Protein AF-A0A926HU69-F1 (afdb_monomer)

Radius of gyration: 28.01 Å; Cα contacts (8 Å, |Δi|>4): 1207; chains: 1; bounding box: 65×79×78 Å

Solvent-accessible surface area (backbone atoms only — not comparable to full-atom values): 30087 Å² total; per-residue (Å²): 80,55,40,39,61,54,50,52,52,50,50,54,41,42,52,54,48,44,61,57,44,62,75,34,36,34,80,54,80,88,45,95,48,28,28,17,32,43,36,82,92,76,73,45,44,42,60,29,47,93,37,29,24,44,48,48,19,38,51,50,51,35,35,72,31,83,90,38,97,43,42,74,33,66,68,61,52,50,52,45,51,36,29,50,53,30,44,51,73,53,37,43,98,70,27,28,28,43,40,87,93,76,44,66,75,19,30,41,56,32,20,51,21,39,43,45,40,47,44,36,35,53,49,26,58,76,69,71,36,62,69,62,26,50,60,45,45,69,47,44,53,48,26,44,59,30,37,71,72,52,64,72,91,54,81,70,36,56,49,38,39,40,22,24,49,25,45,47,28,63,76,35,64,93,81,38,86,57,63,70,57,45,53,57,58,58,70,72,50,79,64,53,48,99,73,37,46,46,83,52,36,26,67,60,52,56,49,43,52,48,35,52,27,30,52,44,31,30,77,34,44,86,57,94,87,49,53,40,67,56,30,48,50,53,34,52,42,39,52,51,48,50,52,69,38,35,46,74,85,43,36,34,61,12,74,72,24,78,47,96,42,43,78,43,81,20,59,65,46,50,30,47,50,25,46,52,50,14,63,79,65,70,32,23,38,33,42,42,48,17,52,56,10,51,72,43,38,33,84,94,41,84,52,22,68,64,56,51,45,56,38,52,38,50,51,63,76,38,58,68,51,49,76,38,70,48,69,61,34,78,66,78,45,70,43,80,46,77,29,78,89,76,33,33,38,41,39,30,51,56,48,38,34,35,43,36,38,48,84,27,46,57,25,35,29,41,34,28,66,75,27,44,28,75,29,30,34,59,46,45,79,59,80,68,27,47,41,21,22,71,44,65,42,83,51,101,66,38,36,36,32,37,35,39,72,45,50,93,49,86,75,55,56,45,46,77,44,84,81,88,67,92,75,57,68,73,35,62,56,84,57,64,55,59,82,78,32,55,69,53,68,52,71,65,59,48,34,39,38,37,42,29,74,45,91,54,38,34,37,38,38,38,36,49,41,80,42,62,72,70,42,54,34,34,47,36,42,29,28,64,45,77,27,34,39,41,42,96,87,53,73,51,74,36,46,64,61,40,77,45,74,38,56,53,58,45,41,33,43,34,25,94,55,19,18,44,31,46,37,63,32,33,60,72,63,87,86,72,52,83,92,70,60,80,49,90,60,18,19,34,41,36,29,24,44,44,30,73,41,80,48,65,37,36,41,41,37,27,36,48,39,87,91,77,75,42,78,36,46,76,76,61,77,78,108

Foldseek 3Di:
DFVLVLVVLLLVLLLVVLVVQVVQAACDPVDLQHLAGHDPVVRGGFLFLVTLLLNLLSLLLLCCDPPHPNPVPPVSVVSNLRSLVSNVSQQDPQLAHDPPVDGHSDLLRLLSSLQLLLLSLVVCVVVVVPVSNVSSCSNLVSSLVSSLPDDDDDLLSLLSNLLSLLSVCQSCVPRGDSQVSNVVSCVVPQQQDPQLAHPQNALQPSLLVLLLSLCSCLVRPPHPNDHSVNSLVSNVSSLVVLLLQQALVQWGQRCLGPDPCHPPTAHSASLLSLLVCCQVVVAQLSVVSNSSNSVQQDPPHSCDVPCSSSNSSVCSVCVCSSVDDGHHDHRDQFDFDQDAVQQKTWTGHNQWIKIAHWPDQQRIWIGGHPWTFGGKGKDFCQQPWRWTFHHWDQDPFGIKTKIFTDHPDPLPPWDFDDPPDDDDVVCVVVVVCRVVTDTRYFKGKTWMWDWGDDQQWIKTWIFIDDGDWFTKMKIKTWIQFDWWKDDPPDIDGQFWLEEAQQDAAKIWTDDDFKIKIKGGAHDDDDDDDPSRSDNPRTRMYMHIDIPRDTDMIIIHIATADPVVRDGDHPVVVVD

Nearest PDB structures (foldseek):
  7xkx-assembly2_B  TM=5.085E-01  e=8.944E-02  Kitasatospora sp. CB02891
  7xte-assembly1_A  TM=5.463E-01  e=6.179E-01  Pandoraea apista
  7mnn-assembly2_B  TM=2.453E-01  e=3.194E+00  Homo sapiens
  7mnl-assembly2_B  TM=2.334E-01  e=5.435E+00  Homo sapiens

Secondary structure (DSSP, 8-state):
-BHHHHHHHHHHHHHHHHHHHHHHB---TTSTTTTSBEETTTTEE--STTTHHHHHHHHHHHHH-TTSTTTT-HHHHHHHHHHHHHHHHHS-TTS----TTS-SS-HHHHHHHHHHHHHHHHHHHHTT-HHHHHHHHHHHHHHHHHHHH---SSHHHHHHHHHHHHHHHHH-TTT---HHHHHHHHTT---B-TTS-BTT--TTTHHHHHHHHHHHHHHH---SS--HHHHHHHHHHHHHHHHHTB-TTSEE--TT-SSTTTT--EES--HHHHHHHHHHTT-HHHHHHHHHHHHH-STTSTTTTTTHHHHHHHHHH-GGGGG-B----PPP-EEEEEETTTTEEEEEETTEEEEEESS-SS-EEEEETTEEEEEEEEE--SSSPEEEEEEEEEETTEEEEEEEEE-SSTT-SEEEPP-SS---HHHHTTTGGGGGSPEEE-PPEEEEEEEEEETTEEEEEEEEEES-TT-EEEEEEEE-SSSEEE-SS-EEE--TT-EEE--SSEEEEEETTEEEEEE---BS-----GGG---TT-EEEEEEEESSPEEEEEEEEEEEETTTTEEE-TTGGG-

Organism: NCBI:txid2763657

Structure (mmCIF, N/CA/C/O backbone):
data_AF-A0A926HU69-F1
#
_entry.id   AF-A0A926HU69-F1
#
loop_
_atom_site.group_PDB
_atom_site.id
_atom_site.type_symbol
_atom_site.label_atom_id
_atom_site.label_alt_id
_atom_site.label_comp_id
_atom_site.label_asym_id
_atom_site.label_entity_id
_atom_site.label_seq_id
_atom_site.pdbx_PDB_ins_code
_atom_site.Cartn_x
_atom_site.Cartn_y
_atom_site.Cartn_z
_atom_site.occupancy
_atom_site.B_iso_or_equiv
_atom_site.auth_seq_id
_atom_site.auth_comp_id
_atom_site.auth_asym_id
_atom_site.auth_atom_id
_atom_site.pdbx_PDB_model_num
ATOM 1 N N . MET A 1 1 ? 5.322 25.396 -7.621 1.00 91.19 1 MET A N 1
ATOM 2 C CA . MET A 1 1 ? 6.233 24.232 -7.717 1.00 91.19 1 MET A CA 1
ATOM 3 C C . MET A 1 1 ? 6.760 24.150 -9.137 1.00 91.19 1 MET A C 1
ATOM 5 O O . MET A 1 1 ? 5.956 24.202 -10.060 1.00 91.19 1 MET A O 1
ATOM 9 N N . LYS A 1 2 ? 8.082 24.047 -9.316 1.00 94.88 2 LYS A N 1
ATOM 10 C CA . LYS A 1 2 ? 8.701 23.830 -10.630 1.00 94.88 2 LYS A CA 1
ATOM 11 C C . LYS A 1 2 ? 9.024 22.351 -10.790 1.00 94.88 2 LYS A C 1
ATOM 13 O O . LYS A 1 2 ? 9.758 21.795 -9.973 1.00 94.88 2 LYS A O 1
ATOM 18 N N . PHE A 1 3 ? 8.519 21.711 -11.838 1.00 96.81 3 PHE A N 1
ATOM 19 C CA . PHE A 1 3 ? 8.761 20.280 -12.045 1.00 96.81 3 PHE A CA 1
ATOM 20 C C . PHE A 1 3 ? 10.217 19.972 -12.414 1.00 96.81 3 PHE A C 1
ATOM 22 O O . PHE A 1 3 ? 10.687 18.870 -12.140 1.00 96.81 3 PHE A O 1
ATOM 29 N N . ASN A 1 4 ? 10.972 20.955 -12.919 1.00 96.31 4 ASN A N 1
ATOM 30 C CA . ASN A 1 4 ? 12.420 20.819 -13.086 1.00 96.31 4 ASN A CA 1
ATOM 31 C C . ASN A 1 4 ? 13.150 20.538 -11.762 1.00 96.31 4 ASN A C 1
ATOM 33 O O . ASN A 1 4 ? 14.101 19.762 -11.737 1.00 96.31 4 ASN A O 1
ATOM 37 N N . ASP A 1 5 ? 12.714 21.141 -10.652 1.00 95.62 5 ASP A N 1
ATOM 38 C CA . ASP A 1 5 ? 13.348 20.924 -9.346 1.00 95.62 5 ASP A CA 1
ATOM 39 C C . ASP A 1 5 ? 13.107 19.488 -8.868 1.00 95.62 5 ASP A C 1
ATOM 41 O O . ASP A 1 5 ? 14.018 18.822 -8.373 1.00 95.62 5 ASP A O 1
ATOM 45 N N . LEU A 1 6 ? 11.893 18.982 -9.097 1.00 95.38 6 LEU A N 1
ATOM 46 C CA . LEU A 1 6 ? 11.526 17.599 -8.816 1.00 95.38 6 LEU A CA 1
ATOM 47 C C . LEU A 1 6 ? 12.319 16.616 -9.688 1.00 95.38 6 LEU A C 1
ATOM 49 O O . LEU A 1 6 ? 12.857 15.631 -9.183 1.00 95.38 6 LEU A O 1
ATOM 53 N N . TYR A 1 7 ? 12.456 16.919 -10.980 1.00 96.75 7 TYR A N 1
ATOM 54 C CA . TYR A 1 7 ? 13.276 16.147 -11.909 1.00 96.75 7 TYR A CA 1
ATOM 55 C C . TYR A 1 7 ? 14.743 16.091 -11.465 1.00 96.75 7 TYR A C 1
ATOM 57 O O . TYR A 1 7 ? 15.331 15.012 -11.408 1.00 96.75 7 TYR A O 1
ATOM 65 N N . ASN A 1 8 ? 15.317 17.220 -11.041 1.00 95.81 8 ASN A N 1
ATOM 66 C CA . ASN A 1 8 ? 16.682 17.270 -10.516 1.00 95.81 8 ASN A CA 1
ATOM 67 C C . ASN A 1 8 ? 16.850 16.405 -9.255 1.00 95.81 8 ASN A C 1
ATOM 69 O O . ASN A 1 8 ? 17.859 15.707 -9.125 1.00 95.81 8 ASN A O 1
ATOM 73 N N . LYS A 1 9 ? 15.863 16.389 -8.343 1.00 95.06 9 LYS A N 1
ATOM 74 C CA . LYS A 1 9 ? 15.865 15.477 -7.180 1.00 95.06 9 LYS A CA 1
ATOM 75 C C . LYS A 1 9 ? 15.878 14.007 -7.620 1.00 95.06 9 LYS A C 1
ATOM 77 O O . LYS A 1 9 ? 16.634 13.215 -7.051 1.00 95.06 9 LYS A O 1
ATOM 82 N N . ILE A 1 10 ? 15.090 13.651 -8.638 1.00 96.00 10 ILE A N 1
ATOM 83 C CA . ILE A 1 10 ? 15.029 12.293 -9.205 1.00 96.00 10 ILE A CA 1
ATOM 84 C C . ILE A 1 10 ? 16.375 11.901 -9.829 1.00 96.00 10 ILE A C 1
ATOM 86 O O . ILE A 1 10 ? 16.876 10.817 -9.534 1.00 96.00 10 ILE A O 1
ATOM 90 N N . ILE A 1 11 ? 17.005 12.787 -10.609 1.00 96.31 11 ILE A N 1
ATOM 91 C CA . ILE A 1 11 ? 18.337 12.546 -11.190 1.00 96.31 11 ILE A CA 1
ATOM 92 C C . ILE A 1 11 ? 19.382 12.322 -10.102 1.00 96.31 11 ILE A C 1
ATOM 94 O O . ILE A 1 11 ? 20.090 11.320 -10.134 1.00 96.31 11 ILE A O 1
ATOM 98 N N . GLN A 1 12 ? 19.430 13.174 -9.080 1.00 94.56 12 GLN A N 1
ATOM 99 C CA . GLN A 1 12 ? 20.351 12.976 -7.958 1.00 94.56 12 GLN A CA 1
ATOM 100 C C . GLN A 1 12 ? 20.070 11.667 -7.200 1.00 94.56 12 GLN A C 1
ATOM 102 O O . GLN A 1 12 ? 20.994 11.013 -6.716 1.00 94.56 12 GLN A O 1
ATOM 107 N N . GLY A 1 13 ? 18.797 11.276 -7.074 1.00 94.31 13 GLY A N 1
ATOM 108 C CA . GLY A 1 13 ? 18.393 9.982 -6.524 1.00 94.31 13 GLY A CA 1
ATOM 109 C C . GLY A 1 13 ? 18.932 8.811 -7.343 1.00 94.31 13 GLY A C 1
ATOM 110 O O . GLY A 1 13 ? 19.524 7.894 -6.773 1.00 94.31 13 GLY A O 1
ATOM 111 N N . ALA A 1 14 ? 18.797 8.886 -8.666 1.00 95.31 14 ALA A N 1
ATOM 112 C CA . ALA A 1 14 ? 19.315 7.904 -9.609 1.00 95.31 14 ALA A CA 1
ATOM 113 C C . ALA A 1 14 ? 20.846 7.832 -9.605 1.00 95.31 14 ALA A C 1
ATOM 115 O O . ALA A 1 14 ? 21.393 6.733 -9.589 1.00 95.31 14 ALA A O 1
ATOM 116 N N . GLU A 1 15 ? 21.556 8.958 -9.523 1.00 95.69 15 GLU A N 1
ATOM 117 C CA . GLU A 1 15 ? 23.018 8.960 -9.400 1.00 95.69 15 GLU A CA 1
ATOM 118 C C . GLU A 1 15 ? 23.489 8.286 -8.109 1.00 95.69 15 GLU A C 1
ATOM 120 O O . GLU A 1 15 ? 24.408 7.467 -8.145 1.00 95.69 15 GLU A O 1
ATOM 125 N N . ARG A 1 16 ? 22.826 8.568 -6.977 1.00 93.69 16 ARG A N 1
ATOM 126 C CA . ARG A 1 16 ? 23.110 7.886 -5.702 1.00 93.69 16 ARG A CA 1
ATOM 127 C C . ARG A 1 16 ? 22.817 6.390 -5.781 1.00 93.69 16 ARG A C 1
ATOM 129 O O . ARG A 1 16 ? 23.556 5.597 -5.202 1.00 93.69 16 ARG A O 1
ATOM 136 N N . TYR A 1 17 ? 21.733 6.004 -6.452 1.00 93.12 17 TYR A N 1
ATOM 137 C CA . TYR A 1 17 ? 21.427 4.597 -6.696 1.00 93.12 17 TYR A CA 1
ATOM 138 C C . TYR A 1 17 ? 22.531 3.937 -7.529 1.00 93.12 17 TYR A C 1
ATOM 140 O O . TYR A 1 17 ? 23.040 2.896 -7.127 1.00 93.12 17 TYR A O 1
ATOM 148 N N . ALA A 1 18 ? 22.946 4.563 -8.635 1.00 94.06 18 ALA A N 1
ATOM 149 C CA . ALA A 1 18 ? 23.984 4.048 -9.522 1.00 94.06 18 ALA A CA 1
ATOM 150 C C . ALA A 1 18 ? 25.326 3.869 -8.798 1.00 94.06 18 ALA A C 1
ATOM 152 O O . ALA A 1 18 ? 25.921 2.799 -8.895 1.00 94.06 18 ALA A O 1
ATOM 153 N N . ASP A 1 19 ? 25.762 4.854 -8.004 1.00 93.06 19 ASP A N 1
ATOM 154 C CA . ASP A 1 19 ? 26.994 4.758 -7.206 1.00 93.06 19 ASP A CA 1
ATOM 155 C C . ASP A 1 19 ? 26.983 3.534 -6.272 1.00 93.06 19 ASP A C 1
ATOM 157 O O . ASP A 1 19 ? 27.964 2.792 -6.197 1.00 93.06 19 ASP A O 1
ATOM 161 N N . ASN A 1 20 ? 25.859 3.295 -5.587 1.00 90.19 20 ASN A N 1
ATOM 162 C CA . ASN A 1 20 ? 25.690 2.140 -4.704 1.00 90.19 20 ASN A CA 1
ATOM 163 C C . ASN A 1 20 ? 25.582 0.825 -5.492 1.00 90.19 20 ASN A C 1
ATOM 165 O O . ASN A 1 20 ? 26.147 -0.195 -5.097 1.00 90.19 20 ASN A O 1
ATOM 169 N N . ALA A 1 21 ? 24.863 0.829 -6.613 1.00 91.44 21 ALA A N 1
ATOM 170 C CA . ALA A 1 21 ? 24.662 -0.351 -7.442 1.00 91.44 21 ALA A CA 1
ATOM 171 C C . ALA A 1 21 ? 25.965 -0.800 -8.118 1.00 91.44 21 ALA A C 1
ATOM 173 O O . ALA A 1 21 ? 26.242 -1.994 -8.175 1.00 91.44 21 ALA A O 1
ATOM 174 N N . PHE A 1 22 ? 26.828 0.127 -8.541 1.00 94.44 22 PHE A N 1
ATOM 175 C CA . PHE A 1 22 ? 28.123 -0.195 -9.148 1.00 94.44 22 PHE A CA 1
ATOM 176 C C . PHE A 1 22 ? 29.078 -0.926 -8.208 1.00 94.44 22 PHE A C 1
ATOM 178 O O . PHE A 1 22 ? 29.877 -1.735 -8.681 1.00 94.44 22 PHE A O 1
ATOM 185 N N . GLN A 1 23 ? 28.981 -0.682 -6.898 1.00 92.38 23 GLN A N 1
ATOM 186 C CA . GLN A 1 23 ? 29.729 -1.441 -5.890 1.00 92.38 23 GLN A CA 1
ATOM 187 C C . GLN A 1 23 ? 29.227 -2.882 -5.749 1.00 92.38 23 GLN A C 1
ATOM 189 O O . GLN A 1 23 ? 29.989 -3.758 -5.352 1.00 92.38 23 GLN A O 1
ATOM 194 N N . ASN A 1 24 ? 27.957 -3.121 -6.082 1.00 93.81 24 ASN A N 1
ATOM 195 C CA . ASN A 1 24 ? 27.303 -4.421 -5.970 1.00 93.81 24 ASN A CA 1
ATOM 196 C C . ASN A 1 24 ? 27.187 -5.150 -7.315 1.00 93.81 24 ASN A C 1
ATOM 198 O O . ASN A 1 24 ? 26.761 -6.297 -7.353 1.00 93.81 24 ASN A O 1
ATOM 202 N N . GLN A 1 25 ? 27.557 -4.535 -8.437 1.00 97.19 25 GLN A N 1
ATOM 203 C CA . GLN A 1 25 ? 27.577 -5.232 -9.717 1.00 97.19 25 GLN A CA 1
ATOM 204 C C . GLN A 1 25 ? 28.754 -6.212 -9.765 1.00 97.19 25 GLN A C 1
ATOM 206 O O . GLN A 1 25 ? 29.898 -5.845 -9.490 1.00 97.19 25 GLN A O 1
ATOM 211 N N . VAL A 1 26 ? 28.490 -7.460 -10.148 1.00 97.88 26 VAL A N 1
ATOM 212 C CA . VAL A 1 26 ? 29.528 -8.491 -10.249 1.00 97.88 26 VAL A CA 1
ATOM 213 C C . VAL A 1 26 ? 30.430 -8.206 -11.452 1.00 97.88 26 VAL A C 1
ATOM 215 O O . VAL A 1 26 ? 30.016 -8.370 -12.594 1.00 97.88 26 VAL A O 1
ATOM 218 N N . THR A 1 27 ? 31.683 -7.821 -11.213 1.00 96.69 27 THR A N 1
ATOM 219 C CA . THR A 1 27 ? 32.660 -7.504 -12.278 1.00 96.69 27 THR A CA 1
ATOM 220 C C . THR A 1 27 ? 33.640 -8.641 -12.588 1.00 96.69 27 THR A C 1
ATOM 222 O O . THR A 1 27 ? 34.370 -8.583 -13.578 1.00 96.69 27 THR A O 1
ATOM 225 N N . ASP A 1 28 ? 33.654 -9.701 -11.776 1.00 96.69 28 ASP A N 1
ATOM 226 C CA . ASP A 1 28 ? 34.481 -10.887 -12.007 1.00 96.69 28 ASP A CA 1
ATOM 227 C C . ASP A 1 28 ? 33.866 -11.780 -13.096 1.00 96.69 28 ASP A C 1
ATOM 229 O O . ASP A 1 28 ? 32.871 -12.468 -12.870 1.00 96.69 28 ASP A O 1
ATOM 233 N N . LYS A 1 29 ? 34.499 -11.791 -14.275 1.00 96.62 29 LYS A N 1
ATOM 234 C CA . LYS A 1 29 ? 34.074 -12.557 -15.460 1.00 96.62 29 LYS A CA 1
ATOM 235 C C . LYS A 1 29 ? 34.084 -14.075 -15.268 1.00 96.62 29 LYS A C 1
ATOM 237 O O . LYS A 1 29 ? 33.501 -14.781 -16.085 1.00 96.62 29 LYS A O 1
ATOM 242 N N . SER A 1 30 ? 34.766 -14.589 -14.243 1.00 96.75 30 SER A N 1
ATOM 243 C CA . SER A 1 30 ? 34.794 -16.028 -13.955 1.00 96.75 30 SER A CA 1
ATOM 244 C C . SER A 1 30 ? 33.527 -16.516 -13.251 1.00 96.75 30 SER A C 1
ATOM 246 O O . SER A 1 30 ? 33.243 -17.716 -13.244 1.00 96.75 30 SER A O 1
ATOM 248 N N . ARG A 1 31 ? 32.749 -15.597 -12.667 1.00 96.75 31 ARG A N 1
ATOM 249 C CA . ARG A 1 31 ? 31.531 -15.941 -11.946 1.00 96.75 31 ARG A CA 1
ATOM 250 C C . ARG A 1 31 ? 30.359 -16.182 -12.901 1.00 96.75 31 ARG A C 1
ATOM 252 O O . ARG A 1 31 ? 30.196 -15.442 -13.872 1.00 96.75 31 ARG A O 1
ATOM 259 N N . PRO A 1 32 ? 29.473 -17.148 -12.592 1.00 94.50 32 PRO A N 1
ATOM 260 C CA . PRO A 1 32 ? 28.282 -17.402 -13.407 1.00 94.50 32 PRO A CA 1
ATOM 261 C C . PRO A 1 32 ? 27.316 -16.208 -13.435 1.00 94.50 32 PRO A C 1
ATOM 263 O O . PRO A 1 32 ? 26.550 -16.046 -14.384 1.00 94.50 32 PRO A O 1
ATOM 266 N N . ASP A 1 33 ? 27.370 -15.356 -12.410 1.00 96.69 33 ASP A N 1
ATOM 267 C CA . ASP A 1 33 ? 26.522 -14.184 -12.236 1.00 96.69 33 ASP A CA 1
ATOM 268 C C . ASP A 1 33 ? 27.202 -12.851 -12.610 1.00 96.69 33 ASP A C 1
ATOM 270 O O . ASP A 1 33 ? 26.711 -11.789 -12.234 1.00 96.69 33 ASP A O 1
ATOM 274 N N . PHE A 1 34 ? 28.298 -12.895 -13.384 1.00 98.06 34 PHE A N 1
ATOM 275 C CA . PHE A 1 34 ? 28.962 -11.711 -13.953 1.00 98.06 34 PHE A CA 1
ATOM 276 C C . PHE A 1 34 ? 27.966 -10.730 -14.595 1.00 98.06 34 PHE A C 1
ATOM 278 O O . PHE A 1 34 ? 27.060 -11.144 -15.311 1.00 98.06 34 PHE A O 1
ATOM 285 N N . GLY A 1 35 ? 28.136 -9.430 -14.370 1.00 97.62 35 GLY A N 1
ATOM 286 C CA . GLY A 1 35 ? 27.288 -8.365 -14.909 1.00 97.62 35 GLY A CA 1
ATOM 287 C C . GLY A 1 35 ? 25.989 -8.121 -14.135 1.00 97.62 35 GLY A C 1
ATOM 288 O O . GLY A 1 35 ? 25.458 -7.012 -14.197 1.00 97.62 35 GLY A O 1
ATOM 289 N N . GLY A 1 36 ? 25.508 -9.100 -13.362 1.00 97.06 36 GLY A N 1
ATOM 290 C CA . GLY A 1 36 ? 24.317 -8.962 -12.527 1.00 97.06 36 GLY A CA 1
ATOM 291 C C . GLY A 1 36 ? 24.552 -8.133 -11.261 1.00 97.06 36 GLY A C 1
ATOM 292 O O . GLY A 1 36 ? 25.684 -7.981 -10.792 1.00 97.06 36 GLY A O 1
ATOM 293 N N . LEU A 1 37 ? 23.467 -7.612 -10.685 1.00 95.12 37 LEU A N 1
ATOM 294 C CA . LEU A 1 37 ? 23.487 -6.894 -9.411 1.00 95.12 37 LEU A CA 1
ATOM 295 C C . LEU A 1 37 ? 23.439 -7.881 -8.235 1.00 95.12 37 LEU A C 1
ATOM 297 O O . LEU A 1 37 ? 22.428 -8.552 -8.017 1.00 95.12 37 LEU A O 1
ATOM 301 N N . PHE A 1 38 ? 24.536 -7.972 -7.485 1.00 94.31 38 PHE A N 1
ATOM 302 C CA . PHE A 1 38 ? 24.711 -8.875 -6.351 1.00 94.31 38 PHE A CA 1
ATOM 303 C C . PHE A 1 38 ? 23.886 -8.436 -5.141 1.00 94.31 38 PHE A C 1
ATOM 305 O O . PHE A 1 38 ? 23.933 -7.275 -4.731 1.00 94.31 38 PHE A O 1
ATOM 312 N N . TYR A 1 39 ? 23.183 -9.384 -4.522 1.00 88.44 39 TYR A N 1
ATOM 313 C CA . TYR A 1 39 ? 22.457 -9.155 -3.277 1.00 88.44 39 TYR A CA 1
ATOM 314 C C . TYR A 1 39 ? 23.159 -9.864 -2.122 1.00 88.44 39 TYR A C 1
ATOM 316 O O . TYR A 1 39 ? 23.163 -11.093 -2.048 1.00 88.44 39 TYR A O 1
ATOM 324 N N . SER A 1 40 ? 23.733 -9.096 -1.194 1.00 87.50 40 SER A N 1
ATOM 325 C CA . SER A 1 40 ? 24.512 -9.640 -0.073 1.00 87.50 40 SER A CA 1
ATOM 326 C C . SER A 1 40 ? 23.721 -10.597 0.819 1.00 87.50 40 SER A C 1
ATOM 328 O O . SER A 1 40 ? 24.296 -11.555 1.325 1.00 87.50 40 SER A O 1
ATOM 330 N N . GLU A 1 41 ? 22.414 -10.375 0.983 1.00 87.12 41 GLU A N 1
ATOM 331 C CA . GLU A 1 41 ? 21.532 -11.264 1.754 1.00 87.12 41 GLU A CA 1
ATOM 332 C C . GLU A 1 41 ? 21.417 -12.662 1.127 1.00 87.12 41 GLU A C 1
ATOM 334 O O . GLU A 1 41 ? 21.376 -13.661 1.841 1.00 87.12 41 GLU A O 1
ATOM 339 N N . TYR A 1 42 ? 21.415 -12.740 -0.206 1.00 88.31 42 TYR A N 1
ATOM 340 C CA . TYR A 1 42 ? 21.254 -13.994 -0.947 1.00 88.31 42 TYR A CA 1
ATOM 341 C C . TYR A 1 42 ? 22.577 -14.583 -1.446 1.00 88.31 42 TYR A C 1
ATOM 343 O O . TYR A 1 42 ? 22.621 -15.740 -1.858 1.00 88.31 42 TYR A O 1
ATOM 351 N N . GLY A 1 43 ? 23.662 -13.806 -1.425 1.00 93.00 43 GLY A N 1
ATOM 352 C CA . GLY A 1 43 ? 24.985 -14.249 -1.860 1.00 93.00 43 GLY A CA 1
ATOM 353 C C . GLY A 1 43 ? 25.115 -14.479 -3.371 1.00 93.00 43 GLY A C 1
ATOM 354 O O . GLY A 1 43 ? 26.044 -15.166 -3.801 1.00 93.00 43 GLY A O 1
ATOM 355 N N . VAL A 1 44 ? 24.204 -13.931 -4.181 1.00 94.56 44 VAL A N 1
ATOM 356 C CA . VAL A 1 44 ? 24.164 -14.107 -5.642 1.00 94.56 44 VAL A CA 1
ATOM 357 C C . VAL A 1 44 ? 23.507 -12.900 -6.314 1.00 94.56 44 VAL A C 1
ATOM 359 O O . VAL A 1 44 ? 22.703 -12.205 -5.686 1.00 94.56 44 VAL A O 1
ATOM 362 N N . ALA A 1 45 ? 23.829 -12.638 -7.584 1.00 95.62 45 ALA A N 1
ATOM 363 C CA . ALA A 1 45 ? 23.022 -11.719 -8.385 1.00 95.62 45 ALA A CA 1
ATOM 364 C C . ALA A 1 45 ? 21.680 -12.342 -8.801 1.00 95.62 45 ALA A C 1
ATOM 366 O O . ALA A 1 45 ? 21.559 -13.561 -8.964 1.00 95.62 45 ALA A O 1
ATOM 367 N N . LEU A 1 46 ? 20.670 -11.496 -9.005 1.00 94.75 46 LEU A N 1
ATOM 368 C CA . LEU A 1 46 ? 19.319 -11.911 -9.388 1.00 94.75 46 LEU A CA 1
ATOM 369 C C . LEU A 1 46 ? 18.845 -11.154 -10.645 1.00 94.75 46 LEU A C 1
ATOM 371 O O . LEU A 1 46 ? 19.264 -10.014 -10.853 1.00 94.75 46 LEU A O 1
ATOM 375 N N . PRO A 1 47 ? 18.056 -11.789 -11.535 1.00 94.50 47 PRO A N 1
ATOM 376 C CA . PRO A 1 47 ? 17.542 -11.146 -12.748 1.00 94.50 47 PRO A CA 1
ATOM 377 C C . PRO A 1 47 ? 16.206 -10.411 -12.535 1.00 94.50 47 PRO A C 1
ATOM 379 O O . PRO A 1 47 ? 15.672 -9.831 -13.472 1.00 94.50 47 PRO A O 1
ATOM 382 N N . ASP A 1 48 ? 15.622 -10.465 -11.340 1.00 90.50 48 ASP A N 1
ATOM 383 C CA . ASP A 1 48 ? 14.262 -9.995 -11.095 1.00 90.50 48 ASP A CA 1
ATOM 384 C C . ASP A 1 48 ? 14.126 -8.459 -11.040 1.00 90.50 48 ASP A C 1
ATOM 386 O O . ASP A 1 48 ? 15.091 -7.690 -11.062 1.00 90.50 48 ASP A O 1
ATOM 390 N N . HIS A 1 49 ? 12.875 -8.009 -10.958 1.00 83.81 49 HIS A N 1
ATOM 391 C CA . HIS A 1 49 ? 12.474 -6.604 -10.978 1.00 83.81 49 HIS A CA 1
ATOM 392 C C . HIS A 1 49 ? 12.865 -5.795 -9.734 1.00 83.81 49 HIS A C 1
ATOM 394 O O . HIS A 1 49 ? 12.757 -4.574 -9.765 1.00 83.81 49 HIS A O 1
ATOM 400 N N . CYS A 1 50 ? 13.322 -6.432 -8.656 1.00 83.25 50 CYS A N 1
ATOM 401 C CA . CYS A 1 50 ? 13.886 -5.749 -7.491 1.00 83.25 50 CYS A CA 1
ATOM 402 C C . CYS A 1 50 ? 15.425 -5.693 -7.528 1.00 83.25 50 CYS A C 1
ATOM 404 O O . CYS A 1 50 ? 16.043 -5.186 -6.588 1.00 83.25 50 CYS A O 1
ATOM 406 N N . SER A 1 51 ? 16.055 -6.217 -8.586 1.00 89.88 51 SER A N 1
ATOM 407 C CA . SER A 1 51 ? 17.507 -6.360 -8.699 1.00 89.88 51 SER A CA 1
ATOM 408 C C . SER A 1 51 ? 18.025 -5.871 -10.061 1.00 89.88 51 SER A C 1
ATOM 410 O O . SER A 1 51 ? 17.968 -4.672 -10.346 1.00 89.88 51 SER A O 1
ATOM 412 N N . THR A 1 52 ? 18.564 -6.754 -10.909 1.00 95.00 52 THR A N 1
ATOM 413 C CA . THR A 1 52 ? 19.253 -6.348 -12.147 1.00 95.00 52 THR A CA 1
ATOM 414 C C . THR A 1 52 ? 18.307 -5.697 -13.158 1.00 95.00 52 THR A C 1
ATOM 416 O O . THR A 1 52 ? 18.714 -4.770 -13.860 1.00 95.00 52 THR A O 1
ATOM 419 N N . ALA A 1 53 ? 17.039 -6.116 -13.215 1.00 94.44 53 ALA A N 1
ATOM 420 C CA . ALA A 1 53 ? 16.092 -5.544 -14.171 1.00 94.44 53 ALA A CA 1
ATOM 421 C C . ALA A 1 53 ? 15.708 -4.085 -13.856 1.00 94.44 53 ALA A C 1
ATOM 423 O O . ALA A 1 53 ? 15.449 -3.326 -14.786 1.00 94.44 53 ALA A O 1
ATOM 424 N N . GLU A 1 54 ? 15.723 -3.664 -12.584 1.00 91.19 54 GLU A N 1
ATOM 425 C CA . GLU A 1 54 ? 15.544 -2.248 -12.208 1.00 91.19 54 GLU A CA 1
ATOM 426 C C . GLU A 1 54 ? 16.843 -1.447 -12.376 1.00 91.19 54 GLU A C 1
ATOM 428 O O . GLU A 1 54 ? 16.810 -0.271 -12.740 1.00 91.19 54 GLU A O 1
ATOM 433 N N . PHE A 1 55 ? 17.999 -2.087 -12.176 1.00 95.00 55 PHE A N 1
ATOM 434 C CA . PHE A 1 55 ? 19.306 -1.451 -12.349 1.00 95.00 55 PHE A CA 1
ATOM 435 C C . PHE A 1 55 ? 19.517 -0.904 -13.766 1.00 95.00 55 PHE A C 1
ATOM 437 O O . PHE A 1 55 ? 19.919 0.251 -13.925 1.00 95.00 55 PHE A O 1
ATOM 444 N N . ILE A 1 56 ? 19.202 -1.714 -14.781 1.00 97.38 56 ILE A N 1
ATOM 445 C CA . ILE A 1 56 ? 19.389 -1.417 -16.211 1.00 97.38 56 ILE A CA 1
ATOM 446 C C . ILE A 1 56 ? 18.804 -0.051 -16.625 1.00 97.38 56 ILE A C 1
ATOM 448 O O . ILE A 1 56 ? 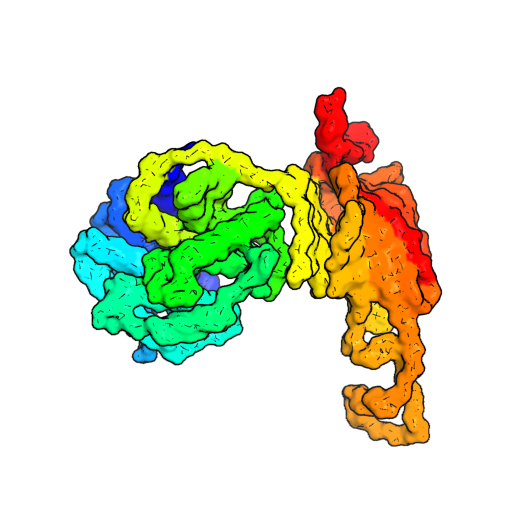19.565 0.796 -17.103 1.00 97.38 56 ILE A O 1
ATOM 452 N N . PRO A 1 57 ? 17.496 0.224 -16.455 1.00 96.50 57 PRO A N 1
ATOM 453 C CA . PRO A 1 57 ? 16.918 1.487 -16.899 1.00 96.50 57 PRO A CA 1
ATOM 454 C C . PRO A 1 57 ? 17.396 2.683 -16.091 1.00 96.50 57 PRO A C 1
ATOM 456 O O . PRO A 1 57 ? 17.605 3.740 -16.681 1.00 96.50 57 PRO A O 1
ATOM 459 N N . VAL A 1 58 ? 17.615 2.544 -14.778 1.00 95.69 58 VAL A N 1
ATOM 460 C CA . VAL A 1 58 ? 18.068 3.675 -13.954 1.00 95.69 58 VAL A CA 1
ATOM 461 C C . VAL A 1 58 ? 19.418 4.192 -14.449 1.00 95.69 58 VAL A C 1
ATOM 463 O O . VAL A 1 58 ? 19.552 5.391 -14.693 1.00 95.69 58 VAL A O 1
ATOM 466 N N . ILE A 1 59 ? 20.399 3.311 -14.676 1.00 96.38 59 ILE A N 1
ATOM 467 C CA . ILE A 1 59 ? 21.698 3.748 -15.208 1.00 96.38 59 ILE A CA 1
ATOM 468 C C . ILE A 1 59 ? 21.597 4.174 -16.676 1.00 96.38 59 ILE A C 1
ATOM 470 O O . ILE A 1 59 ? 22.229 5.150 -17.073 1.00 96.38 59 ILE A O 1
ATOM 474 N N . GLY A 1 60 ? 20.762 3.505 -17.476 1.00 97.62 60 GLY A N 1
ATOM 475 C CA . GLY A 1 60 ? 20.580 3.835 -18.887 1.00 97.62 60 GLY A CA 1
ATOM 476 C C . GLY A 1 60 ? 20.007 5.237 -19.106 1.00 97.62 60 GLY A C 1
ATOM 477 O O . GLY A 1 60 ? 20.464 5.953 -19.991 1.00 97.62 60 GLY A O 1
ATOM 478 N N . PHE A 1 61 ? 19.075 5.693 -18.267 1.00 98.12 61 PHE A N 1
ATOM 479 C CA . PHE A 1 61 ? 18.589 7.076 -18.334 1.00 98.12 61 PHE A CA 1
ATOM 480 C C . PHE A 1 61 ? 19.662 8.098 -17.933 1.00 98.12 61 PHE A C 1
ATOM 482 O O . PHE A 1 61 ? 19.745 9.157 -18.553 1.00 98.12 61 PHE A O 1
ATOM 489 N N . LEU A 1 62 ? 20.525 7.784 -16.958 1.00 98.06 62 LEU A N 1
ATOM 490 C CA . LEU A 1 62 ? 21.653 8.654 -16.592 1.00 98.06 62 LEU A CA 1
ATOM 491 C C . LEU A 1 62 ? 22.678 8.792 -17.726 1.00 98.06 62 LEU A C 1
ATOM 493 O O . LEU A 1 62 ? 23.270 9.857 -17.880 1.00 98.06 62 LEU A O 1
ATOM 497 N N . TYR A 1 63 ? 22.857 7.751 -18.548 1.00 98.31 63 TYR A N 1
ATOM 498 C CA . TYR A 1 63 ? 23.714 7.812 -19.738 1.00 98.31 63 TYR A CA 1
ATOM 499 C C . TYR A 1 63 ? 23.258 8.896 -20.727 1.00 98.31 63 TYR A C 1
ATOM 501 O O . TYR A 1 63 ? 24.100 9.580 -21.314 1.00 98.31 63 TYR A O 1
ATOM 509 N N . TYR A 1 64 ? 21.942 9.087 -20.873 1.00 97.69 64 TYR A N 1
ATOM 510 C CA . TYR A 1 64 ? 21.349 10.074 -21.780 1.00 97.69 64 TYR A CA 1
ATOM 511 C C . TYR A 1 64 ? 21.115 11.458 -21.152 1.00 97.69 64 TYR A C 1
ATOM 513 O O . TYR A 1 64 ? 20.889 12.426 -21.882 1.00 97.69 64 TYR A O 1
ATOM 521 N N . GLU A 1 65 ? 21.166 11.599 -19.825 1.00 96.81 65 GLU A N 1
ATOM 522 C CA . GLU A 1 65 ? 20.857 12.868 -19.160 1.00 96.81 65 GLU A CA 1
ATOM 523 C C . GLU A 1 65 ? 22.075 13.797 -19.082 1.00 96.81 65 GLU A C 1
ATOM 525 O O . GLU A 1 65 ? 23.025 13.545 -18.346 1.00 96.81 65 GLU A O 1
ATOM 530 N N . LYS A 1 66 ? 22.010 14.930 -19.793 1.00 95.75 66 LYS A N 1
ATOM 531 C CA . LYS A 1 66 ? 23.095 15.927 -19.901 1.00 95.75 66 LYS A CA 1
ATOM 532 C C . LYS A 1 66 ? 23.534 16.522 -18.571 1.00 95.75 66 LYS A C 1
ATOM 534 O O . LYS A 1 66 ? 24.682 16.938 -18.442 1.00 95.75 66 LYS A O 1
ATOM 539 N N . THR A 1 67 ? 22.616 16.628 -17.618 1.00 94.69 67 THR A N 1
ATOM 540 C CA . THR A 1 67 ? 22.914 17.161 -16.285 1.00 94.69 67 THR A CA 1
ATOM 541 C C . THR A 1 67 ? 23.540 16.122 -15.356 1.00 94.69 67 THR A C 1
ATOM 543 O O . THR A 1 67 ? 24.064 16.499 -14.308 1.00 94.69 67 THR A O 1
ATOM 546 N N . SER A 1 68 ? 23.535 14.838 -15.733 1.00 97.25 68 SER A N 1
ATOM 547 C CA . SER A 1 68 ? 24.145 13.785 -14.931 1.00 97.25 68 SER A CA 1
ATOM 548 C C . SER A 1 68 ? 25.662 13.734 -15.104 1.00 97.25 68 SER A C 1
ATOM 550 O O . SER A 1 68 ? 26.197 13.870 -16.206 1.00 97.25 68 SER A O 1
ATOM 552 N N . LYS A 1 69 ? 26.371 13.402 -14.021 1.00 95.88 69 LYS A N 1
ATOM 553 C CA . LYS A 1 69 ? 27.810 13.087 -14.048 1.00 95.88 69 LYS A CA 1
ATOM 554 C C . LYS A 1 69 ? 28.156 11.857 -14.899 1.00 95.88 69 LYS A C 1
ATOM 556 O O . LYS A 1 69 ? 29.329 11.636 -15.191 1.00 95.88 69 LYS A O 1
ATOM 561 N N . PHE A 1 70 ? 27.162 11.047 -15.266 1.00 97.44 70 PHE A N 1
ATOM 562 C CA . PHE A 1 70 ? 27.340 9.852 -16.087 1.00 97.44 70 PHE A CA 1
ATOM 563 C C . PHE A 1 70 ? 26.969 10.038 -17.562 1.00 97.44 70 PHE A C 1
ATOM 565 O O . PHE A 1 70 ? 27.007 9.062 -18.317 1.00 97.44 70 PHE A O 1
ATOM 572 N N . TYR A 1 71 ? 26.655 11.267 -17.983 1.00 97.94 71 TYR A N 1
ATOM 573 C CA . TYR A 1 71 ? 26.318 11.576 -19.367 1.00 97.94 71 TYR A CA 1
ATOM 574 C C . TYR A 1 71 ? 27.381 11.041 -20.337 1.00 97.94 71 TYR A C 1
ATOM 576 O O . TYR A 1 71 ? 28.552 11.422 -20.267 1.00 97.94 71 TYR A O 1
ATOM 584 N N . HIS A 1 72 ? 26.977 10.136 -21.232 1.00 96.75 72 HIS A N 1
ATOM 585 C CA . HIS A 1 72 ? 27.847 9.470 -22.210 1.00 96.75 72 HIS A CA 1
ATOM 586 C C . HIS A 1 72 ? 29.086 8.760 -21.615 1.00 96.75 72 HIS A C 1
ATOM 588 O O . HIS A 1 72 ? 30.082 8.542 -22.310 1.00 96.75 72 HIS A O 1
ATOM 594 N N . SER A 1 73 ? 29.037 8.353 -20.341 1.00 98.19 73 SER A N 1
ATOM 595 C CA . SER A 1 73 ? 30.129 7.622 -19.686 1.00 98.19 73 SER A CA 1
ATOM 596 C C . SER A 1 73 ? 30.347 6.245 -20.321 1.00 98.19 73 SER A C 1
ATOM 598 O O . SER A 1 73 ? 29.432 5.421 -20.383 1.00 98.19 73 SER A O 1
ATOM 600 N N . SER A 1 74 ? 31.579 5.969 -20.757 1.00 97.06 74 SER A N 1
ATOM 601 C CA . SER A 1 74 ? 31.957 4.668 -21.320 1.00 97.06 74 SER A CA 1
ATOM 602 C C . SER A 1 74 ? 31.922 3.541 -20.284 1.00 97.06 74 SER A C 1
ATOM 604 O O . SER A 1 74 ? 31.519 2.432 -20.625 1.00 97.06 74 SER A O 1
ATOM 606 N N . ASP A 1 75 ? 32.282 3.822 -19.025 1.00 96.19 75 ASP A N 1
ATOM 607 C CA . ASP A 1 75 ? 32.202 2.849 -17.925 1.00 96.19 75 ASP A CA 1
ATOM 608 C C . ASP A 1 75 ? 30.748 2.451 -17.654 1.00 96.19 75 ASP A C 1
ATOM 610 O O . ASP A 1 75 ? 30.428 1.265 -17.617 1.00 96.19 75 ASP A O 1
ATOM 614 N N . LEU A 1 76 ? 29.842 3.435 -17.563 1.00 97.50 76 LEU A N 1
ATOM 615 C CA . LEU A 1 76 ? 28.417 3.154 -17.383 1.00 97.50 76 LEU A CA 1
ATOM 616 C C . LEU A 1 76 ? 27.878 2.342 -18.563 1.00 97.50 76 LEU A C 1
ATOM 618 O O . LEU A 1 76 ? 27.188 1.347 -18.345 1.00 97.50 76 LEU A O 1
ATOM 622 N N . ARG A 1 77 ? 28.228 2.718 -19.802 1.00 98.06 77 ARG A N 1
ATOM 623 C CA . ARG A 1 77 ? 27.793 1.983 -20.996 1.00 98.06 77 ARG A CA 1
ATOM 624 C C . ARG A 1 77 ? 28.243 0.523 -20.943 1.00 98.06 77 ARG A C 1
ATOM 626 O O . ARG A 1 77 ? 27.421 -0.358 -21.164 1.00 98.06 77 ARG A O 1
ATOM 633 N N . GLN A 1 78 ? 29.498 0.250 -20.581 1.00 97.88 78 GLN A N 1
ATOM 634 C CA . GLN A 1 78 ? 29.982 -1.127 -20.436 1.00 97.88 78 GLN A CA 1
ATOM 635 C C . GLN A 1 78 ? 29.198 -1.896 -19.365 1.00 97.88 78 GLN A C 1
ATOM 637 O O . GLN A 1 78 ? 28.734 -3.004 -19.622 1.00 97.88 78 GLN A O 1
ATOM 642 N N . ARG A 1 79 ? 28.984 -1.291 -18.192 1.00 97.75 79 ARG A N 1
ATOM 643 C CA . ARG A 1 79 ? 28.208 -1.894 -17.095 1.00 97.75 79 ARG A CA 1
ATOM 644 C C . ARG A 1 79 ? 26.772 -2.217 -17.490 1.00 97.75 79 ARG A C 1
ATOM 646 O O . ARG A 1 79 ? 26.238 -3.234 -17.054 1.00 97.75 79 ARG A O 1
ATOM 653 N N . LEU A 1 80 ? 26.157 -1.360 -18.300 1.00 98.12 80 LEU A N 1
ATOM 654 C CA . LEU A 1 80 ? 24.823 -1.570 -18.850 1.00 98.12 80 LEU A CA 1
ATOM 655 C C . LEU A 1 80 ? 24.786 -2.799 -19.768 1.00 98.12 80 LEU A C 1
ATOM 657 O O . LEU A 1 80 ? 23.924 -3.656 -19.589 1.00 98.12 80 LEU A O 1
ATOM 661 N N . PHE A 1 81 ? 25.737 -2.927 -20.697 1.00 98.56 81 PHE A N 1
ATOM 662 C CA . PHE A 1 81 ? 25.827 -4.108 -21.564 1.00 98.56 81 PHE A CA 1
ATOM 663 C C . PHE A 1 81 ? 26.132 -5.390 -20.778 1.00 98.56 81 PHE A C 1
ATOM 665 O O . PHE A 1 81 ? 25.485 -6.407 -21.020 1.00 98.56 81 PHE A O 1
ATOM 672 N N . ASP A 1 82 ? 27.016 -5.337 -19.778 1.00 98.50 82 ASP A N 1
ATOM 673 C CA . ASP A 1 82 ? 27.306 -6.490 -18.916 1.00 98.50 82 ASP A CA 1
ATOM 674 C C . ASP A 1 82 ? 26.039 -6.977 -18.178 1.00 98.50 82 ASP A C 1
ATOM 676 O O . ASP A 1 82 ? 25.796 -8.184 -18.071 1.00 98.50 82 ASP A O 1
ATOM 680 N N . ALA A 1 83 ? 25.196 -6.049 -17.707 1.00 98.31 83 ALA A N 1
ATOM 681 C CA . ALA A 1 83 ? 23.917 -6.366 -17.071 1.00 98.31 83 ALA A CA 1
ATOM 682 C C . ALA A 1 83 ? 22.885 -6.939 -18.056 1.00 98.31 83 ALA A C 1
ATOM 684 O O . ALA A 1 83 ? 22.170 -7.883 -17.715 1.00 98.31 83 ALA A O 1
ATOM 685 N N . LEU A 1 84 ? 22.821 -6.426 -19.287 1.00 98.31 84 LEU A N 1
ATOM 686 C CA . LEU A 1 84 ? 21.955 -6.978 -20.336 1.00 98.31 84 LEU A CA 1
ATOM 687 C C . LEU A 1 84 ? 22.378 -8.394 -20.737 1.00 98.31 84 LEU A C 1
ATOM 689 O O . LEU A 1 84 ? 21.535 -9.282 -20.873 1.00 98.31 84 LEU A O 1
ATOM 693 N N . ASP A 1 85 ? 23.680 -8.642 -20.857 1.00 98.19 85 ASP A N 1
ATOM 694 C CA . ASP A 1 85 ? 24.202 -9.980 -21.120 1.00 98.19 85 ASP A CA 1
ATOM 695 C C . ASP A 1 85 ? 23.904 -10.943 -19.965 1.00 98.19 85 ASP A C 1
ATOM 697 O O . ASP A 1 85 ? 23.604 -12.116 -20.202 1.00 98.19 85 ASP A O 1
ATOM 701 N N . TYR A 1 86 ? 23.941 -10.467 -18.718 1.00 98.12 86 TYR A N 1
ATOM 702 C CA . TYR A 1 86 ? 23.493 -11.244 -17.562 1.00 98.12 86 TYR A CA 1
ATOM 703 C C . TYR A 1 86 ? 22.004 -11.607 -17.644 1.00 98.12 86 TYR A C 1
ATOM 705 O O . TYR A 1 86 ? 21.656 -12.775 -17.445 1.00 98.12 86 TYR A O 1
ATOM 713 N N . MET A 1 87 ? 21.134 -10.648 -17.982 1.00 97.69 87 MET A N 1
ATOM 714 C CA . MET A 1 87 ? 19.698 -10.896 -18.163 1.00 97.69 87 MET A CA 1
ATOM 715 C C . MET A 1 87 ? 19.445 -11.960 -19.233 1.00 97.69 87 MET A C 1
ATOM 717 O O . MET A 1 87 ? 18.713 -12.919 -18.981 1.00 97.69 87 MET A O 1
ATOM 721 N N . LYS A 1 88 ? 20.126 -11.865 -20.383 1.00 96.44 88 LYS A N 1
ATOM 722 C CA . LYS A 1 88 ? 20.045 -12.872 -21.454 1.00 96.44 88 LYS A CA 1
ATOM 723 C C . LYS A 1 88 ? 20.463 -14.263 -20.972 1.00 96.44 88 LYS A C 1
ATOM 725 O O . LYS A 1 88 ? 19.766 -15.230 -21.249 1.00 96.44 88 LYS A O 1
ATOM 730 N N . ARG A 1 89 ? 21.546 -14.381 -20.192 1.00 96.19 89 ARG A N 1
ATOM 731 C CA . ARG A 1 89 ? 21.979 -15.677 -19.624 1.00 96.19 89 ARG A CA 1
ATOM 732 C C . ARG A 1 89 ? 21.026 -16.245 -18.572 1.00 96.19 89 ARG A C 1
ATOM 734 O O . ARG A 1 89 ? 21.026 -17.452 -18.358 1.00 96.19 89 ARG A O 1
ATOM 741 N N . CYS A 1 90 ? 20.258 -15.395 -17.894 1.00 95.75 90 CYS A N 1
ATOM 742 C CA . CYS A 1 90 ? 19.251 -15.825 -16.922 1.00 95.75 90 CYS A CA 1
ATOM 743 C C . CYS A 1 90 ? 17.891 -16.140 -17.548 1.00 95.75 90 CYS A C 1
ATOM 745 O O . CYS A 1 90 ? 17.020 -16.655 -16.850 1.00 95.75 90 CYS A O 1
ATOM 747 N N . THR A 1 91 ? 17.707 -15.811 -18.825 1.00 95.56 91 THR A N 1
ATOM 748 C CA . THR A 1 91 ? 16.486 -16.118 -19.566 1.00 95.56 91 THR A CA 1
ATOM 749 C C . THR A 1 91 ? 16.506 -17.596 -19.955 1.00 95.56 91 THR A C 1
ATOM 751 O O . THR A 1 91 ? 17.503 -18.095 -20.481 1.00 95.56 91 THR A O 1
ATOM 754 N N . ARG A 1 92 ? 15.424 -18.311 -19.654 1.00 95.56 92 ARG A N 1
ATOM 755 C CA . ARG A 1 92 ? 15.222 -19.722 -19.994 1.00 95.56 92 ARG A CA 1
ATOM 756 C C . ARG A 1 92 ? 14.965 -19.894 -21.490 1.00 95.56 92 ARG A C 1
ATOM 758 O O . ARG A 1 92 ? 14.752 -18.926 -22.215 1.00 95.56 92 ARG A O 1
ATOM 765 N N . GLU A 1 93 ? 14.984 -21.145 -21.955 1.00 94.62 93 GLU A N 1
ATOM 766 C CA . GLU A 1 93 ? 14.760 -21.479 -23.372 1.00 94.62 93 GLU A CA 1
ATOM 767 C C . GLU A 1 93 ? 13.418 -20.963 -23.907 1.00 94.62 93 GLU A C 1
ATOM 769 O O . GLU A 1 93 ? 13.300 -20.653 -25.091 1.00 94.62 93 GLU A O 1
ATOM 774 N N . ASP A 1 94 ? 12.412 -20.867 -23.043 1.00 92.38 94 ASP A N 1
ATOM 775 C CA . ASP A 1 94 ? 11.079 -20.393 -23.387 1.00 92.38 94 ASP A CA 1
ATOM 776 C C . ASP A 1 94 ? 10.951 -18.860 -23.390 1.00 92.38 94 ASP A C 1
ATOM 778 O O . ASP A 1 94 ? 9.985 -18.351 -23.957 1.00 92.38 94 ASP A O 1
ATOM 782 N N . GLY A 1 95 ? 11.928 -18.135 -22.832 1.00 95.62 95 GLY A N 1
ATOM 783 C CA . GLY A 1 95 ? 11.953 -16.677 -22.722 1.00 95.62 95 GLY A CA 1
ATOM 784 C C . GLY A 1 95 ? 11.659 -16.124 -21.323 1.00 95.62 95 GLY A C 1
ATOM 785 O O . GLY A 1 95 ? 11.638 -14.906 -21.165 1.00 95.62 95 GLY A O 1
ATOM 786 N N . LEU A 1 96 ? 11.433 -16.960 -20.305 1.00 97.69 96 LEU A N 1
ATOM 787 C CA . LEU A 1 96 ? 11.119 -16.499 -18.946 1.00 97.69 96 LEU A CA 1
ATOM 788 C C . LEU A 1 96 ? 12.355 -16.393 -18.047 1.00 97.69 96 LEU A C 1
ATOM 790 O O . LEU A 1 96 ? 13.375 -17.043 -18.268 1.00 97.69 96 LEU A O 1
ATOM 794 N N . ILE A 1 97 ? 12.264 -15.576 -16.998 1.00 96.88 97 ILE A N 1
ATOM 795 C CA . ILE A 1 97 ? 13.267 -15.503 -15.925 1.00 96.88 97 ILE A CA 1
ATOM 796 C C . ILE A 1 97 ? 12.754 -16.151 -14.633 1.00 96.88 97 ILE A C 1
ATOM 798 O O . ILE A 1 97 ? 11.551 -16.291 -14.404 1.00 96.88 97 ILE A O 1
ATOM 802 N N . ASP A 1 98 ? 13.694 -16.497 -13.753 1.00 95.12 98 ASP A N 1
ATOM 803 C CA . ASP A 1 98 ? 13.400 -16.984 -12.405 1.00 95.12 98 ASP A CA 1
ATOM 804 C C . ASP A 1 98 ? 13.433 -15.862 -11.366 1.00 95.12 98 ASP A C 1
ATOM 806 O O . ASP A 1 98 ? 14.430 -15.145 -11.228 1.00 95.12 98 ASP A O 1
ATOM 810 N N . LEU A 1 99 ? 12.418 -15.828 -10.509 1.00 93.06 99 LEU A N 1
ATOM 811 C CA . LEU A 1 99 ? 12.501 -15.262 -9.170 1.00 93.06 99 LEU A CA 1
ATOM 812 C C . LEU A 1 99 ? 13.076 -16.329 -8.227 1.00 93.06 99 LEU A C 1
ATOM 814 O O . LEU A 1 99 ? 12.342 -17.080 -7.588 1.00 93.06 99 LEU A O 1
ATOM 818 N N . ARG A 1 100 ? 14.408 -16.421 -8.143 1.00 89.88 100 ARG A N 1
ATOM 819 C CA . ARG A 1 100 ? 15.119 -17.580 -7.551 1.00 89.88 100 ARG A CA 1
ATOM 820 C C . ARG A 1 100 ? 14.763 -17.924 -6.099 1.00 89.88 100 ARG A C 1
ATOM 822 O O . ARG A 1 100 ? 15.002 -19.051 -5.670 1.00 89.88 100 ARG A O 1
ATOM 829 N N . PHE A 1 101 ? 14.209 -16.982 -5.344 1.00 86.44 101 PHE A N 1
ATOM 830 C CA . PHE A 1 101 ? 13.765 -17.209 -3.969 1.00 86.44 101 PHE A CA 1
ATOM 831 C C . PHE A 1 101 ? 12.298 -17.660 -3.856 1.00 86.44 101 PHE A C 1
ATOM 833 O O . PHE A 1 101 ? 11.839 -17.908 -2.743 1.00 86.44 101 PHE A O 1
ATOM 840 N N . ASN A 1 102 ? 11.552 -17.748 -4.966 1.00 88.56 102 ASN A N 1
ATOM 841 C CA . ASN A 1 102 ? 10.136 -18.115 -4.950 1.00 88.56 102 ASN A CA 1
ATOM 842 C C . ASN A 1 102 ? 9.642 -18.749 -6.271 1.00 88.56 102 ASN A C 1
ATOM 844 O O . ASN A 1 102 ? 9.418 -19.957 -6.318 1.00 88.56 102 ASN A O 1
ATOM 848 N N . ASN A 1 103 ? 9.490 -17.962 -7.344 1.00 92.94 103 ASN A N 1
ATOM 849 C CA . ASN A 1 103 ? 8.833 -18.388 -8.587 1.00 92.94 103 ASN A CA 1
ATOM 850 C C . ASN A 1 103 ? 9.852 -18.678 -9.696 1.00 92.94 103 ASN A C 1
ATOM 852 O O . ASN A 1 103 ? 10.502 -17.767 -10.202 1.00 92.94 103 ASN A O 1
ATOM 856 N N . TYR A 1 104 ? 9.955 -19.932 -10.116 1.00 94.44 104 TYR A N 1
ATOM 857 C CA . TYR A 1 104 ? 10.770 -20.323 -11.266 1.00 94.44 104 TYR A CA 1
ATOM 858 C C . TYR A 1 104 ? 9.928 -20.299 -12.532 1.00 94.44 104 TYR A C 1
ATOM 860 O O . TYR A 1 104 ? 8.728 -20.561 -12.455 1.00 94.44 104 TYR A O 1
ATOM 868 N N . ASP A 1 105 ? 10.568 -20.021 -13.666 1.00 94.69 105 ASP A N 1
ATOM 869 C CA . ASP A 1 105 ? 9.922 -20.049 -14.978 1.00 94.69 105 ASP A CA 1
ATOM 870 C C . ASP A 1 105 ? 8.657 -19.176 -14.994 1.00 94.69 105 ASP A C 1
ATOM 872 O O . ASP A 1 105 ? 7.545 -19.644 -15.230 1.00 94.69 105 ASP A O 1
ATOM 876 N N . SER A 1 106 ? 8.815 -17.912 -14.572 1.00 96.25 106 SER A N 1
ATOM 877 C CA . SER A 1 106 ? 7.705 -17.096 -14.073 1.00 96.25 106 SER A CA 1
ATOM 878 C C . SER A 1 106 ? 7.268 -16.018 -15.072 1.00 96.25 106 SER A C 1
ATOM 880 O O . SER A 1 106 ? 7.951 -14.993 -15.212 1.00 96.25 106 SER A O 1
ATOM 882 N N . PRO A 1 107 ? 6.091 -16.159 -15.720 1.00 96.81 107 PRO A N 1
ATOM 883 C CA . PRO A 1 107 ? 5.518 -15.107 -16.555 1.00 96.81 107 PRO A CA 1
ATOM 884 C C . PRO A 1 107 ? 5.326 -13.763 -15.833 1.00 96.81 107 PRO A C 1
ATOM 886 O O . PRO A 1 107 ? 5.755 -12.743 -16.375 1.00 96.81 107 PRO A O 1
ATOM 889 N N . PRO A 1 108 ? 4.734 -13.689 -14.621 1.00 95.75 108 PRO A N 1
ATOM 890 C CA . PRO A 1 108 ? 4.503 -12.395 -13.988 1.00 95.75 108 PRO A CA 1
ATOM 891 C C . PRO A 1 108 ? 5.806 -11.698 -13.581 1.00 95.75 108 PRO A C 1
ATOM 893 O O . PRO A 1 108 ? 5.935 -10.496 -13.803 1.00 95.75 108 PRO A O 1
ATOM 896 N N . ASP A 1 109 ? 6.794 -12.428 -13.054 1.00 95.38 109 ASP A N 1
ATOM 897 C CA . ASP A 1 109 ? 8.084 -11.840 -12.663 1.00 95.38 109 ASP A CA 1
ATOM 898 C C . ASP A 1 109 ? 8.891 -11.377 -13.884 1.00 95.38 109 ASP A C 1
ATOM 900 O O . ASP A 1 109 ? 9.531 -10.323 -13.847 1.00 95.38 109 ASP A O 1
ATOM 904 N N . THR A 1 110 ? 8.771 -12.097 -15.002 1.00 97.81 110 THR A N 1
ATOM 905 C CA . THR A 1 110 ? 9.308 -11.660 -16.296 1.00 97.81 110 THR A CA 1
ATOM 906 C C . THR A 1 110 ? 8.607 -10.388 -16.782 1.00 97.81 110 THR A C 1
ATOM 908 O O . THR A 1 110 ? 9.272 -9.432 -17.176 1.00 97.81 110 THR A O 1
ATOM 911 N N . ALA A 1 111 ? 7.277 -10.298 -16.682 1.00 97.56 111 ALA A N 1
ATOM 912 C CA . ALA A 1 111 ? 6.526 -9.090 -17.041 1.00 97.56 111 ALA A CA 1
ATOM 913 C C . ALA A 1 111 ? 6.905 -7.869 -16.179 1.00 97.56 111 ALA A C 1
ATOM 915 O O . ALA A 1 111 ? 6.995 -6.740 -16.685 1.00 97.56 111 ALA A O 1
ATOM 916 N N . PHE A 1 112 ? 7.184 -8.088 -14.890 1.00 95.62 112 PHE A N 1
ATOM 917 C CA . PHE A 1 112 ? 7.718 -7.054 -14.008 1.00 95.62 112 PHE A CA 1
ATOM 918 C C . PHE A 1 112 ? 9.081 -6.529 -14.475 1.00 95.62 112 PHE A C 1
ATOM 920 O O . PHE A 1 112 ? 9.302 -5.327 -14.350 1.00 95.62 112 PHE A O 1
ATOM 927 N N . ALA A 1 113 ? 9.949 -7.377 -15.039 1.00 96.12 113 ALA A N 1
ATOM 928 C CA . ALA A 1 113 ? 11.243 -6.982 -15.605 1.00 96.12 113 ALA A CA 1
ATOM 929 C C . ALA A 1 113 ? 11.123 -6.319 -16.992 1.00 96.12 113 ALA A C 1
ATOM 931 O O . ALA A 1 113 ? 11.844 -5.363 -17.283 1.00 96.12 113 ALA A O 1
ATOM 932 N N . ILE A 1 114 ? 10.181 -6.770 -17.834 1.00 97.69 114 ILE A N 1
ATOM 933 C CA . ILE A 1 114 ? 9.951 -6.217 -19.182 1.00 97.69 114 ILE A CA 1
ATOM 934 C C . ILE A 1 114 ? 9.632 -4.725 -19.125 1.00 97.69 114 ILE A C 1
ATOM 936 O O . ILE A 1 114 ? 10.181 -3.954 -19.904 1.00 97.69 114 ILE A O 1
ATOM 940 N N . THR A 1 115 ? 8.736 -4.306 -18.226 1.00 94.69 115 THR A N 1
ATOM 941 C CA . THR A 1 115 ? 8.266 -2.911 -18.206 1.00 94.69 115 THR A CA 1
ATOM 942 C C . THR A 1 115 ? 9.409 -1.894 -17.997 1.00 94.69 115 THR A C 1
ATOM 944 O O . THR A 1 115 ? 9.580 -1.030 -18.857 1.00 94.69 115 THR A O 1
ATOM 947 N N . PRO A 1 116 ? 10.211 -1.968 -16.911 1.00 93.31 116 PRO A N 1
ATOM 948 C CA . PRO A 1 116 ? 11.275 -1.002 -16.657 1.00 93.31 116 PRO A CA 1
ATOM 949 C C . PRO A 1 116 ? 12.383 -1.067 -17.727 1.00 93.31 116 PRO A C 1
ATOM 951 O O . PRO A 1 116 ? 12.829 -0.020 -18.189 1.00 93.31 116 PRO A O 1
ATOM 954 N N . ILE A 1 117 ? 12.765 -2.248 -18.230 1.00 97.56 117 ILE A N 1
ATOM 955 C CA . ILE A 1 117 ? 13.742 -2.370 -19.334 1.00 97.56 117 ILE A CA 1
ATOM 956 C C . ILE A 1 117 ? 13.176 -1.787 -20.647 1.00 97.56 117 ILE A C 1
ATOM 958 O O . ILE A 1 117 ? 13.884 -1.109 -21.395 1.00 97.56 117 ILE A O 1
ATOM 962 N N . GLY A 1 118 ? 11.881 -1.977 -20.908 1.00 97.94 118 GLY A N 1
ATOM 963 C CA . GLY A 1 118 ? 11.176 -1.407 -22.057 1.00 97.94 118 GLY A CA 1
ATOM 964 C C . GLY A 1 118 ? 11.144 0.124 -22.056 1.00 97.94 118 GLY A C 1
ATOM 965 O O . GLY A 1 118 ? 11.190 0.738 -23.123 1.00 97.94 118 GLY A O 1
ATOM 966 N N . TYR A 1 119 ? 11.147 0.766 -20.884 1.00 97.69 119 TYR A N 1
ATOM 967 C CA . TYR A 1 119 ? 11.292 2.223 -20.784 1.00 97.69 119 TYR A CA 1
ATOM 968 C C . TYR A 1 119 ? 12.616 2.711 -21.369 1.00 97.69 119 TYR A C 1
ATOM 970 O O . TYR A 1 119 ? 12.643 3.699 -22.105 1.00 97.69 119 TYR A O 1
ATOM 978 N N . LEU A 1 120 ? 13.709 2.002 -21.078 1.00 98.44 120 LEU A N 1
ATOM 979 C CA . LEU A 1 120 ? 15.011 2.323 -21.650 1.00 98.44 120 LEU A CA 1
ATOM 980 C C . LEU A 1 120 ? 15.047 2.020 -23.151 1.00 98.44 120 LEU A C 1
ATOM 982 O O . LEU A 1 120 ? 15.638 2.789 -23.902 1.00 98.44 120 LEU A O 1
ATOM 986 N N . ALA A 1 121 ? 14.372 0.961 -23.611 1.00 98.62 121 ALA A N 1
ATOM 987 C CA . ALA A 1 121 ? 14.268 0.660 -25.041 1.00 98.62 121 ALA A CA 1
ATOM 988 C C . ALA A 1 121 ? 13.544 1.776 -25.809 1.00 98.62 121 ALA A C 1
ATOM 990 O O . ALA A 1 121 ? 13.978 2.153 -26.897 1.00 98.62 121 ALA A O 1
ATOM 991 N N . TYR A 1 122 ? 12.494 2.366 -25.227 1.00 98.50 122 TYR A N 1
ATOM 992 C CA . TYR A 1 122 ? 11.881 3.576 -25.777 1.00 98.50 122 TYR A CA 1
ATOM 993 C C . TYR A 1 122 ? 12.908 4.706 -25.908 1.00 98.50 122 TYR A C 1
ATOM 995 O O . TYR A 1 122 ? 13.028 5.292 -26.982 1.00 98.50 122 TYR A O 1
ATOM 1003 N N . ALA A 1 123 ? 13.671 4.987 -24.847 1.00 98.38 123 ALA A N 1
ATOM 1004 C CA . ALA A 1 123 ? 14.667 6.055 -24.856 1.00 98.38 123 ALA A CA 1
ATOM 1005 C C . ALA A 1 123 ? 15.782 5.814 -25.885 1.00 98.38 123 ALA A C 1
ATOM 1007 O O . ALA A 1 123 ? 16.053 6.695 -26.696 1.00 98.38 123 ALA A O 1
ATOM 1008 N N . ALA A 1 124 ? 16.358 4.610 -25.926 1.00 98.62 124 ALA A N 1
ATOM 1009 C CA . ALA A 1 124 ? 17.383 4.230 -26.898 1.00 98.62 124 ALA A CA 1
ATOM 1010 C C . ALA A 1 124 ? 16.893 4.395 -28.344 1.00 98.62 124 ALA A C 1
ATOM 1012 O O . ALA A 1 124 ? 17.625 4.910 -29.188 1.00 98.62 124 ALA A O 1
ATOM 1013 N N . LYS A 1 125 ? 15.626 4.045 -28.616 1.00 98.06 125 LYS A N 1
ATOM 1014 C CA . LYS A 1 125 ? 14.992 4.264 -29.922 1.00 98.06 125 LYS A CA 1
ATOM 1015 C C . LYS A 1 125 ? 14.868 5.750 -30.270 1.00 98.06 125 LYS A C 1
ATOM 1017 O O . LYS A 1 125 ? 15.142 6.112 -31.404 1.00 98.06 125 LYS A O 1
ATOM 1022 N N . GLN A 1 126 ? 14.466 6.603 -29.323 1.00 98.00 126 GLN A N 1
ATOM 1023 C CA . GLN A 1 126 ? 14.361 8.055 -29.554 1.00 98.00 126 GLN A CA 1
ATOM 1024 C C . GLN A 1 126 ? 15.726 8.739 -29.722 1.00 98.00 126 GLN A C 1
ATOM 1026 O O . GLN A 1 126 ? 15.809 9.783 -30.359 1.00 98.00 126 GLN A O 1
ATOM 1031 N N . MET A 1 127 ? 16.780 8.167 -29.138 1.00 97.69 127 MET A N 1
ATOM 1032 C CA . MET A 1 127 ? 18.152 8.679 -29.221 1.00 97.69 127 MET A CA 1
ATOM 1033 C C . MET A 1 127 ? 18.944 8.113 -30.410 1.00 97.69 127 MET A C 1
ATOM 1035 O O . MET A 1 127 ? 20.139 8.388 -30.512 1.00 97.69 127 MET A O 1
ATOM 1039 N N . ASP A 1 128 ? 18.316 7.307 -31.275 1.00 97.81 128 ASP A N 1
ATOM 1040 C CA . ASP A 1 128 ? 18.961 6.586 -32.383 1.00 97.81 128 ASP A CA 1
ATOM 1041 C C . ASP A 1 128 ? 20.150 5.688 -31.949 1.00 97.81 128 ASP A C 1
ATOM 1043 O O . ASP A 1 128 ? 21.049 5.378 -32.738 1.00 97.81 128 ASP A O 1
ATOM 1047 N N . ASP A 1 129 ? 20.159 5.209 -30.698 1.00 98.25 129 ASP A N 1
ATOM 1048 C CA . ASP A 1 129 ? 21.170 4.281 -30.170 1.00 98.25 129 ASP A CA 1
ATOM 1049 C C . ASP A 1 129 ? 20.825 2.841 -30.571 1.00 98.25 129 ASP A C 1
ATOM 1051 O O . ASP A 1 129 ? 20.305 2.033 -29.797 1.00 98.25 129 ASP A O 1
ATOM 1055 N N . THR A 1 130 ? 21.074 2.539 -31.845 1.00 98.31 130 THR A N 1
ATOM 1056 C CA . THR A 1 130 ? 20.725 1.253 -32.471 1.00 98.31 130 THR A CA 1
ATOM 1057 C C . THR A 1 130 ? 21.376 0.044 -31.796 1.00 98.31 130 THR A C 1
ATOM 1059 O O . THR A 1 130 ? 20.760 -1.021 -31.729 1.00 98.31 130 THR A O 1
ATOM 1062 N N . GLU A 1 131 ? 22.591 0.203 -31.268 1.00 98.44 131 GLU A N 1
ATOM 1063 C CA . GLU A 1 131 ? 23.337 -0.851 -30.577 1.00 98.44 131 GLU A CA 1
ATOM 1064 C C . GLU A 1 131 ? 22.642 -1.237 -29.267 1.00 98.44 131 GLU A C 1
ATOM 1066 O O . GLU A 1 131 ? 22.310 -2.408 -29.058 1.00 98.44 131 GLU A O 1
ATOM 1071 N N . LEU A 1 132 ? 22.349 -0.249 -28.414 1.00 98.50 132 LEU A N 1
ATOM 1072 C CA . LEU A 1 132 ? 21.659 -0.496 -27.151 1.00 98.50 132 LEU A CA 1
ATOM 1073 C C . LEU A 1 132 ? 20.213 -0.951 -27.379 1.00 98.50 132 LEU A C 1
ATOM 1075 O O . LEU A 1 132 ? 19.761 -1.890 -26.724 1.00 98.50 132 LEU A O 1
ATOM 1079 N N . TYR A 1 133 ? 19.497 -0.335 -28.325 1.00 98.69 133 TYR A N 1
ATOM 1080 C CA . TYR A 1 133 ? 18.133 -0.744 -28.660 1.00 98.69 133 TYR A CA 1
ATOM 1081 C C . TYR A 1 133 ? 18.079 -2.218 -29.073 1.00 98.69 133 TYR A C 1
ATOM 1083 O O . TYR A 1 133 ? 17.261 -2.971 -28.550 1.00 98.69 133 TYR A O 1
ATOM 1091 N N . THR A 1 134 ? 18.994 -2.658 -29.943 1.00 98.38 134 THR A N 1
ATOM 1092 C CA . THR A 1 134 ? 19.066 -4.063 -30.374 1.00 98.38 134 THR A CA 1
ATOM 1093 C C . THR A 1 134 ? 19.303 -4.996 -29.186 1.00 98.38 134 THR A C 1
ATOM 1095 O O . THR A 1 134 ? 18.542 -5.946 -29.006 1.00 98.38 134 THR A O 1
ATOM 1098 N N . ALA A 1 135 ? 20.280 -4.693 -28.326 1.00 98.44 135 ALA A N 1
ATOM 1099 C CA . ALA A 1 135 ? 20.584 -5.513 -27.151 1.00 98.44 135 ALA A CA 1
ATOM 1100 C C . ALA A 1 135 ? 19.414 -5.602 -26.151 1.00 98.44 135 ALA A C 1
ATOM 1102 O O . ALA A 1 135 ? 19.192 -6.651 -25.547 1.00 98.44 135 ALA A O 1
ATOM 1103 N N . LEU A 1 136 ? 18.639 -4.524 -25.992 1.00 98.62 136 LEU A N 1
ATOM 1104 C CA . LEU A 1 136 ? 17.424 -4.526 -25.173 1.00 98.62 136 LEU A CA 1
ATOM 1105 C C . LEU A 1 136 ? 16.333 -5.408 -25.797 1.00 98.62 136 LEU A C 1
ATOM 1107 O O . LEU A 1 136 ? 15.722 -6.222 -25.102 1.00 98.62 136 LEU A O 1
ATOM 1111 N N . MET A 1 137 ? 16.098 -5.281 -27.106 1.00 98.00 137 MET A N 1
ATOM 1112 C CA . MET A 1 137 ? 15.048 -6.038 -27.795 1.00 98.00 137 MET A CA 1
ATOM 1113 C C . MET A 1 137 ? 15.333 -7.547 -27.861 1.00 98.00 137 MET A C 1
ATOM 1115 O O . MET A 1 137 ? 14.380 -8.328 -27.848 1.00 98.00 137 MET A O 1
ATOM 1119 N N . GLU A 1 138 ? 16.605 -7.964 -27.858 1.00 96.62 138 GLU A N 1
ATOM 1120 C CA . GLU A 1 138 ? 17.012 -9.378 -27.750 1.00 96.62 138 GLU A CA 1
ATOM 1121 C C . GLU A 1 138 ? 16.481 -10.058 -26.480 1.00 96.62 138 GLU A C 1
ATOM 1123 O O . GLU A 1 138 ? 16.174 -11.247 -26.508 1.00 96.62 138 GLU A O 1
ATOM 1128 N N . PHE A 1 139 ? 16.342 -9.315 -25.379 1.00 97.56 139 PHE A N 1
ATOM 1129 C CA . PHE A 1 139 ? 15.694 -9.804 -24.161 1.00 97.56 139 PHE A CA 1
ATOM 1130 C C . PHE A 1 139 ? 14.174 -9.595 -24.210 1.00 97.56 139 PHE A C 1
ATOM 1132 O O . PHE A 1 139 ? 13.403 -10.512 -23.920 1.00 97.56 139 PHE A O 1
ATOM 1139 N N . LEU A 1 140 ? 13.725 -8.393 -24.587 1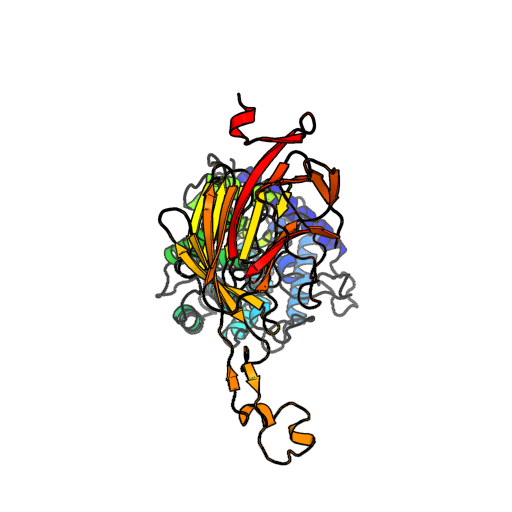.00 98.19 140 LEU A N 1
ATOM 1140 C CA . LEU A 1 140 ? 12.327 -7.979 -24.442 1.00 98.19 140 LEU A CA 1
ATOM 1141 C C . LEU A 1 140 ? 11.351 -8.746 -25.346 1.00 98.19 140 LEU A C 1
ATOM 1143 O O . LEU A 1 140 ? 10.281 -9.128 -24.873 1.00 98.19 140 LEU A O 1
ATOM 1147 N N . VAL A 1 141 ? 11.681 -8.969 -26.626 1.00 97.62 141 VAL A N 1
ATOM 1148 C CA . VAL A 1 141 ? 10.744 -9.614 -27.571 1.00 97.62 141 VAL A CA 1
ATOM 1149 C C . VAL A 1 141 ? 10.489 -11.079 -27.207 1.00 97.62 141 VAL A C 1
ATOM 1151 O O . VAL A 1 141 ? 9.317 -11.432 -27.052 1.00 97.62 141 VAL A O 1
ATOM 1154 N N . PRO A 1 142 ? 11.515 -11.938 -27.017 1.00 96.94 142 PRO A N 1
ATOM 1155 C CA . PRO A 1 142 ? 11.279 -13.324 -26.612 1.00 96.94 142 PRO A CA 1
ATOM 1156 C C . PRO A 1 142 ? 10.543 -13.414 -25.273 1.00 96.94 142 PRO A C 1
ATOM 1158 O O . PRO A 1 142 ? 9.583 -14.174 -25.158 1.00 96.94 142 PRO A O 1
ATOM 1161 N N . SER A 1 143 ? 10.915 -12.567 -24.306 1.00 97.88 143 SER A N 1
ATOM 1162 C CA . SER A 1 143 ? 10.257 -12.513 -22.998 1.00 97.88 143 SER A CA 1
ATOM 1163 C C . SER A 1 143 ? 8.776 -12.155 -23.108 1.00 97.88 143 SER A C 1
ATOM 1165 O O . SER A 1 143 ? 7.939 -12.783 -22.467 1.00 97.88 143 SER A O 1
ATOM 1167 N N . ALA A 1 144 ? 8.410 -11.184 -23.949 1.00 98.19 144 ALA A N 1
ATOM 1168 C CA . ALA A 1 144 ? 7.010 -10.819 -24.159 1.00 98.19 144 ALA A CA 1
ATOM 1169 C C . ALA A 1 144 ? 6.206 -11.952 -24.811 1.00 98.19 144 ALA A C 1
ATOM 1171 O O . ALA A 1 144 ? 5.081 -12.225 -24.392 1.00 98.19 144 ALA A O 1
ATOM 1172 N N . VAL A 1 145 ? 6.791 -12.656 -25.787 1.00 97.69 145 VAL A N 1
ATOM 1173 C CA . VAL A 1 145 ? 6.168 -13.838 -26.409 1.00 97.69 145 VAL A CA 1
ATOM 1174 C C . VAL A 1 145 ? 5.936 -14.949 -25.382 1.00 97.69 145 VAL A C 1
ATOM 1176 O O . VAL A 1 145 ? 4.890 -15.600 -25.418 1.00 97.69 145 VAL A O 1
ATOM 1179 N N . ALA A 1 146 ? 6.888 -15.165 -24.476 1.00 97.94 146 ALA A N 1
ATOM 1180 C CA . ALA A 1 146 ? 6.785 -16.145 -23.399 1.00 97.94 146 ALA A CA 1
ATOM 1181 C C . ALA A 1 146 ? 5.687 -15.764 -22.396 1.00 97.94 146 ALA A C 1
ATOM 1183 O O . ALA A 1 146 ? 4.775 -16.546 -22.125 1.00 97.94 146 ALA A O 1
ATOM 1184 N N . VAL A 1 147 ? 5.710 -14.512 -21.931 1.00 98.38 147 VAL A N 1
ATOM 1185 C CA . VAL A 1 147 ? 4.709 -13.937 -21.024 1.00 98.38 147 VAL A CA 1
ATOM 1186 C C . VAL A 1 147 ? 3.297 -14.042 -21.603 1.00 98.38 147 VAL A C 1
ATOM 1188 O O . VAL A 1 147 ? 2.376 -14.420 -20.882 1.00 98.38 147 VAL A O 1
ATOM 1191 N N . ALA A 1 148 ? 3.121 -13.779 -22.901 1.00 97.94 148 ALA A N 1
ATOM 1192 C CA . ALA A 1 148 ? 1.824 -13.850 -23.577 1.00 97.94 148 ALA A CA 1
ATOM 1193 C C . ALA A 1 148 ? 1.212 -15.264 -23.615 1.00 97.94 148 ALA A C 1
ATOM 1195 O O . ALA A 1 148 ? -0.000 -15.399 -23.765 1.00 97.94 148 ALA A O 1
ATOM 1196 N N . LYS A 1 149 ? 2.033 -16.315 -23.488 1.00 96.75 149 LYS A N 1
ATOM 1197 C CA . LYS A 1 149 ? 1.595 -17.724 -23.431 1.00 96.75 149 LYS A CA 1
ATOM 1198 C C . LYS A 1 149 ? 1.445 -18.247 -22.001 1.00 96.75 149 LYS A C 1
ATOM 1200 O O . LYS A 1 149 ? 1.008 -19.382 -21.817 1.00 96.75 149 LYS A O 1
ATOM 1205 N N . GLY A 1 150 ? 1.870 -17.456 -21.021 1.00 93.25 150 GLY A N 1
ATOM 1206 C CA . GLY A 1 150 ? 1.904 -17.831 -19.620 1.00 93.25 150 GLY A CA 1
ATOM 1207 C C . GLY A 1 150 ? 0.575 -17.601 -18.905 1.00 93.25 150 GLY A C 1
ATOM 1208 O O . GLY A 1 150 ? -0.512 -17.756 -19.455 1.00 93.25 150 GLY A O 1
ATOM 1209 N N . GLY A 1 151 ? 0.674 -17.230 -17.634 1.00 94.25 151 GLY A N 1
ATOM 1210 C CA . GLY A 1 151 ? -0.470 -16.969 -16.775 1.00 94.25 151 GLY A CA 1
ATOM 1211 C C . GLY A 1 151 ? -0.060 -16.198 -15.528 1.00 94.25 151 GLY A C 1
ATOM 1212 O O . GLY A 1 151 ? 0.993 -15.564 -15.481 1.00 94.25 151 GLY A O 1
ATOM 1213 N N . PHE A 1 152 ? -0.904 -16.243 -14.504 1.00 95.69 152 PHE A N 1
ATOM 1214 C CA . PHE A 1 152 ? -0.706 -15.493 -13.270 1.00 95.69 152 PHE A CA 1
ATOM 1215 C C . PHE A 1 152 ? -1.243 -16.249 -12.051 1.00 95.69 152 PHE A C 1
ATOM 1217 O O . PHE A 1 152 ? -2.040 -17.173 -12.179 1.00 95.69 152 PHE A O 1
ATOM 1224 N N . HIS A 1 153 ? -0.824 -15.822 -10.856 1.00 92.75 153 HIS A N 1
ATOM 1225 C CA . HIS A 1 153 ? -1.257 -16.399 -9.577 1.00 92.75 153 HIS A CA 1
ATOM 1226 C C . HIS A 1 153 ? -1.916 -15.384 -8.626 1.00 92.75 153 HIS A C 1
ATOM 1228 O O . HIS A 1 153 ? -2.490 -15.792 -7.620 1.00 92.75 153 HIS A O 1
ATOM 1234 N N . THR A 1 154 ? -1.861 -14.077 -8.921 1.00 91.88 154 THR A N 1
ATOM 1235 C CA . THR A 1 154 ? -2.509 -13.019 -8.123 1.00 91.88 154 THR A CA 1
ATOM 1236 C C . THR A 1 154 ? -3.194 -11.980 -9.020 1.00 91.88 154 THR A C 1
ATOM 1238 O O . THR A 1 154 ? -2.773 -11.797 -10.164 1.00 91.88 154 THR A O 1
ATOM 1241 N N . PRO A 1 155 ? -4.219 -11.260 -8.526 1.00 93.00 155 PRO A N 1
ATOM 1242 C CA . PRO A 1 155 ? -4.949 -10.272 -9.320 1.00 93.00 155 PRO A CA 1
ATOM 1243 C C . PRO A 1 155 ? -4.068 -9.201 -9.980 1.00 93.00 155 PRO A C 1
ATOM 1245 O O . PRO A 1 155 ? -4.233 -8.962 -11.179 1.00 93.00 155 PRO A O 1
ATOM 1248 N N . ASN A 1 156 ? -3.101 -8.616 -9.255 1.00 94.25 156 ASN A N 1
ATOM 1249 C CA . ASN A 1 156 ? -2.233 -7.559 -9.792 1.00 94.25 156 ASN A CA 1
ATOM 1250 C C . ASN A 1 156 ? -1.377 -7.992 -10.994 1.00 94.25 156 ASN A C 1
ATOM 1252 O O . ASN A 1 156 ? -1.107 -7.180 -11.883 1.00 94.25 156 ASN A O 1
ATOM 1256 N N . HIS A 1 157 ? -0.976 -9.266 -11.055 1.00 95.94 157 HIS A N 1
ATOM 1257 C CA . HIS A 1 157 ? -0.135 -9.783 -12.134 1.00 95.94 157 HIS A CA 1
ATOM 1258 C C . HIS A 1 157 ? -0.792 -9.612 -13.508 1.00 95.94 157 HIS A C 1
ATOM 1260 O O . HIS A 1 157 ? -0.085 -9.361 -14.482 1.00 95.94 157 HIS A O 1
ATOM 1266 N N . ARG A 1 158 ? -2.129 -9.673 -13.592 1.00 97.19 158 ARG A N 1
ATOM 1267 C CA . ARG A 1 158 ? -2.873 -9.451 -14.844 1.00 97.19 158 ARG A CA 1
ATOM 1268 C C . ARG A 1 158 ? -2.514 -8.113 -15.476 1.00 97.19 158 ARG A C 1
ATOM 1270 O O . ARG A 1 158 ? -2.185 -8.045 -16.657 1.00 97.19 158 ARG A O 1
ATOM 1277 N N . TRP A 1 159 ? -2.505 -7.049 -14.679 1.00 97.31 159 TRP A N 1
ATOM 1278 C CA . TRP A 1 159 ? -2.266 -5.693 -15.175 1.00 97.31 159 TRP A CA 1
ATOM 1279 C C . TRP A 1 159 ? -0.788 -5.417 -15.428 1.00 97.31 159 TRP A C 1
ATOM 1281 O O . TRP A 1 159 ? -0.453 -4.643 -16.321 1.00 97.31 159 TRP A O 1
ATOM 1291 N N . VAL A 1 160 ? 0.101 -6.094 -14.700 1.00 97.25 160 VAL A N 1
ATOM 1292 C CA . VAL A 1 160 ? 1.545 -6.086 -14.976 1.00 97.25 160 VAL A CA 1
ATOM 1293 C C . VAL A 1 160 ? 1.836 -6.728 -16.330 1.00 97.25 160 VAL A C 1
ATOM 1295 O O . VAL A 1 160 ? 2.539 -6.124 -17.140 1.00 97.25 160 VAL A O 1
ATOM 1298 N N . ILE A 1 161 ? 1.250 -7.898 -16.599 1.00 98.38 161 ILE A N 1
ATOM 1299 C CA . ILE A 1 161 ? 1.332 -8.588 -17.892 1.00 98.38 161 ILE A CA 1
ATOM 1300 C C . ILE A 1 161 ? 0.766 -7.695 -18.997 1.00 98.38 161 ILE A C 1
ATOM 1302 O O . ILE A 1 161 ? 1.445 -7.457 -19.995 1.00 98.38 161 ILE A O 1
ATOM 1306 N N . CYS A 1 162 ? -0.427 -7.126 -18.800 1.00 98.31 162 CYS A N 1
ATOM 1307 C CA . CYS A 1 162 ? -1.042 -6.264 -19.807 1.00 98.31 162 CYS A CA 1
ATOM 1308 C C . CYS A 1 162 ? -0.172 -5.046 -20.142 1.00 98.31 162 CYS A C 1
ATOM 1310 O O . CYS A 1 162 ? 0.054 -4.747 -21.312 1.00 98.31 162 CYS A O 1
ATOM 1312 N N . ALA A 1 163 ? 0.351 -4.351 -19.131 1.00 98.25 163 ALA A N 1
ATOM 1313 C CA . ALA A 1 163 ? 1.210 -3.192 -19.350 1.00 98.25 163 ALA A CA 1
ATOM 1314 C C . ALA A 1 163 ? 2.512 -3.564 -20.078 1.00 98.25 163 ALA A C 1
ATOM 1316 O O . ALA A 1 163 ? 2.937 -2.836 -20.974 1.00 98.25 163 ALA A O 1
ATOM 1317 N N . ALA A 1 164 ? 3.120 -4.705 -19.734 1.00 98.31 164 ALA A N 1
ATOM 1318 C CA . ALA A 1 164 ? 4.319 -5.204 -20.400 1.00 98.31 164 ALA A CA 1
ATOM 1319 C C . ALA A 1 164 ? 4.058 -5.507 -21.886 1.00 98.31 164 ALA A C 1
ATOM 1321 O O . ALA A 1 164 ? 4.781 -5.008 -22.748 1.00 98.31 164 ALA A O 1
ATOM 1322 N N . LEU A 1 165 ? 3.001 -6.262 -22.199 1.00 98.38 165 LEU A N 1
ATOM 1323 C CA . LEU A 1 165 ? 2.657 -6.616 -23.581 1.00 98.38 165 LEU A CA 1
ATOM 1324 C C . LEU A 1 165 ? 2.273 -5.383 -24.411 1.00 98.38 165 LEU A C 1
ATOM 1326 O O . LEU A 1 165 ? 2.755 -5.236 -25.534 1.00 98.38 165 LEU A O 1
ATOM 1330 N N . ALA A 1 166 ? 1.479 -4.463 -23.851 1.00 98.38 166 ALA A N 1
ATOM 1331 C CA . ALA A 1 166 ? 1.104 -3.220 -24.526 1.00 98.38 166 ALA A CA 1
ATOM 1332 C C . ALA A 1 166 ? 2.329 -2.347 -24.847 1.00 98.38 166 ALA A C 1
ATOM 1334 O O . ALA A 1 166 ? 2.435 -1.816 -25.954 1.00 98.38 166 ALA A O 1
ATOM 1335 N N . LEU A 1 167 ? 3.281 -2.232 -23.913 1.00 98.25 167 LEU A N 1
ATOM 1336 C CA . LEU A 1 167 ? 4.526 -1.494 -24.134 1.00 98.25 167 LEU A CA 1
ATOM 1337 C C . LEU A 1 167 ? 5.357 -2.111 -25.268 1.00 98.25 167 LEU A C 1
ATOM 1339 O O . LEU A 1 167 ? 5.838 -1.383 -26.137 1.00 98.25 167 LEU A O 1
ATOM 1343 N N . ILE A 1 168 ? 5.504 -3.439 -25.299 1.00 98.38 168 ILE A N 1
ATOM 1344 C CA . ILE A 1 168 ? 6.275 -4.113 -26.355 1.00 98.38 168 ILE A CA 1
ATOM 1345 C C . ILE A 1 168 ? 5.594 -3.996 -27.720 1.00 98.38 168 ILE A C 1
ATOM 1347 O O . ILE A 1 168 ? 6.275 -3.693 -28.699 1.00 98.38 168 ILE A O 1
ATOM 1351 N N . MET A 1 169 ? 4.268 -4.129 -27.798 1.00 97.44 169 MET A N 1
ATOM 1352 C CA . MET A 1 169 ? 3.524 -3.870 -29.040 1.00 97.44 169 MET A CA 1
ATOM 1353 C C . MET A 1 169 ? 3.697 -2.429 -29.533 1.00 97.44 169 MET A C 1
ATOM 1355 O O . MET A 1 169 ? 3.789 -2.194 -30.734 1.00 97.44 169 MET A O 1
ATOM 1359 N N . ALA A 1 170 ? 3.762 -1.449 -28.627 1.00 97.25 170 ALA A N 1
ATOM 1360 C CA . ALA A 1 170 ? 4.010 -0.059 -29.003 1.00 97.25 170 ALA A CA 1
ATOM 1361 C C . ALA A 1 170 ? 5.447 0.165 -29.518 1.00 97.25 170 ALA A C 1
ATOM 1363 O O . ALA A 1 170 ? 5.662 0.994 -30.406 1.00 97.25 170 ALA A O 1
ATOM 1364 N N . LEU A 1 171 ? 6.430 -0.571 -28.990 1.00 97.38 171 LEU A N 1
ATOM 1365 C CA . LEU A 1 171 ? 7.831 -0.491 -29.417 1.00 97.38 171 LEU A CA 1
ATOM 1366 C C . LEU A 1 171 ? 8.097 -1.217 -30.745 1.00 97.38 171 LEU A C 1
ATOM 1368 O O . LEU A 1 171 ? 8.862 -0.697 -31.564 1.00 97.38 171 LEU A O 1
ATOM 1372 N N . GLU A 1 172 ? 7.463 -2.371 -30.962 1.00 96.12 172 GLU A N 1
ATOM 1373 C CA . GLU A 1 172 ? 7.659 -3.276 -32.108 1.00 96.12 172 GLU A CA 1
ATOM 1374 C C . GLU A 1 172 ? 6.321 -3.687 -32.770 1.00 96.12 172 GLU A C 1
ATOM 1376 O O . GLU A 1 172 ? 5.995 -4.876 -32.834 1.00 96.12 172 GLU A O 1
ATOM 1381 N N . PRO A 1 173 ? 5.537 -2.731 -33.306 1.00 93.75 173 PRO A N 1
ATOM 1382 C CA . PRO A 1 173 ? 4.180 -2.987 -33.806 1.00 93.75 173 PRO A CA 1
ATOM 1383 C C . PRO A 1 173 ? 4.117 -3.910 -35.032 1.00 93.75 173 PRO A C 1
ATOM 1385 O O . PRO A 1 173 ? 3.068 -4.474 -35.318 1.00 93.75 173 PRO A O 1
ATOM 1388 N N . GLU A 1 174 ? 5.218 -4.061 -35.771 1.00 91.56 174 GLU A N 1
ATOM 1389 C CA . GLU A 1 174 ? 5.291 -4.940 -36.947 1.00 91.56 174 GLU A CA 1
ATOM 1390 C C . GLU A 1 174 ? 5.713 -6.375 -36.596 1.00 91.56 174 GLU A C 1
ATOM 1392 O O . GLU A 1 174 ? 5.511 -7.287 -37.397 1.00 91.56 174 GLU A O 1
ATOM 1397 N N . LYS A 1 175 ? 6.315 -6.584 -35.416 1.00 88.44 175 LYS A N 1
ATOM 1398 C CA . LYS A 1 175 ? 6.858 -7.888 -34.992 1.00 88.44 175 LYS A CA 1
ATOM 1399 C C . LYS A 1 175 ? 6.064 -8.530 -33.860 1.00 88.44 175 LYS A C 1
ATOM 1401 O O . LYS A 1 175 ? 6.113 -9.747 -33.709 1.00 88.44 175 LYS A O 1
ATOM 1406 N N . CYS A 1 176 ? 5.382 -7.724 -33.052 1.00 94.19 176 CYS A N 1
ATOM 1407 C CA . CYS A 1 176 ? 4.670 -8.170 -31.864 1.00 94.19 176 CYS A CA 1
ATOM 1408 C C . CYS A 1 176 ? 3.197 -7.773 -31.955 1.00 94.19 176 CYS A C 1
ATOM 1410 O O . CYS A 1 176 ? 2.872 -6.588 -31.900 1.00 94.19 176 CYS A O 1
ATOM 1412 N N . ASP A 1 177 ? 2.317 -8.770 -32.019 1.00 95.12 177 ASP A N 1
ATOM 1413 C CA . ASP A 1 177 ? 0.878 -8.589 -31.850 1.00 95.12 177 ASP A CA 1
ATOM 1414 C C . ASP A 1 177 ? 0.370 -9.506 -30.732 1.00 95.12 177 ASP A C 1
ATOM 1416 O O . ASP A 1 177 ? 0.363 -10.732 -30.860 1.00 95.12 177 ASP A O 1
ATOM 1420 N N . PHE A 1 178 ? -0.023 -8.892 -29.615 1.00 96.25 178 PHE A N 1
ATOM 1421 C CA . PHE A 1 178 ? -0.609 -9.554 -28.450 1.00 96.25 178 PHE A CA 1
ATOM 1422 C C . PHE A 1 178 ? -2.027 -9.042 -28.158 1.00 96.25 178 PHE A C 1
ATOM 1424 O O . PHE A 1 178 ? -2.509 -9.194 -27.032 1.00 96.25 178 PHE A O 1
ATOM 1431 N N . SER A 1 179 ? -2.704 -8.429 -29.140 1.00 94.62 179 SER A N 1
ATOM 1432 C CA . SER A 1 179 ? -4.032 -7.830 -28.952 1.00 94.62 179 SER A CA 1
ATOM 1433 C C . SER A 1 179 ? -5.053 -8.815 -28.386 1.00 94.62 179 SER A C 1
ATOM 1435 O O . SER A 1 179 ? -5.765 -8.465 -27.449 1.00 94.62 179 SER A O 1
ATOM 1437 N N . ASP A 1 180 ? -5.085 -10.054 -28.883 1.00 94.75 180 ASP A N 1
ATOM 1438 C CA . ASP A 1 180 ? -6.033 -11.069 -28.406 1.00 94.75 180 ASP A CA 1
ATOM 1439 C C . ASP A 1 180 ? -5.787 -11.458 -26.940 1.00 94.75 180 ASP A C 1
ATOM 1441 O O . ASP A 1 180 ? -6.736 -11.645 -26.173 1.00 94.75 180 ASP A O 1
ATOM 1445 N N . VAL A 1 181 ? -4.516 -11.536 -26.528 1.00 96.19 181 VAL A N 1
ATOM 1446 C CA . VAL A 1 181 ? -4.132 -11.835 -25.141 1.00 96.19 181 VAL A CA 1
ATOM 1447 C C . VAL A 1 181 ? -4.518 -10.668 -24.236 1.00 96.19 181 VAL A C 1
ATOM 1449 O O . VAL A 1 181 ? -5.202 -10.880 -23.236 1.00 96.19 181 VAL A O 1
ATOM 1452 N N . LEU A 1 182 ? -4.167 -9.435 -24.612 1.00 95.50 182 LEU A N 1
ATOM 1453 C CA . LEU A 1 182 ? -4.558 -8.223 -23.886 1.00 95.50 182 LEU A CA 1
ATOM 1454 C C . LEU A 1 182 ? -6.074 -8.124 -23.713 1.00 95.50 182 LEU A C 1
ATOM 1456 O O . LEU A 1 182 ? -6.558 -7.939 -22.596 1.00 95.50 182 LEU A O 1
ATOM 1460 N N . ASP A 1 183 ? -6.830 -8.297 -24.796 1.00 94.88 183 ASP A N 1
ATOM 1461 C CA . ASP A 1 183 ? -8.287 -8.237 -24.751 1.00 94.88 183 ASP A CA 1
ATOM 1462 C C . ASP A 1 183 ? -8.878 -9.368 -23.898 1.00 94.88 183 ASP A C 1
ATOM 1464 O O . ASP A 1 183 ? -9.924 -9.168 -23.285 1.00 94.88 183 ASP A O 1
ATOM 1468 N N . SER A 1 184 ? -8.239 -10.542 -23.810 1.00 95.81 184 SER A N 1
ATOM 1469 C CA . SER A 1 184 ? -8.699 -11.618 -22.920 1.00 95.81 184 SER A CA 1
ATOM 1470 C C . SER A 1 184 ? -8.607 -11.232 -21.440 1.00 95.81 184 SER A C 1
ATOM 1472 O O . SER A 1 184 ? -9.586 -11.405 -20.716 1.00 95.81 184 SER A O 1
ATOM 1474 N N . TYR A 1 185 ? -7.501 -10.613 -21.018 1.00 96.81 185 TYR A N 1
ATOM 1475 C CA . TYR A 1 185 ? -7.331 -10.118 -19.651 1.00 96.81 185 TYR A CA 1
ATOM 1476 C C . TYR A 1 185 ? -8.258 -8.940 -19.353 1.00 96.81 185 TYR A C 1
ATOM 1478 O O . TYR A 1 185 ? -8.909 -8.904 -18.312 1.00 96.81 185 TYR A O 1
ATOM 1486 N N . LEU A 1 186 ? -8.352 -7.973 -20.271 1.00 96.19 186 LEU A N 1
ATOM 1487 C CA . LEU A 1 186 ? -9.198 -6.792 -20.083 1.00 96.19 186 LEU A CA 1
ATOM 1488 C C . LEU A 1 186 ? -10.694 -7.150 -20.034 1.00 96.19 186 LEU A C 1
ATOM 1490 O O . LEU A 1 186 ? -11.451 -6.470 -19.344 1.00 96.19 186 LEU A O 1
ATOM 1494 N N . LYS A 1 187 ? -11.129 -8.237 -20.691 1.00 96.69 187 LYS A N 1
ATOM 1495 C CA . LYS A 1 187 ? -12.506 -8.761 -20.582 1.00 96.69 187 LYS A CA 1
ATOM 1496 C C . LYS A 1 187 ? -12.862 -9.280 -19.191 1.00 96.69 187 LYS A C 1
ATOM 1498 O O . LYS A 1 187 ? -14.049 -9.327 -18.880 1.00 96.69 187 LYS A O 1
ATOM 1503 N N . GLU A 1 188 ? -11.885 -9.651 -18.361 1.00 95.69 188 GLU A N 1
ATOM 1504 C CA . GLU A 1 188 ? -12.146 -9.999 -16.955 1.00 95.69 188 GLU A CA 1
ATOM 1505 C C . GLU A 1 188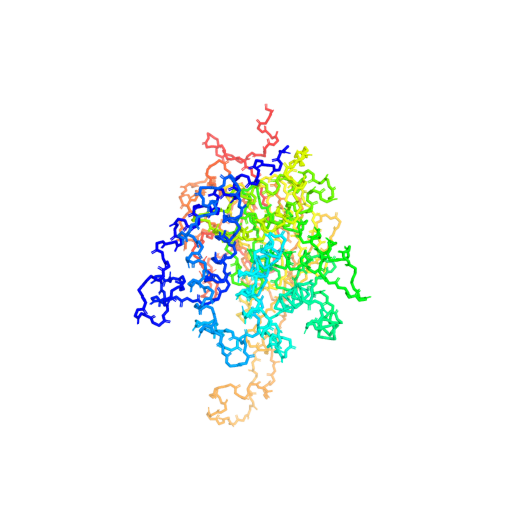 ? -12.586 -8.781 -16.128 1.00 95.69 188 GLU A C 1
ATOM 1507 O O . GLU A 1 188 ? -13.186 -8.946 -15.067 1.00 95.69 188 GLU A O 1
ATOM 1512 N N . GLY A 1 189 ? -12.318 -7.568 -16.625 1.00 94.50 189 GLY A N 1
ATOM 1513 C CA . GLY A 1 189 ? -12.552 -6.312 -15.927 1.00 94.50 189 GLY A CA 1
ATOM 1514 C C . GLY A 1 189 ? -11.414 -5.964 -14.968 1.00 94.50 189 GLY A C 1
ATOM 1515 O O . GLY A 1 189 ? -10.873 -6.821 -14.267 1.00 94.50 189 GLY A O 1
ATOM 1516 N N . ILE A 1 190 ? -11.046 -4.681 -14.931 1.00 95.25 190 ILE A N 1
ATOM 1517 C CA . ILE A 1 190 ? -10.057 -4.184 -13.968 1.00 95.25 190 ILE A CA 1
ATOM 1518 C C . ILE A 1 190 ? -10.641 -4.296 -12.560 1.00 95.25 190 ILE A C 1
ATOM 1520 O O . ILE A 1 190 ? -11.746 -3.826 -12.305 1.00 95.25 190 ILE A O 1
ATOM 1524 N N . ASP A 1 191 ? -9.901 -4.920 -11.647 1.00 94.50 191 ASP A N 1
ATOM 1525 C CA . ASP A 1 191 ? -10.375 -5.354 -10.329 1.00 94.50 191 ASP A CA 1
ATOM 1526 C C . ASP A 1 191 ? -10.372 -4.234 -9.279 1.00 94.50 191 ASP A C 1
ATOM 1528 O O . ASP A 1 191 ? -9.953 -4.416 -8.135 1.00 94.50 191 ASP A O 1
ATOM 1532 N N . ILE A 1 192 ? -10.850 -3.064 -9.695 1.00 94.56 192 ILE A N 1
ATOM 1533 C CA . ILE A 1 192 ? -11.113 -1.909 -8.849 1.00 94.56 192 ILE A CA 1
ATOM 1534 C C . ILE A 1 192 ? -12.619 -1.820 -8.597 1.00 94.56 192 ILE A C 1
ATOM 1536 O O . ILE A 1 192 ? -13.424 -1.843 -9.529 1.00 94.56 192 ILE A O 1
ATOM 1540 N N . ASN A 1 193 ? -13.010 -1.763 -7.328 1.00 94.88 193 ASN A N 1
ATOM 1541 C CA . ASN A 1 193 ? -14.419 -1.750 -6.948 1.00 94.88 193 ASN A CA 1
ATOM 1542 C C . ASN A 1 193 ? -15.035 -0.340 -7.014 1.00 94.88 193 ASN A C 1
ATOM 1544 O O . ASN A 1 193 ? -14.347 0.639 -7.318 1.00 94.88 193 ASN A O 1
ATOM 1548 N N . SER A 1 194 ? -16.331 -0.207 -6.709 1.00 94.38 194 SER A N 1
ATOM 1549 C CA . SER A 1 194 ? -17.020 1.095 -6.763 1.00 94.38 194 SER A CA 1
ATOM 1550 C C . SER A 1 194 ? -16.527 2.106 -5.716 1.00 94.38 194 SER A C 1
ATOM 1552 O O . SER A 1 194 ? -16.678 3.314 -5.902 1.00 94.38 194 SER A O 1
ATOM 1554 N N . ASP A 1 195 ? -15.864 1.635 -4.656 1.00 95.12 195 ASP A N 1
ATOM 1555 C CA . ASP A 1 195 ? -15.167 2.483 -3.683 1.00 95.12 195 ASP A CA 1
ATOM 1556 C C . ASP A 1 195 ? -13.753 2.884 -4.145 1.00 95.12 195 ASP A C 1
ATOM 1558 O O . ASP A 1 195 ? -13.070 3.675 -3.483 1.00 95.12 195 ASP A O 1
ATOM 1562 N N . GLY A 1 196 ? -13.296 2.376 -5.288 1.00 93.12 196 GLY A N 1
ATOM 1563 C CA . GLY A 1 196 ? -11.999 2.698 -5.859 1.00 93.12 196 GLY A CA 1
ATOM 1564 C C . GLY A 1 196 ? -10.826 1.905 -5.290 1.00 93.12 196 GLY A C 1
ATOM 1565 O O . GLY A 1 196 ? -9.680 2.333 -5.437 1.00 93.12 196 GLY A O 1
ATOM 1566 N N . LEU A 1 197 ? -11.087 0.812 -4.577 1.00 94.75 197 LEU A N 1
ATOM 1567 C CA . LEU A 1 197 ? -10.050 -0.046 -4.012 1.00 94.75 197 LEU A CA 1
ATOM 1568 C C . LEU A 1 197 ? -9.821 -1.253 -4.918 1.00 94.75 197 LEU A C 1
ATOM 1570 O O . LEU A 1 197 ? -10.776 -1.899 -5.354 1.00 94.75 197 LEU A O 1
ATOM 1574 N N . PHE A 1 198 ? -8.551 -1.575 -5.164 1.00 95.69 198 PHE A N 1
ATOM 1575 C CA . PHE A 1 198 ? -8.184 -2.846 -5.780 1.00 95.69 198 PHE A CA 1
ATOM 1576 C C . PHE A 1 198 ? -8.483 -4.012 -4.834 1.00 95.69 198 PHE A C 1
ATOM 1578 O O . PHE A 1 198 ? -8.478 -3.849 -3.609 1.00 95.69 198 PHE A O 1
ATOM 1585 N N . THR A 1 199 ? -8.706 -5.207 -5.386 1.00 93.50 199 THR A N 1
ATOM 1586 C CA . THR A 1 199 ? -9.077 -6.397 -4.592 1.00 93.50 199 THR A CA 1
ATOM 1587 C C . THR A 1 199 ? -8.079 -6.735 -3.483 1.00 93.50 199 THR A C 1
ATOM 1589 O O . THR A 1 199 ? -8.483 -7.166 -2.405 1.00 93.50 199 THR A O 1
ATOM 1592 N N . GLU A 1 200 ? -6.786 -6.498 -3.710 1.00 92.88 200 GLU A N 1
ATOM 1593 C CA . GLU A 1 200 ? -5.720 -6.769 -2.736 1.00 92.88 200 GLU A CA 1
ATOM 1594 C C . GLU A 1 200 ? -5.584 -5.688 -1.648 1.00 92.88 200 GLU A C 1
ATOM 1596 O O . GLU A 1 200 ? -4.968 -5.952 -0.610 1.00 92.88 200 GLU A O 1
ATOM 1601 N N . ARG A 1 201 ? -6.165 -4.495 -1.864 1.00 93.69 201 ARG A N 1
ATOM 1602 C CA . ARG A 1 201 ? -6.151 -3.336 -0.946 1.00 93.69 201 ARG A CA 1
ATOM 1603 C C . ARG A 1 201 ? -4.747 -2.980 -0.433 1.00 93.69 201 ARG A C 1
ATOM 1605 O O . ARG A 1 201 ? -4.574 -2.562 0.714 1.00 93.69 201 ARG A O 1
ATOM 1612 N N . SER A 1 202 ? -3.726 -3.174 -1.265 1.00 93.50 202 SER A N 1
ATOM 1613 C CA . SER A 1 202 ? -2.321 -3.072 -0.870 1.00 93.50 202 SER A CA 1
ATOM 1614 C C . SER A 1 202 ? -1.803 -1.666 -1.133 1.00 93.50 202 SER A C 1
ATOM 1616 O O . SER A 1 202 ? -0.969 -1.411 -2.008 1.00 93.50 202 SER A O 1
ATOM 1618 N N . LEU A 1 203 ? -2.299 -0.735 -0.322 1.00 91.62 203 LEU A N 1
ATOM 1619 C CA . LEU A 1 203 ? -1.905 0.668 -0.372 1.00 91.62 203 LEU A CA 1
ATOM 1620 C C . LEU A 1 203 ? -0.393 0.852 -0.150 1.00 91.62 203 LEU A C 1
ATOM 1622 O O . LEU A 1 203 ? 0.190 1.813 -0.648 1.00 91.62 203 LEU A O 1
ATOM 1626 N N . GLY A 1 204 ? 0.284 -0.047 0.565 1.00 88.44 204 GLY A N 1
ATOM 1627 C CA . GLY A 1 204 ? 1.727 0.041 0.779 1.00 88.44 204 GLY A CA 1
ATOM 1628 C C . GLY A 1 204 ? 2.544 -0.341 -0.455 1.00 88.44 204 GLY A C 1
ATOM 1629 O O . GLY A 1 204 ? 3.594 0.256 -0.685 1.00 88.44 204 GLY A O 1
ATOM 1630 N N . VAL A 1 205 ? 2.074 -1.290 -1.273 1.00 90.50 205 VAL A N 1
ATOM 1631 C CA . VAL A 1 205 ? 2.885 -1.906 -2.341 1.00 90.50 205 VAL A CA 1
ATOM 1632 C C . VAL A 1 205 ? 2.134 -2.010 -3.670 1.00 90.50 205 VAL A C 1
ATOM 1634 O O . VAL A 1 205 ? 2.474 -1.288 -4.612 1.00 90.50 205 VAL A O 1
ATOM 1637 N N . TYR A 1 206 ? 1.145 -2.903 -3.790 1.00 92.06 206 TYR A N 1
ATOM 1638 C CA . TYR A 1 206 ? 0.605 -3.254 -5.110 1.00 92.06 206 TYR A CA 1
ATOM 1639 C C . TYR A 1 206 ? -0.244 -2.146 -5.727 1.00 92.06 206 TYR A C 1
ATOM 1641 O O . TYR A 1 206 ? -0.166 -1.952 -6.935 1.00 92.06 206 TYR A O 1
ATOM 1649 N N . ASP A 1 207 ? -0.955 -1.343 -4.942 1.00 93.06 207 ASP A N 1
ATOM 1650 C CA . ASP A 1 207 ? -1.763 -0.247 -5.486 1.00 93.06 207 ASP A CA 1
ATOM 1651 C C . ASP A 1 207 ? -0.877 0.785 -6.210 1.00 93.06 207 ASP A C 1
ATOM 1653 O O . ASP A 1 207 ? -1.257 1.316 -7.254 1.00 93.06 207 ASP A O 1
ATOM 1657 N N . GLN A 1 208 ? 0.347 1.023 -5.715 1.00 91.69 208 GLN A N 1
ATOM 1658 C CA . GLN A 1 208 ? 1.335 1.877 -6.391 1.00 91.69 208 GLN A CA 1
ATOM 1659 C C . GLN A 1 208 ? 1.804 1.258 -7.712 1.00 91.69 208 GLN A C 1
ATOM 1661 O O . GLN A 1 208 ? 1.906 1.931 -8.739 1.00 91.69 208 GLN A O 1
ATOM 1666 N N . ILE A 1 209 ? 2.087 -0.049 -7.699 1.00 93.12 209 ILE A N 1
ATOM 1667 C CA . ILE A 1 209 ? 2.446 -0.810 -8.901 1.00 93.12 209 ILE A CA 1
ATOM 1668 C C . ILE A 1 209 ? 1.342 -0.666 -9.946 1.00 93.12 209 ILE A C 1
ATOM 1670 O O . ILE A 1 209 ? 1.636 -0.316 -11.089 1.00 93.12 209 ILE A O 1
ATOM 1674 N N . LEU A 1 210 ? 0.088 -0.879 -9.552 1.00 95.56 210 LEU A N 1
ATOM 1675 C CA . LEU A 1 210 ? -1.057 -0.834 -10.449 1.00 95.56 210 LEU A CA 1
ATOM 1676 C C . LEU A 1 210 ? -1.283 0.559 -11.030 1.00 95.56 210 LEU A C 1
ATOM 1678 O O . LEU A 1 210 ? -1.475 0.651 -12.239 1.00 95.56 210 LEU A O 1
ATOM 1682 N N . SER A 1 211 ? -1.135 1.638 -10.249 1.00 96.00 211 SER A N 1
ATOM 1683 C CA . SER A 1 211 ? -1.138 3.004 -10.800 1.00 96.00 211 SER A CA 1
ATOM 1684 C C . SER A 1 211 ? -0.155 3.148 -11.964 1.00 96.00 211 SER A C 1
ATOM 1686 O O . SER A 1 211 ? -0.545 3.590 -13.042 1.00 96.00 211 SER 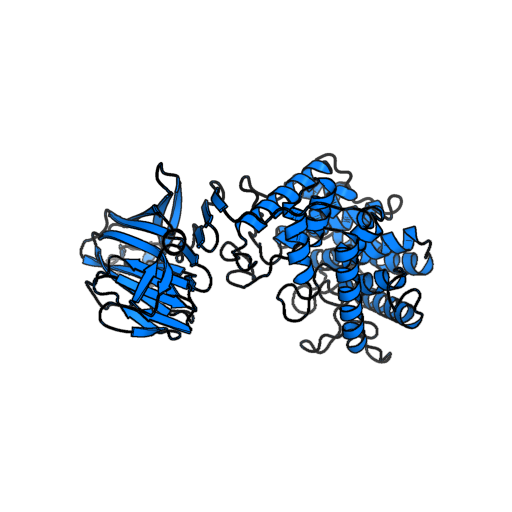A O 1
ATOM 1688 N N . LYS A 1 212 ? 1.096 2.701 -11.799 1.00 94.94 212 LYS A N 1
ATOM 1689 C CA . LYS A 1 212 ? 2.108 2.767 -12.868 1.00 94.94 212 LYS A CA 1
ATOM 1690 C C . LYS A 1 212 ? 1.714 1.936 -14.085 1.00 94.94 212 LYS A C 1
ATOM 1692 O O . LYS A 1 212 ? 1.869 2.393 -15.213 1.00 94.94 212 LYS A O 1
ATOM 1697 N N . LYS A 1 213 ? 1.192 0.723 -13.879 1.00 96.88 213 LYS A N 1
ATOM 1698 C CA . LYS A 1 213 ? 0.772 -0.148 -14.988 1.00 96.88 213 LYS A CA 1
ATOM 1699 C C . LYS A 1 213 ? -0.410 0.440 -15.759 1.00 96.88 213 LYS A C 1
ATOM 1701 O O . LYS A 1 213 ? -0.398 0.386 -16.984 1.00 96.88 213 LYS A O 1
ATOM 1706 N N . MET A 1 214 ? -1.358 1.079 -15.077 1.00 98.12 214 MET A N 1
ATOM 1707 C CA . MET A 1 214 ? -2.469 1.777 -15.729 1.00 98.12 214 MET A CA 1
ATOM 1708 C C . MET A 1 214 ? -2.000 2.996 -16.533 1.00 98.12 214 MET A C 1
ATOM 1710 O O . MET A 1 214 ? -2.518 3.222 -17.620 1.00 98.12 214 MET A O 1
ATOM 1714 N N . LEU A 1 215 ? -0.976 3.733 -16.086 1.00 98.06 215 LEU A N 1
ATOM 1715 C CA . LEU A 1 215 ? -0.377 4.802 -16.903 1.00 98.06 215 LEU A CA 1
ATOM 1716 C C . LEU A 1 215 ? 0.252 4.258 -18.191 1.00 98.06 215 LEU A C 1
ATOM 1718 O O . LEU A 1 215 ? 0.043 4.815 -19.265 1.00 98.06 215 LEU A O 1
ATOM 1722 N N . ILE A 1 216 ? 0.978 3.140 -18.109 1.00 98.00 216 ILE A N 1
ATOM 1723 C CA . ILE A 1 216 ? 1.547 2.500 -19.305 1.00 98.00 216 ILE A CA 1
ATOM 1724 C C . ILE A 1 216 ? 0.451 2.004 -20.244 1.00 98.00 216 ILE A C 1
ATOM 1726 O O . ILE A 1 216 ? 0.551 2.201 -21.455 1.00 98.00 216 ILE A O 1
ATOM 1730 N N . LEU A 1 217 ? -0.616 1.411 -19.706 1.00 98.31 217 LEU A N 1
ATOM 1731 C CA . LEU A 1 217 ? -1.777 1.020 -20.500 1.00 98.31 217 LEU A CA 1
ATOM 1732 C C . LEU A 1 217 ? -2.456 2.231 -21.146 1.00 98.31 217 LEU A C 1
ATOM 1734 O O . LEU A 1 217 ? -2.785 2.158 -22.323 1.00 98.31 217 LEU A O 1
ATOM 1738 N N . SER A 1 218 ? -2.583 3.352 -20.438 1.00 97.75 218 SER A N 1
ATOM 1739 C CA . SER A 1 218 ? -3.113 4.597 -21.003 1.00 97.75 218 SER A CA 1
ATOM 1740 C C . SER A 1 218 ? -2.325 5.059 -22.235 1.00 97.75 218 SER A C 1
ATOM 1742 O O . SER A 1 218 ? -2.914 5.412 -23.255 1.00 97.75 218 SER A O 1
ATOM 1744 N N . GLU A 1 219 ? -0.991 5.001 -22.184 1.00 96.19 219 GLU A N 1
ATOM 1745 C CA . GLU A 1 219 ? -0.147 5.477 -23.287 1.00 96.19 219 GLU A CA 1
ATOM 1746 C C . GLU A 1 219 ? 0.049 4.468 -24.425 1.00 96.19 219 GLU A C 1
ATOM 1748 O O . GLU A 1 219 ? 0.314 4.870 -25.560 1.00 96.19 219 GLU A O 1
ATOM 1753 N N . CYS A 1 220 ? -0.003 3.167 -24.129 1.00 96.75 220 CYS A N 1
ATOM 1754 C CA . CYS A 1 220 ? 0.434 2.123 -25.062 1.00 96.75 220 CYS A CA 1
ATOM 1755 C C . CYS A 1 220 ? -0.694 1.191 -25.520 1.00 96.75 220 CYS A C 1
ATOM 1757 O O . CYS A 1 220 ? -0.592 0.591 -26.591 1.00 96.75 220 CYS A O 1
ATOM 1759 N N . CYS A 1 221 ? -1.761 1.033 -24.733 1.00 94.06 221 CYS A N 1
ATOM 1760 C CA . CYS A 1 221 ? -2.822 0.078 -25.034 1.00 94.06 221 CYS A CA 1
ATOM 1761 C C . CYS A 1 221 ? -3.788 0.638 -26.085 1.00 94.06 221 CYS A C 1
ATOM 1763 O O . CYS A 1 221 ? -4.360 1.712 -25.923 1.00 94.06 221 CYS A O 1
ATOM 1765 N N . LYS A 1 222 ? -4.021 -0.135 -27.151 1.00 87.25 222 LYS A N 1
ATOM 1766 C CA . LYS A 1 222 ? -5.018 0.159 -28.195 1.00 87.25 222 LYS A CA 1
ATOM 1767 C C . LYS A 1 222 ? -6.227 -0.780 -28.095 1.00 87.25 222 LYS A C 1
ATOM 1769 O O . LYS A 1 222 ? -6.671 -1.327 -29.103 1.00 87.25 222 LYS A O 1
ATOM 1774 N N . SER A 1 223 ? -6.722 -1.018 -26.879 1.00 86.69 223 SER A N 1
ATOM 1775 C CA . SER A 1 223 ? -7.903 -1.863 -26.662 1.00 86.69 223 SER A CA 1
ATOM 1776 C C . SER A 1 223 ? -9.185 -1.167 -27.133 1.00 86.69 223 SER A C 1
ATOM 1778 O O . SER A 1 223 ? -9.287 0.059 -27.149 1.00 86.69 223 SER A O 1
ATOM 1780 N N . LYS A 1 224 ? -10.192 -1.965 -27.500 1.00 88.00 224 LYS A N 1
ATOM 1781 C CA . LYS A 1 224 ? -11.561 -1.486 -27.764 1.00 88.00 224 LYS A CA 1
ATOM 1782 C C . LYS A 1 224 ? -12.432 -1.438 -26.504 1.00 88.00 224 LYS A C 1
ATOM 1784 O O . LYS A 1 224 ? -13.545 -0.927 -26.571 1.00 88.00 224 LYS A O 1
ATOM 1789 N N . LEU A 1 225 ? -11.962 -2.014 -25.395 1.00 92.88 225 LEU A N 1
ATOM 1790 C CA . LEU A 1 225 ? -12.715 -2.147 -24.142 1.00 92.88 225 LEU A CA 1
ATOM 1791 C C . LEU A 1 225 ? -12.480 -0.973 -23.192 1.00 92.88 225 LEU A C 1
ATOM 1793 O O . LEU A 1 225 ? -13.396 -0.570 -22.485 1.00 92.88 225 LEU A O 1
ATOM 1797 N N . TYR A 1 226 ? -11.259 -0.440 -23.199 1.00 95.62 226 TYR A N 1
ATOM 1798 C CA . TYR A 1 226 ? -10.824 0.656 -22.345 1.00 95.62 226 TYR A CA 1
ATOM 1799 C C . TYR A 1 226 ? -10.118 1.708 -23.190 1.00 95.62 226 TYR A C 1
ATOM 1801 O O . TYR A 1 226 ? -9.233 1.386 -23.986 1.00 95.62 226 TYR A O 1
ATOM 1809 N N . SER A 1 227 ? -10.503 2.964 -22.999 1.00 96.19 227 SER A N 1
ATOM 1810 C CA . SER A 1 227 ? -9.778 4.112 -23.531 1.00 96.19 227 SER A CA 1
ATOM 1811 C C . SER A 1 227 ? -8.612 4.499 -22.616 1.00 96.19 227 SER A C 1
ATOM 1813 O O . SER A 1 227 ? -8.558 4.110 -21.448 1.00 96.19 227 SER A O 1
ATOM 1815 N N . ALA A 1 228 ? -7.701 5.332 -23.126 1.00 96.94 228 ALA A N 1
ATOM 1816 C CA . ALA A 1 228 ? -6.667 5.966 -22.308 1.00 96.94 228 ALA A CA 1
ATOM 1817 C C . ALA A 1 228 ? -7.271 6.694 -21.090 1.00 96.94 228 ALA A C 1
ATOM 1819 O O . ALA A 1 228 ? -6.788 6.562 -19.967 1.00 96.94 228 ALA A O 1
ATOM 1820 N N . GLU A 1 229 ? -8.394 7.391 -21.288 1.00 97.00 229 GLU A N 1
ATOM 1821 C CA . GLU A 1 229 ? -9.094 8.111 -20.223 1.00 97.00 229 GLU A CA 1
ATOM 1822 C C . GLU A 1 229 ? -9.633 7.170 -19.136 1.00 97.00 229 GLU A C 1
ATOM 1824 O O . GLU A 1 229 ? -9.593 7.514 -17.956 1.00 97.00 229 GLU A O 1
ATOM 1829 N N . ASP A 1 230 ? -10.092 5.968 -19.495 1.00 97.12 230 ASP A N 1
ATOM 1830 C CA . ASP A 1 230 ? -10.582 4.990 -18.516 1.00 97.12 230 ASP A CA 1
ATOM 1831 C C . ASP A 1 230 ? -9.455 4.493 -17.605 1.00 97.12 230 ASP A C 1
ATOM 1833 O O . ASP A 1 230 ? -9.633 4.413 -16.388 1.00 97.12 230 ASP A O 1
ATOM 1837 N N . PHE A 1 231 ? -8.264 4.248 -18.158 1.00 98.12 231 PHE A N 1
ATOM 1838 C CA . PHE A 1 231 ? -7.088 3.922 -17.350 1.00 98.12 231 PHE A CA 1
ATOM 1839 C C . PHE A 1 231 ? -6.678 5.087 -16.438 1.00 98.12 231 PHE A C 1
ATOM 1841 O O . PHE A 1 231 ? -6.395 4.870 -15.259 1.00 98.12 231 PHE A O 1
ATOM 1848 N N . LEU A 1 232 ? -6.698 6.329 -16.935 1.00 98.25 232 LEU A N 1
ATOM 1849 C CA . LEU A 1 232 ? -6.383 7.508 -16.117 1.00 98.25 232 LEU A CA 1
ATOM 1850 C C . LEU A 1 232 ? -7.409 7.741 -14.999 1.00 98.25 232 LEU A C 1
ATOM 1852 O O . LEU A 1 232 ? -7.020 8.128 -13.897 1.00 98.25 232 LEU A O 1
ATOM 1856 N N . LYS A 1 233 ? -8.697 7.452 -15.228 1.00 97.75 233 LYS A N 1
ATOM 1857 C CA . LYS A 1 233 ? -9.732 7.486 -14.176 1.00 97.75 233 LYS A CA 1
ATOM 1858 C C . LYS A 1 233 ? -9.425 6.502 -13.051 1.00 97.75 233 LYS A C 1
ATOM 1860 O O . LYS A 1 233 ? -9.585 6.841 -11.882 1.00 97.75 233 LYS A O 1
ATOM 1865 N N . ILE A 1 234 ? -8.940 5.308 -13.384 1.00 97.88 234 ILE A N 1
ATOM 1866 C CA . ILE A 1 234 ? -8.541 4.300 -12.391 1.00 97.88 234 ILE A CA 1
ATOM 1867 C C . ILE A 1 234 ? -7.342 4.793 -11.575 1.00 97.88 234 ILE A C 1
ATOM 1869 O O . ILE A 1 234 ? -7.339 4.666 -10.349 1.00 97.88 234 ILE A O 1
ATOM 1873 N N . VAL A 1 235 ? -6.351 5.410 -12.229 1.00 98.19 235 VAL A N 1
ATOM 1874 C CA . VAL A 1 235 ? -5.208 6.026 -11.536 1.00 98.19 235 VAL A CA 1
ATOM 1875 C C . VAL A 1 235 ? -5.679 7.130 -10.589 1.00 98.19 235 VAL A C 1
ATOM 1877 O O . VAL A 1 235 ? -5.308 7.110 -9.419 1.00 98.19 235 VAL A O 1
ATOM 1880 N N . ASP A 1 236 ? -6.516 8.055 -11.060 1.00 98.12 236 ASP A N 1
ATOM 1881 C CA . ASP A 1 236 ? -7.059 9.170 -10.271 1.00 98.12 236 ASP A CA 1
ATOM 1882 C C . ASP A 1 236 ? -7.799 8.683 -9.014 1.00 98.12 236 ASP A C 1
ATOM 1884 O O . ASP A 1 236 ? -7.527 9.137 -7.899 1.00 98.12 236 ASP A O 1
ATOM 1888 N N . VAL A 1 237 ? -8.689 7.702 -9.172 1.00 96.81 237 VAL A N 1
ATOM 1889 C CA . VAL A 1 237 ? -9.443 7.114 -8.059 1.00 96.81 237 VAL A CA 1
ATOM 1890 C C . VAL A 1 237 ? -8.508 6.453 -7.040 1.00 96.81 237 VAL A C 1
ATOM 1892 O O . VAL A 1 237 ? -8.655 6.685 -5.835 1.00 96.81 237 VAL A O 1
ATOM 1895 N N . ASN A 1 238 ? -7.502 5.702 -7.497 1.00 96.38 238 ASN A N 1
ATOM 1896 C CA . ASN A 1 238 ? -6.518 5.089 -6.606 1.00 96.38 238 ASN A CA 1
ATOM 1897 C C . ASN A 1 238 ? -5.671 6.140 -5.861 1.00 96.38 238 ASN A C 1
ATOM 1899 O O . ASN A 1 238 ? -5.449 6.023 -4.656 1.00 96.38 238 ASN A O 1
ATOM 1903 N N . LEU A 1 239 ? -5.237 7.209 -6.541 1.00 97.19 239 LEU A N 1
ATOM 1904 C CA . LEU A 1 239 ? -4.500 8.311 -5.912 1.00 97.19 239 LEU A CA 1
ATOM 1905 C C . LEU A 1 239 ? -5.352 9.050 -4.872 1.00 97.19 239 LEU A C 1
ATOM 1907 O O . LEU A 1 239 ? -4.846 9.387 -3.802 1.00 97.19 239 LEU A O 1
ATOM 1911 N N . LYS A 1 240 ? -6.649 9.260 -5.132 1.00 96.19 240 LYS A N 1
ATOM 1912 C CA . LYS A 1 240 ? -7.583 9.827 -4.140 1.00 96.19 240 LYS A CA 1
ATOM 1913 C C . LYS A 1 240 ? -7.675 8.944 -2.900 1.00 96.19 240 LYS A C 1
ATOM 1915 O O . LYS A 1 240 ? -7.495 9.453 -1.797 1.00 96.19 240 LYS A O 1
ATOM 1920 N N . ASN A 1 241 ? -7.873 7.637 -3.076 1.00 94.81 241 ASN A N 1
ATOM 1921 C CA . ASN A 1 241 ? -7.901 6.689 -1.960 1.00 94.81 241 ASN A CA 1
ATOM 1922 C C . ASN A 1 241 ? -6.590 6.698 -1.177 1.00 94.81 241 ASN A C 1
ATOM 1924 O O . ASN A 1 241 ? -6.594 6.779 0.048 1.00 94.81 241 ASN A O 1
ATOM 1928 N N . ARG A 1 242 ? -5.455 6.716 -1.870 1.00 94.44 242 ARG A N 1
ATOM 1929 C CA . ARG A 1 242 ? -4.147 6.822 -1.228 1.00 94.44 242 ARG A CA 1
ATOM 1930 C C . ARG A 1 242 ? -4.040 8.044 -0.312 1.00 94.44 242 ARG A C 1
ATOM 1932 O O . ARG A 1 242 ? -3.597 7.904 0.827 1.00 94.44 242 ARG A O 1
ATOM 1939 N N . LEU A 1 243 ? -4.476 9.220 -0.767 1.00 95.75 243 LEU A N 1
ATOM 1940 C CA . LEU A 1 243 ? -4.478 10.441 0.052 1.00 95.75 243 LEU A CA 1
ATOM 1941 C C . LEU A 1 243 ? -5.468 10.363 1.227 1.00 95.75 243 LEU A C 1
ATOM 1943 O O . LEU A 1 243 ? -5.153 10.842 2.321 1.00 95.75 243 LEU A O 1
ATOM 1947 N N . ASP A 1 24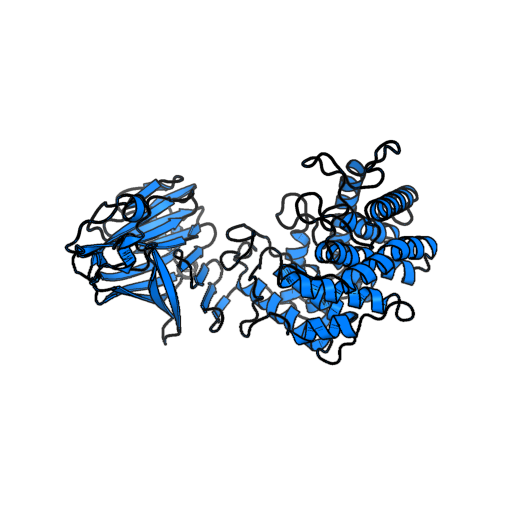4 ? -6.624 9.722 1.032 1.00 95.31 244 ASP A N 1
ATOM 1948 C CA . ASP A 1 244 ? -7.624 9.493 2.085 1.00 95.31 244 ASP A CA 1
ATOM 1949 C C . ASP A 1 244 ? -7.071 8.600 3.220 1.00 95.31 244 ASP A C 1
ATOM 1951 O O . ASP A 1 244 ? -7.351 8.824 4.406 1.00 95.31 244 ASP A O 1
ATOM 1955 N N . PHE A 1 245 ? -6.232 7.621 2.872 1.00 94.75 245 PHE A N 1
ATOM 1956 C CA . PHE A 1 245 ? -5.577 6.699 3.808 1.00 94.75 245 PHE A CA 1
ATOM 1957 C C . PHE A 1 245 ? -4.186 7.150 4.270 1.00 94.75 245 PHE A C 1
ATOM 1959 O O . PHE A 1 245 ? -3.563 6.461 5.069 1.00 94.75 245 PHE A O 1
ATOM 1966 N N . THR A 1 246 ? -3.698 8.312 3.842 1.00 94.00 246 THR A N 1
ATOM 1967 C CA . THR A 1 246 ? -2.433 8.862 4.349 1.00 94.00 246 THR A CA 1
ATOM 1968 C C . THR A 1 246 ? -2.683 9.680 5.615 1.00 94.00 246 THR A C 1
ATOM 1970 O O . THR A 1 246 ? -3.470 10.632 5.602 1.00 94.00 246 THR A O 1
ATOM 1973 N N . ASP A 1 247 ? -2.028 9.307 6.712 1.00 92.25 247 ASP A N 1
ATOM 1974 C CA . ASP A 1 247 ? -2.066 10.008 7.997 1.00 92.25 247 ASP A CA 1
ATOM 1975 C C . ASP A 1 247 ? -1.268 11.330 7.946 1.00 92.25 247 ASP A C 1
ATOM 1977 O O . ASP A 1 247 ? -0.593 11.651 6.968 1.00 92.25 247 ASP A O 1
ATOM 1981 N N . PHE A 1 248 ? -1.370 12.150 8.997 1.00 90.19 248 PHE A N 1
ATOM 1982 C CA . PHE A 1 248 ? -0.753 13.488 9.045 1.00 90.19 248 PHE A CA 1
ATOM 1983 C C . PHE A 1 248 ? 0.785 13.482 8.927 1.00 90.19 248 PHE A C 1
ATOM 1985 O O . PHE A 1 248 ? 1.378 14.503 8.589 1.00 90.19 248 PHE A O 1
ATOM 1992 N N . ASP A 1 249 ? 1.422 12.356 9.251 1.00 90.50 249 ASP A N 1
ATOM 1993 C CA . ASP A 1 249 ? 2.867 12.123 9.197 1.00 90.50 249 ASP A CA 1
ATOM 1994 C C . ASP A 1 249 ? 3.324 11.589 7.828 1.00 90.50 249 ASP A C 1
ATOM 1996 O O . ASP A 1 249 ? 4.460 11.146 7.698 1.00 90.50 249 ASP A O 1
ATOM 2000 N N . ASN A 1 250 ? 2.456 11.654 6.809 1.00 91.94 250 ASN A N 1
ATOM 2001 C CA . ASN A 1 250 ? 2.664 11.125 5.457 1.00 91.94 250 ASN A CA 1
ATOM 2002 C C . ASN A 1 250 ? 2.835 9.597 5.389 1.00 91.94 250 ASN A C 1
ATOM 2004 O O . ASN A 1 250 ? 3.267 9.066 4.363 1.00 91.94 250 ASN A O 1
ATOM 2008 N N . ILE A 1 251 ? 2.441 8.887 6.451 1.00 92.12 251 ILE A N 1
ATOM 2009 C CA . ILE A 1 251 ? 2.410 7.428 6.479 1.00 92.12 251 ILE A CA 1
ATOM 2010 C C . ILE A 1 251 ? 1.054 6.929 5.987 1.00 92.12 251 ILE A C 1
ATOM 2012 O O . ILE A 1 251 ? -0.003 7.358 6.449 1.00 92.12 251 ILE A O 1
ATOM 2016 N N . VAL A 1 252 ? 1.085 5.991 5.051 1.00 93.06 252 VAL A N 1
ATOM 2017 C CA . VAL A 1 252 ? -0.096 5.335 4.494 1.00 93.06 252 VAL A CA 1
ATOM 2018 C C . VAL A 1 252 ? -0.608 4.272 5.465 1.00 93.06 252 VAL A C 1
ATOM 2020 O O . VAL A 1 252 ? 0.149 3.422 5.940 1.00 93.06 252 VAL A O 1
ATOM 2023 N N . ASP A 1 253 ? -1.908 4.307 5.745 1.00 91.81 253 ASP A N 1
ATOM 2024 C CA . ASP A 1 253 ? -2.609 3.314 6.549 1.00 91.81 253 ASP A CA 1
ATOM 2025 C C . ASP A 1 253 ? -2.803 2.015 5.752 1.00 91.81 253 ASP A C 1
ATOM 2027 O O . ASP A 1 253 ? -3.670 1.910 4.887 1.00 91.81 253 ASP A O 1
ATOM 2031 N N . THR A 1 254 ? -1.977 1.012 6.046 1.00 92.56 254 THR A N 1
ATOM 2032 C CA . THR A 1 254 ? -1.973 -0.299 5.377 1.00 92.56 254 THR A CA 1
ATOM 2033 C C . THR A 1 254 ? -2.828 -1.349 6.083 1.00 92.56 254 THR A C 1
ATOM 2035 O O . THR A 1 254 ? -2.845 -2.513 5.684 1.00 92.56 254 THR A O 1
ATOM 2038 N N . ASP A 1 255 ? -3.573 -0.972 7.123 1.00 89.62 255 ASP A N 1
ATOM 2039 C CA . ASP A 1 255 ? -4.361 -1.907 7.928 1.00 89.62 255 ASP A CA 1
ATOM 2040 C C . ASP A 1 255 ? -5.533 -2.540 7.166 1.00 89.62 255 ASP A C 1
ATOM 2042 O O . ASP A 1 255 ? -6.127 -3.504 7.649 1.00 89.62 255 ASP A O 1
ATOM 2046 N N . ILE A 1 256 ? -5.897 -2.015 5.998 1.00 91.19 256 ILE A N 1
ATOM 2047 C CA . ILE A 1 256 ? -6.935 -2.605 5.143 1.00 91.19 256 ILE A CA 1
ATOM 2048 C C . ILE A 1 256 ? -6.383 -3.635 4.148 1.00 91.19 256 ILE A C 1
ATOM 2050 O O . ILE A 1 256 ? -7.168 -4.238 3.418 1.00 91.19 256 ILE A O 1
ATOM 2054 N N . SER A 1 257 ? -5.060 -3.824 4.107 1.00 92.31 257 SER A N 1
ATOM 2055 C CA . SER A 1 257 ? -4.405 -4.695 3.133 1.00 92.31 257 SER A CA 1
ATOM 2056 C C . SER A 1 257 ? -4.646 -6.180 3.400 1.00 92.31 257 SER A C 1
ATOM 2058 O O . SER A 1 257 ? -4.590 -6.639 4.541 1.00 92.31 257 SER A O 1
ATOM 2060 N N . GLY A 1 258 ? -4.845 -6.951 2.328 1.00 88.94 258 GLY A N 1
ATOM 2061 C CA . GLY A 1 258 ? -4.824 -8.419 2.350 1.00 88.94 258 GLY A CA 1
ATOM 2062 C C . GLY A 1 258 ? -3.441 -9.025 2.072 1.00 88.94 258 GLY A C 1
ATOM 2063 O O . GLY A 1 258 ? -3.336 -10.225 1.816 1.00 88.94 258 GLY A O 1
ATOM 2064 N N . ARG A 1 259 ? -2.382 -8.207 2.036 1.00 91.31 259 ARG A N 1
ATOM 2065 C CA . ARG A 1 259 ? -1.041 -8.571 1.553 1.00 91.31 259 ARG A CA 1
ATOM 2066 C C . ARG A 1 259 ? 0.039 -8.336 2.615 1.00 91.31 259 ARG A C 1
ATOM 2068 O O . ARG A 1 259 ? -0.234 -8.005 3.767 1.00 91.31 259 ARG A O 1
ATOM 2075 N N . GLN A 1 260 ? 1.299 -8.555 2.237 1.00 89.38 260 GLN A N 1
ATOM 2076 C CA . GLN A 1 260 ? 2.463 -8.505 3.130 1.00 89.38 260 GLN A CA 1
ATOM 2077 C C . GLN A 1 260 ? 2.749 -7.127 3.745 1.00 89.38 260 GLN A C 1
ATOM 2079 O O . GLN A 1 260 ? 3.614 -7.023 4.618 1.00 89.38 260 GLN A O 1
ATOM 2084 N N . ASP A 1 261 ? 2.103 -6.073 3.255 1.00 91.50 261 ASP A N 1
ATOM 2085 C CA . ASP A 1 261 ? 2.180 -4.702 3.759 1.00 91.50 261 ASP A CA 1
ATOM 2086 C C . ASP A 1 261 ? 1.209 -4.422 4.912 1.00 91.50 261 ASP A C 1
ATOM 2088 O O . ASP A 1 261 ? 1.341 -3.374 5.541 1.00 91.50 261 ASP A O 1
ATOM 2092 N N . TYR A 1 262 ? 0.301 -5.349 5.246 1.00 91.62 262 TYR A N 1
ATOM 2093 C CA . TYR A 1 262 ? -0.608 -5.219 6.387 1.00 91.62 262 TYR A CA 1
ATOM 2094 C C . TYR A 1 262 ? 0.133 -4.841 7.679 1.00 91.62 262 TYR A C 1
ATOM 2096 O O . TYR A 1 262 ? 1.057 -5.535 8.117 1.00 91.62 262 TYR A O 1
ATOM 2104 N N . GLY A 1 263 ? -0.281 -3.731 8.296 1.00 87.50 263 GLY A N 1
ATOM 2105 C CA . GLY A 1 263 ? 0.265 -3.238 9.564 1.00 87.50 263 GLY A CA 1
ATOM 2106 C C . GLY A 1 263 ? 1.700 -2.700 9.485 1.00 87.50 263 GLY A C 1
ATOM 2107 O O . GLY A 1 263 ? 2.293 -2.378 10.518 1.00 87.50 263 GLY A O 1
ATOM 2108 N N . LYS A 1 264 ? 2.286 -2.591 8.286 1.00 90.44 264 LYS A N 1
ATOM 2109 C CA . LYS A 1 264 ? 3.622 -2.019 8.073 1.00 90.44 264 LYS A CA 1
ATOM 2110 C C . LYS A 1 264 ? 3.533 -0.543 7.699 1.00 90.44 264 LYS A C 1
ATOM 2112 O O . LYS A 1 264 ? 2.593 -0.101 7.046 1.00 90.44 264 LYS A O 1
ATOM 2117 N N . LYS A 1 265 ? 4.551 0.225 8.084 1.00 89.50 265 LYS A N 1
ATOM 2118 C CA . LYS A 1 265 ? 4.625 1.669 7.822 1.00 89.50 265 LYS A CA 1
ATOM 2119 C C . LYS A 1 265 ? 5.149 1.914 6.410 1.00 89.50 265 LYS A C 1
ATOM 2121 O O . LYS A 1 265 ? 6.279 1.538 6.122 1.00 89.50 265 LYS A O 1
ATOM 2126 N N . TYR A 1 266 ? 4.372 2.569 5.558 1.00 92.06 266 TYR A N 1
ATOM 2127 C CA . TYR A 1 266 ? 4.815 2.988 4.228 1.00 92.06 266 TYR A CA 1
ATOM 2128 C C . TYR A 1 266 ? 4.678 4.498 4.088 1.00 92.06 266 TYR A C 1
ATOM 2130 O O . TYR A 1 266 ? 3.658 5.057 4.466 1.00 92.06 266 TYR A O 1
ATOM 2138 N N . GLU A 1 267 ? 5.705 5.144 3.542 1.00 92.50 267 GLU A N 1
ATOM 2139 C CA . GLU A 1 267 ? 5.641 6.553 3.136 1.00 92.50 267 GLU A CA 1
ATOM 2140 C C . GLU A 1 267 ? 4.646 6.733 1.981 1.00 92.50 267 GLU A C 1
ATOM 2142 O O . GLU A 1 267 ? 4.292 5.756 1.308 1.00 92.50 267 GLU A O 1
ATOM 2147 N N . LEU A 1 268 ? 4.262 7.980 1.694 1.00 92.31 268 LEU A N 1
ATOM 2148 C CA . LEU A 1 268 ? 3.284 8.291 0.654 1.00 92.31 268 LEU A CA 1
ATOM 2149 C C . LEU A 1 268 ? 3.598 7.647 -0.703 1.00 92.31 268 LEU A C 1
ATOM 2151 O O . LEU A 1 268 ? 2.673 7.101 -1.267 1.00 92.31 268 LEU A O 1
ATOM 2155 N N . GLY A 1 269 ? 4.827 7.613 -1.228 1.00 91.12 269 GLY A N 1
ATOM 2156 C CA . GLY A 1 269 ? 5.138 6.907 -2.493 1.00 91.12 269 GLY A CA 1
ATOM 2157 C C . GLY A 1 269 ? 4.270 7.298 -3.715 1.00 91.12 269 GLY A C 1
ATOM 2158 O O . GLY A 1 269 ? 3.616 8.337 -3.718 1.00 91.12 269 GLY A O 1
ATOM 2159 N N . ASN A 1 270 ? 4.242 6.456 -4.755 1.00 93.06 270 ASN A N 1
ATOM 2160 C CA . ASN A 1 270 ? 3.501 6.636 -6.019 1.00 93.06 270 ASN A CA 1
ATOM 2161 C C . ASN A 1 270 ? 3.878 7.918 -6.789 1.00 93.06 270 ASN A C 1
ATOM 2163 O O . ASN A 1 270 ? 3.034 8.576 -7.407 1.00 93.06 270 ASN A O 1
ATOM 2167 N N . ALA A 1 271 ? 5.158 8.295 -6.712 1.00 95.50 271 ALA A N 1
ATOM 2168 C CA . ALA A 1 271 ? 5.696 9.536 -7.258 1.00 95.50 271 ALA A CA 1
ATOM 2169 C C . ALA A 1 271 ? 5.387 9.686 -8.750 1.00 95.50 271 ALA A C 1
ATOM 2171 O O . ALA A 1 271 ? 4.904 10.738 -9.165 1.00 95.50 271 ALA A O 1
ATOM 2172 N N . ALA A 1 272 ? 5.598 8.633 -9.546 1.00 96.00 272 ALA A N 1
ATOM 2173 C CA . ALA A 1 272 ? 5.392 8.707 -10.990 1.00 96.00 272 ALA A CA 1
ATOM 2174 C C . ALA A 1 272 ? 3.939 9.055 -11.344 1.00 96.00 272 ALA A C 1
ATOM 2176 O O . ALA A 1 272 ? 3.698 9.883 -12.222 1.00 96.00 272 ALA A O 1
ATOM 2177 N N . ALA A 1 273 ? 2.971 8.468 -10.635 1.00 97.38 273 ALA A N 1
ATOM 2178 C CA . ALA A 1 273 ? 1.561 8.723 -10.892 1.00 97.38 273 ALA A CA 1
ATOM 2179 C C . ALA A 1 273 ? 1.092 10.078 -10.369 1.00 97.38 273 ALA A C 1
ATOM 2181 O O . ALA A 1 273 ? 0.326 10.746 -11.062 1.00 97.38 273 ALA A O 1
ATOM 2182 N N . PHE A 1 274 ? 1.571 10.523 -9.205 1.00 97.88 274 PHE A N 1
ATOM 2183 C CA . PHE A 1 274 ? 1.277 11.879 -8.740 1.00 97.88 274 PHE A CA 1
ATOM 2184 C C . PHE A 1 274 ? 1.838 12.937 -9.695 1.00 97.88 274 PHE A C 1
ATOM 2186 O O . PHE A 1 274 ? 1.118 13.874 -10.027 1.00 97.88 274 PHE A O 1
ATOM 2193 N N . ILE A 1 275 ? 3.064 12.762 -10.205 1.00 97.94 275 ILE A N 1
ATOM 2194 C CA . ILE A 1 275 ? 3.657 13.663 -11.207 1.00 97.94 275 ILE A CA 1
ATOM 2195 C C . ILE A 1 275 ? 2.786 13.694 -12.461 1.00 97.94 275 ILE A C 1
ATOM 2197 O O . ILE A 1 275 ? 2.302 14.764 -12.828 1.00 97.94 275 ILE A O 1
ATOM 2201 N N . TYR A 1 276 ? 2.526 12.525 -13.053 1.00 98.25 276 TYR A N 1
ATOM 2202 C CA . TYR A 1 276 ? 1.727 12.392 -14.271 1.00 98.25 276 TYR A CA 1
ATOM 2203 C C . TYR A 1 276 ? 0.373 13.094 -14.122 1.00 98.25 276 TYR A C 1
ATOM 2205 O O . TYR A 1 276 ? 0.042 14.011 -14.868 1.00 98.25 276 TYR A O 1
ATOM 2213 N N . MET A 1 277 ? -0.395 12.717 -13.099 1.00 98.25 277 MET A N 1
ATOM 2214 C CA . MET A 1 277 ? -1.757 13.216 -12.920 1.00 98.25 277 MET A CA 1
ATOM 2215 C C . MET A 1 277 ? -1.796 14.682 -12.486 1.00 98.25 277 MET A C 1
ATOM 2217 O O . MET A 1 277 ? -2.745 15.386 -12.821 1.00 98.25 277 MET A O 1
ATOM 2221 N N . SER A 1 278 ? -0.779 15.173 -11.770 1.00 97.94 278 SER A N 1
ATOM 2222 C CA . SER A 1 278 ? -0.700 16.592 -11.401 1.00 97.94 278 SER A CA 1
ATOM 2223 C C . SER A 1 278 ? -0.536 17.502 -12.615 1.00 97.94 278 SER A C 1
ATOM 2225 O O . SER A 1 278 ? -1.195 18.539 -12.674 1.00 97.94 278 SER A O 1
ATOM 2227 N N . ILE A 1 279 ? 0.285 17.106 -13.593 1.00 96.62 279 ILE A N 1
ATOM 2228 C CA . ILE A 1 279 ? 0.523 17.888 -14.809 1.00 96.62 279 ILE A CA 1
ATOM 2229 C C . ILE A 1 279 ? -0.681 17.777 -15.744 1.00 96.62 279 ILE A C 1
ATOM 2231 O O . ILE A 1 279 ? -1.248 18.801 -16.128 1.00 96.62 279 ILE A O 1
ATOM 2235 N N . GLU A 1 280 ? -1.123 16.554 -16.047 1.00 94.44 280 GLU A N 1
ATOM 2236 C CA . GLU A 1 280 ? -2.222 16.317 -16.993 1.00 94.44 280 GLU A CA 1
ATOM 2237 C C . GLU A 1 280 ? -3.545 16.942 -16.531 1.00 94.44 280 GLU A C 1
ATOM 2239 O O . GLU A 1 280 ? -4.318 17.443 -17.345 1.00 94.44 280 GLU A O 1
ATOM 2244 N N . GLN A 1 281 ? -3.808 16.958 -15.220 1.00 95.75 281 GLN A N 1
ATOM 2245 C CA . GLN A 1 281 ? -5.050 17.511 -14.666 1.00 95.75 281 GLN A CA 1
ATOM 2246 C C . GLN A 1 281 ? -4.892 18.899 -14.038 1.00 95.75 281 GLN A C 1
ATOM 2248 O O . GLN A 1 281 ? -5.862 19.419 -13.486 1.00 95.75 281 GLN A O 1
ATOM 2253 N N . GLN A 1 282 ? -3.695 19.496 -14.079 1.00 96.38 282 GLN A N 1
ATOM 2254 C CA . GLN A 1 282 ? -3.387 20.756 -13.384 1.00 96.38 282 GLN A CA 1
ATOM 2255 C C . GLN A 1 282 ? -3.784 20.712 -11.893 1.00 96.38 282 GLN A C 1
ATOM 2257 O O . GLN A 1 282 ? -4.355 21.654 -11.338 1.00 96.38 282 GLN A O 1
ATOM 2262 N N . ASN A 1 283 ? -3.501 19.585 -11.232 1.00 97.50 283 ASN A N 1
ATOM 2263 C CA . ASN A 1 283 ? -3.926 19.309 -9.863 1.00 97.50 283 ASN A CA 1
ATOM 2264 C C . ASN A 1 283 ? -2.820 19.637 -8.843 1.00 97.50 283 ASN A C 1
ATOM 2266 O O . ASN A 1 283 ? -1.878 18.866 -8.641 1.00 97.50 283 ASN A O 1
ATOM 2270 N N . GLY A 1 284 ? -2.966 20.780 -8.164 1.00 97.31 284 GLY A N 1
ATOM 2271 C CA . GLY A 1 284 ? -2.009 21.257 -7.162 1.00 97.31 284 GLY A CA 1
ATOM 2272 C C . GLY A 1 284 ? -1.864 20.347 -5.935 1.00 97.31 284 GLY A C 1
ATOM 2273 O O . GLY A 1 284 ? -0.787 20.309 -5.342 1.00 97.31 284 GLY A O 1
ATOM 2274 N N . GLU A 1 285 ? -2.904 19.591 -5.560 1.00 97.06 285 GLU A N 1
ATOM 2275 C CA . GLU A 1 285 ? -2.836 18.626 -4.449 1.00 97.06 285 GLU A CA 1
ATOM 2276 C C . GLU A 1 285 ? -1.915 17.457 -4.820 1.00 97.06 285 GLU A C 1
ATOM 2278 O O . GLU A 1 285 ? -1.073 17.033 -4.027 1.00 97.06 285 GLU A O 1
ATOM 2283 N N . TYR A 1 286 ? -2.031 16.973 -6.059 1.00 98.12 286 TYR A N 1
ATOM 2284 C CA . TYR A 1 286 ? -1.158 15.926 -6.584 1.00 98.12 286 TYR A CA 1
ATOM 2285 C C . TYR A 1 286 ? 0.278 16.403 -6.761 1.00 98.12 286 TYR A C 1
ATOM 2287 O O . TYR A 1 286 ? 1.189 15.620 -6.520 1.00 98.12 286 TYR A O 1
ATOM 2295 N N . ALA A 1 287 ? 0.505 17.675 -7.097 1.00 97.38 287 ALA A N 1
ATOM 2296 C CA . ALA A 1 287 ? 1.859 18.225 -7.115 1.00 97.38 287 ALA A CA 1
ATOM 2297 C C . ALA A 1 287 ? 2.493 18.215 -5.713 1.00 97.38 287 ALA A C 1
ATOM 2299 O O . ALA A 1 287 ? 3.621 17.750 -5.558 1.00 97.38 287 ALA A O 1
ATOM 2300 N N . ALA A 1 288 ? 1.764 18.630 -4.671 1.00 96.69 288 ALA A N 1
ATOM 2301 C CA . ALA A 1 288 ? 2.261 18.536 -3.294 1.00 96.69 288 ALA A CA 1
ATOM 2302 C C . ALA A 1 288 ? 2.541 17.079 -2.870 1.00 96.69 288 ALA A C 1
ATOM 2304 O O . ALA A 1 288 ? 3.568 16.793 -2.252 1.00 96.69 288 ALA A O 1
ATOM 2305 N N . ALA A 1 289 ? 1.663 16.145 -3.247 1.00 96.75 289 ALA A N 1
ATOM 2306 C CA . ALA A 1 289 ? 1.867 14.714 -3.024 1.00 96.75 289 ALA A CA 1
ATOM 2307 C C . ALA A 1 289 ? 3.083 14.157 -3.783 1.00 96.75 289 ALA A C 1
ATOM 2309 O O . ALA A 1 289 ? 3.833 13.358 -3.222 1.00 96.75 289 ALA A O 1
ATOM 2310 N N . ALA A 1 290 ? 3.317 14.607 -5.019 1.00 96.44 290 ALA A N 1
ATOM 2311 C CA . ALA A 1 290 ? 4.472 14.227 -5.824 1.00 96.44 290 ALA A CA 1
ATOM 2312 C C . ALA A 1 290 ? 5.790 14.628 -5.152 1.00 96.44 290 ALA A C 1
ATOM 2314 O O . ALA A 1 290 ? 6.719 13.826 -5.113 1.00 96.44 290 ALA A O 1
ATOM 2315 N N . GLU A 1 291 ? 5.874 15.833 -4.584 1.00 95.25 291 GLU A N 1
ATOM 2316 C CA . GLU A 1 291 ? 7.074 16.270 -3.863 1.00 95.25 291 GLU A CA 1
ATOM 2317 C C . GLU A 1 291 ? 7.363 15.397 -2.638 1.00 95.25 291 GLU A C 1
ATOM 2319 O O . GLU A 1 291 ? 8.483 14.908 -2.491 1.00 95.25 291 GLU A O 1
ATOM 2324 N N . ILE A 1 292 ? 6.347 15.115 -1.817 1.00 94.38 292 ILE A N 1
ATOM 2325 C CA . ILE A 1 292 ? 6.485 14.222 -0.654 1.00 94.38 292 ILE A CA 1
ATOM 2326 C C . ILE A 1 292 ? 6.913 12.816 -1.094 1.00 94.38 292 ILE A C 1
ATOM 2328 O O . ILE A 1 292 ? 7.811 12.213 -0.499 1.00 94.38 292 ILE A O 1
ATOM 2332 N N . ALA A 1 293 ? 6.293 12.293 -2.151 1.00 94.62 293 ALA A N 1
ATOM 2333 C CA . ALA A 1 293 ? 6.610 10.982 -2.697 1.00 94.62 293 ALA A CA 1
ATOM 2334 C C . ALA A 1 293 ? 8.056 10.909 -3.211 1.00 94.62 293 ALA A C 1
ATOM 2336 O O . ALA A 1 293 ? 8.765 9.954 -2.891 1.00 94.62 293 ALA A O 1
ATOM 2337 N N . VAL A 1 294 ? 8.528 11.925 -3.939 1.00 94.44 294 VAL A N 1
ATOM 2338 C CA . VAL A 1 294 ? 9.913 11.988 -4.432 1.00 94.44 294 VAL A CA 1
ATOM 2339 C C . VAL A 1 294 ? 10.910 12.112 -3.294 1.00 94.44 294 VAL A C 1
ATOM 2341 O O . VAL A 1 294 ? 11.918 11.405 -3.297 1.00 94.44 294 VAL A O 1
ATOM 2344 N N . ASP A 1 295 ? 10.621 12.933 -2.287 1.00 91.62 295 ASP A N 1
ATOM 2345 C CA . ASP A 1 295 ? 11.497 13.057 -1.125 1.00 91.62 295 ASP A CA 1
ATOM 2346 C C . ASP A 1 295 ? 11.624 11.714 -0.382 1.00 91.62 295 ASP A C 1
ATOM 2348 O O . ASP A 1 295 ? 12.691 11.414 0.160 1.00 91.62 295 ASP A O 1
ATOM 2352 N N . SER A 1 296 ? 10.586 10.865 -0.404 1.00 89.06 296 SER A N 1
ATOM 2353 C CA . SER A 1 296 ? 10.609 9.516 0.182 1.00 89.06 296 SER A CA 1
ATOM 2354 C C . SER A 1 296 ? 11.450 8.483 -0.592 1.00 89.06 296 SER A C 1
ATOM 2356 O O . SER A 1 296 ? 11.822 7.470 -0.003 1.00 89.06 296 SER A O 1
ATOM 2358 N N . MET A 1 297 ? 11.832 8.740 -1.852 1.00 87.88 297 MET A N 1
ATOM 2359 C CA . MET A 1 297 ? 12.659 7.835 -2.674 1.00 87.88 297 MET A CA 1
ATOM 2360 C C . MET A 1 297 ? 14.153 7.901 -2.300 1.00 87.88 297 MET A C 1
ATOM 2362 O O . MET A 1 297 ? 14.998 8.436 -3.028 1.00 87.88 297 MET A O 1
ATOM 2366 N N . ARG A 1 298 ? 14.502 7.379 -1.123 1.00 82.25 298 ARG A N 1
ATOM 2367 C CA . ARG A 1 298 ? 15.876 7.346 -0.597 1.00 82.25 298 ARG A CA 1
ATOM 2368 C C . ARG A 1 298 ? 16.155 6.077 0.226 1.00 82.25 298 ARG A C 1
ATOM 2370 O O . ARG A 1 298 ? 15.212 5.495 0.775 1.00 82.25 298 ARG A O 1
ATOM 2377 N N . PRO A 1 299 ? 17.436 5.675 0.386 1.00 74.88 299 PRO A N 1
ATOM 2378 C CA . PRO A 1 299 ? 17.822 4.579 1.276 1.00 74.88 299 PRO A CA 1
ATOM 2379 C C . PRO A 1 299 ? 17.262 4.740 2.689 1.00 74.88 299 PRO A C 1
ATOM 2381 O O . PRO A 1 299 ? 17.190 5.853 3.210 1.00 74.88 299 PRO A O 1
ATOM 2384 N N . GLY A 1 300 ? 16.914 3.620 3.322 1.00 67.06 300 GLY A N 1
ATOM 2385 C CA . GLY A 1 300 ? 16.408 3.594 4.698 1.00 67.06 300 GLY A CA 1
ATOM 2386 C C . GLY A 1 300 ? 14.914 3.900 4.842 1.00 67.06 300 GLY A C 1
ATOM 2387 O O . GLY A 1 300 ? 14.401 3.844 5.956 1.00 67.06 300 GLY A O 1
ATOM 2388 N N . THR A 1 301 ? 14.206 4.187 3.746 1.00 74.50 301 THR A N 1
ATOM 2389 C CA . THR A 1 301 ? 12.735 4.206 3.714 1.00 74.50 301 THR A CA 1
ATOM 2390 C C . THR A 1 301 ? 12.193 2.875 3.191 1.00 74.50 301 THR A C 1
ATOM 2392 O O . THR A 1 301 ? 12.894 2.148 2.487 1.00 74.50 301 THR A O 1
ATOM 2395 N N . ASN A 1 302 ? 10.919 2.581 3.467 1.00 69.69 302 ASN A N 1
ATOM 2396 C CA . ASN A 1 302 ? 10.242 1.402 2.909 1.00 69.69 302 ASN A CA 1
ATOM 2397 C C . ASN A 1 302 ? 9.892 1.536 1.413 1.00 69.69 302 ASN A C 1
ATOM 2399 O O . ASN A 1 302 ? 9.469 0.553 0.812 1.00 69.69 302 ASN A O 1
ATOM 2403 N N . GLN A 1 303 ? 10.080 2.719 0.811 1.00 70.38 303 GLN A N 1
ATOM 2404 C CA . GLN A 1 303 ? 9.997 2.917 -0.645 1.00 70.38 303 GLN A CA 1
ATOM 2405 C C . GLN A 1 303 ? 11.353 2.657 -1.327 1.00 70.38 303 GLN A C 1
ATOM 2407 O O . GLN A 1 303 ? 11.407 2.296 -2.502 1.00 70.38 303 GLN A O 1
ATOM 2412 N N . GLY A 1 304 ? 12.461 2.816 -0.591 1.00 68.62 304 GLY A N 1
ATOM 2413 C CA . GLY A 1 304 ? 13.814 2.658 -1.114 1.00 68.62 304 GLY A CA 1
ATOM 2414 C C . GLY A 1 304 ? 14.070 3.593 -2.295 1.00 68.62 304 GLY A C 1
ATOM 2415 O O . GLY A 1 304 ? 13.799 4.787 -2.226 1.00 68.62 304 GLY A O 1
ATOM 2416 N N . TYR A 1 305 ? 14.586 3.040 -3.388 1.00 63.03 305 TYR A N 1
ATOM 2417 C CA . TYR A 1 305 ? 14.752 3.739 -4.667 1.00 63.03 305 TYR A CA 1
ATOM 2418 C C . TYR A 1 305 ? 13.624 3.424 -5.665 1.00 63.03 305 TYR A C 1
ATOM 2420 O O . TYR A 1 305 ? 13.767 3.660 -6.865 1.00 63.03 305 TYR A O 1
ATOM 2428 N N . GLY A 1 306 ? 12.520 2.841 -5.187 1.00 63.25 306 GLY A N 1
ATOM 2429 C CA . GLY A 1 306 ? 11.416 2.408 -6.032 1.00 63.25 306 GLY A CA 1
ATOM 2430 C C . GLY A 1 306 ? 10.789 3.579 -6.784 1.00 63.25 306 GLY A C 1
ATOM 2431 O O . GLY A 1 306 ? 10.520 4.616 -6.193 1.00 63.25 306 GLY A O 1
ATOM 2432 N N . GLU A 1 307 ? 10.524 3.368 -8.077 1.00 85.31 307 GLU A N 1
ATOM 2433 C CA . GLU A 1 307 ? 9.932 4.307 -9.055 1.00 85.31 307 GLU A CA 1
ATOM 2434 C C . GLU A 1 307 ? 10.878 5.247 -9.801 1.00 85.31 307 GLU A C 1
ATOM 2436 O O . GLU A 1 307 ? 10.409 5.924 -10.722 1.00 85.31 307 GLU A O 1
ATOM 2441 N N . LEU A 1 308 ? 12.185 5.246 -9.513 1.00 92.06 308 LEU A N 1
ATOM 2442 C CA . LEU A 1 308 ? 13.145 6.063 -10.266 1.00 92.06 308 LEU A CA 1
ATOM 2443 C C . LEU A 1 308 ? 13.045 5.813 -11.775 1.00 92.06 308 LEU A C 1
ATOM 2445 O O . LEU A 1 308 ? 12.855 6.762 -12.532 1.00 92.06 308 LEU A O 1
ATOM 2449 N N . SER A 1 309 ? 13.090 4.549 -12.211 1.00 93.06 309 SER A N 1
ATOM 2450 C CA . SER A 1 309 ? 12.995 4.182 -13.631 1.00 93.06 309 SER A CA 1
ATOM 2451 C C . SER A 1 309 ? 11.717 4.706 -14.297 1.00 93.06 309 SER A C 1
ATOM 2453 O O . SER A 1 309 ? 11.754 5.179 -15.431 1.00 93.06 309 SER A O 1
ATOM 2455 N N . THR A 1 310 ? 10.588 4.682 -13.582 1.00 95.31 310 THR A N 1
ATOM 2456 C CA . THR A 1 310 ? 9.289 5.136 -14.104 1.00 95.31 310 THR A CA 1
ATOM 2457 C C . THR A 1 310 ? 9.207 6.662 -14.165 1.00 95.31 310 THR A C 1
ATOM 2459 O O . THR A 1 310 ? 8.718 7.212 -15.150 1.00 95.31 310 THR A O 1
ATOM 2462 N N . CYS A 1 311 ? 9.718 7.365 -13.151 1.00 96.69 311 CYS A N 1
ATOM 2463 C CA . CYS A 1 311 ? 9.777 8.826 -13.167 1.00 96.69 311 CYS A CA 1
ATOM 2464 C C . CYS A 1 311 ? 10.694 9.328 -14.294 1.00 96.69 311 CYS A C 1
ATOM 2466 O O . CYS A 1 311 ? 10.308 10.214 -15.055 1.00 96.69 311 CYS A O 1
ATOM 2468 N N . LEU A 1 312 ? 11.884 8.729 -14.429 1.00 97.31 312 LEU A N 1
ATOM 2469 C CA . LEU A 1 312 ? 12.842 9.042 -15.494 1.00 97.31 312 LEU A CA 1
ATOM 2470 C C . LEU A 1 312 ? 12.231 8.809 -16.878 1.00 97.31 312 LEU A C 1
ATOM 2472 O O . LEU A 1 312 ? 12.345 9.675 -17.743 1.00 97.31 312 LEU A O 1
ATOM 2476 N N . TYR A 1 313 ? 11.523 7.691 -17.060 1.00 97.50 313 TYR A N 1
ATOM 2477 C CA . TYR A 1 313 ? 10.812 7.385 -18.298 1.00 97.50 313 TYR A CA 1
ATOM 2478 C C . TYR A 1 313 ? 9.837 8.487 -18.704 1.00 97.50 313 TYR A C 1
ATOM 2480 O O . TYR A 1 313 ? 9.924 8.990 -19.824 1.00 97.50 313 TYR A O 1
ATOM 2488 N N . PHE A 1 314 ? 8.932 8.893 -17.810 1.00 97.88 314 PHE A N 1
ATOM 2489 C CA . PHE A 1 314 ? 7.925 9.888 -18.167 1.00 97.88 314 PHE A CA 1
ATOM 2490 C C . PHE A 1 314 ? 8.529 11.278 -18.400 1.00 97.88 314 PHE A C 1
ATOM 2492 O O . PHE A 1 314 ? 8.160 11.926 -19.373 1.00 97.88 314 PHE A O 1
ATOM 2499 N N . PHE A 1 315 ? 9.517 11.712 -17.610 1.00 97.75 315 PHE A N 1
ATOM 2500 C CA . PHE A 1 315 ? 10.224 12.976 -17.875 1.00 97.75 315 PHE A CA 1
ATOM 2501 C C . PHE A 1 315 ? 11.070 12.956 -19.154 1.00 97.75 315 PHE A C 1
ATOM 2503 O O . PHE A 1 315 ? 11.323 14.011 -19.743 1.00 97.75 315 PHE A O 1
ATOM 2510 N N . PHE A 1 316 ? 11.558 11.785 -19.569 1.00 97.62 316 PHE A N 1
ATOM 2511 C CA . PHE A 1 316 ? 12.230 11.620 -20.854 1.00 97.62 316 PHE A CA 1
ATOM 2512 C C . PHE A 1 316 ? 11.220 11.681 -22.005 1.00 97.62 316 PHE A C 1
ATOM 2514 O O . PHE A 1 316 ? 11.440 12.380 -22.991 1.00 97.62 316 PHE A O 1
ATOM 2521 N N . LYS A 1 317 ? 10.097 10.970 -21.870 1.00 96.94 317 LYS A N 1
ATOM 2522 C CA . LYS A 1 317 ? 9.036 10.901 -22.879 1.00 96.94 317 LYS A CA 1
ATOM 2523 C C . LYS A 1 317 ? 8.308 12.232 -23.070 1.00 96.94 317 LYS A C 1
ATOM 2525 O O . LYS A 1 317 ? 7.962 12.571 -24.199 1.00 96.94 317 LYS A O 1
ATOM 2530 N N . HIS A 1 318 ? 8.137 12.990 -21.990 1.00 96.88 318 HIS A N 1
ATOM 2531 C CA . HIS A 1 318 ? 7.438 14.273 -21.952 1.00 96.88 318 HIS A CA 1
ATOM 2532 C C . HIS A 1 318 ? 8.397 15.403 -21.550 1.00 96.88 318 HIS A C 1
ATOM 2534 O O . HIS A 1 318 ? 8.329 15.912 -20.431 1.00 96.88 318 HIS A O 1
ATOM 2540 N N . PRO A 1 319 ? 9.307 15.843 -22.440 1.00 94.75 319 PRO A N 1
ATOM 2541 C CA . PRO A 1 319 ? 10.337 16.824 -22.086 1.00 94.75 319 PRO A CA 1
ATOM 2542 C C . PRO A 1 319 ? 9.760 18.171 -21.620 1.00 94.75 319 PRO A C 1
ATOM 2544 O O . PRO A 1 319 ? 10.349 18.827 -20.762 1.00 94.75 319 PRO A O 1
ATOM 2547 N N . HIS A 1 320 ? 8.578 18.546 -22.123 1.00 95.00 320 HIS A N 1
ATOM 2548 C CA . HIS A 1 320 ? 7.861 19.761 -21.728 1.00 95.00 320 HIS A CA 1
ATOM 2549 C C . HIS A 1 320 ? 7.457 19.776 -20.241 1.00 95.00 320 HIS A C 1
ATOM 2551 O O . HIS A 1 320 ? 7.267 20.849 -19.675 1.00 95.00 320 HIS A O 1
ATOM 2557 N N . TRP A 1 321 ? 7.397 18.623 -19.562 1.00 96.81 321 TRP A N 1
ATOM 2558 C CA . TRP A 1 321 ? 7.142 18.563 -18.118 1.00 96.81 321 TRP A CA 1
ATOM 2559 C C . TRP A 1 321 ? 8.226 19.254 -17.292 1.00 96.81 321 TRP A C 1
ATOM 2561 O O . TRP A 1 321 ? 7.944 19.729 -16.199 1.00 96.81 321 TRP A O 1
ATOM 2571 N N . ARG A 1 322 ? 9.461 19.357 -17.797 1.00 95.06 322 ARG A N 1
ATOM 2572 C CA . ARG A 1 322 ? 10.541 20.079 -17.101 1.00 95.06 322 ARG A CA 1
ATOM 2573 C C . ARG A 1 322 ? 10.270 21.584 -17.047 1.00 95.06 322 ARG A C 1
ATOM 2575 O O . ARG A 1 322 ? 10.726 22.255 -16.132 1.00 95.06 322 ARG A O 1
ATOM 2582 N N . GLU A 1 323 ? 9.507 22.106 -17.999 1.00 95.62 323 GLU A N 1
ATOM 2583 C CA . GLU A 1 323 ? 9.116 23.517 -18.071 1.00 95.62 323 GLU A CA 1
ATOM 2584 C C . GLU A 1 323 ? 7.787 23.787 -17.352 1.00 95.62 323 GLU A C 1
ATOM 2586 O O . GLU A 1 323 ? 7.401 24.942 -17.181 1.00 95.62 323 GLU A O 1
ATOM 2591 N N . ALA A 1 324 ? 7.091 22.733 -16.909 1.00 95.94 324 ALA A N 1
ATOM 2592 C CA . ALA A 1 324 ? 5.832 22.867 -16.204 1.00 95.94 324 ALA A CA 1
ATOM 2593 C C . ALA A 1 324 ? 6.036 23.507 -14.823 1.00 95.94 324 ALA A C 1
ATOM 2595 O O . ALA A 1 324 ? 6.944 23.166 -14.052 1.00 95.94 324 ALA A O 1
ATOM 2596 N N . GLU A 1 325 ? 5.119 24.407 -14.489 1.00 95.62 325 GLU A N 1
ATOM 2597 C CA . GLU A 1 325 ? 5.000 25.010 -13.172 1.00 95.62 325 GLU A CA 1
ATOM 2598 C C . GLU A 1 325 ? 3.542 24.917 -12.729 1.00 95.62 325 GLU A C 1
ATOM 2600 O O . GLU A 1 325 ? 2.629 25.220 -13.495 1.00 95.62 325 GLU A O 1
ATOM 2605 N N . LEU A 1 326 ? 3.325 24.488 -11.489 1.00 95.19 326 LEU A N 1
ATOM 2606 C CA . LEU A 1 326 ? 1.993 24.392 -10.901 1.00 95.19 326 LEU A CA 1
ATOM 2607 C C . LEU A 1 326 ? 2.020 24.923 -9.475 1.00 95.19 326 LEU A C 1
ATOM 2609 O O . LEU A 1 326 ? 2.965 24.657 -8.729 1.00 95.19 326 LEU A O 1
ATOM 2613 N N . GLU A 1 327 ? 0.992 25.664 -9.079 1.00 92.12 327 GLU A N 1
ATOM 2614 C CA . GLU A 1 327 ? 0.863 26.115 -7.696 1.00 92.12 327 GLU A CA 1
ATOM 2615 C C . GLU A 1 327 ? 0.424 24.936 -6.810 1.00 92.12 327 GLU A C 1
ATOM 2617 O O . GLU A 1 327 ? -0.646 24.366 -7.049 1.00 92.12 327 GLU A O 1
ATOM 2622 N N . PRO A 1 328 ? 1.237 24.512 -5.823 1.00 87.31 328 PRO A N 1
ATOM 2623 C CA . PRO A 1 328 ? 0.886 23.379 -4.984 1.00 87.31 328 PRO A CA 1
ATOM 2624 C C . PRO A 1 328 ? -0.276 23.746 -4.059 1.00 87.31 328 PRO A C 1
ATOM 2626 O O . PRO A 1 328 ? -0.300 24.815 -3.449 1.00 87.31 328 PRO A O 1
ATOM 2629 N N . ALA A 1 329 ? -1.219 22.821 -3.914 1.00 93.31 329 ALA A N 1
ATOM 2630 C CA . ALA A 1 329 ? -2.276 22.892 -2.916 1.00 93.31 329 ALA A CA 1
ATOM 2631 C C . ALA A 1 329 ? -1.948 21.914 -1.779 1.00 93.31 329 ALA A C 1
ATOM 2633 O O . ALA A 1 329 ? -1.392 20.845 -2.037 1.00 93.31 329 ALA A O 1
ATOM 2634 N N . PRO A 1 330 ? -2.272 22.240 -0.517 1.00 89.38 330 PRO A N 1
ATOM 2635 C CA . PRO A 1 330 ? -2.014 21.329 0.589 1.00 89.38 330 PRO A CA 1
ATOM 2636 C C . PRO A 1 330 ? -2.786 20.020 0.399 1.00 89.38 330 PRO A C 1
ATOM 2638 O O . PRO A 1 330 ? -3.946 20.035 -0.015 1.00 89.38 330 PRO A O 1
ATOM 2641 N N . ILE A 1 331 ? -2.160 18.898 0.768 1.00 91.19 331 ILE A N 1
ATOM 2642 C CA . ILE A 1 331 ? -2.848 17.605 0.836 1.00 91.19 331 ILE A CA 1
ATOM 2643 C C . ILE A 1 331 ? -4.058 17.729 1.760 1.00 91.19 331 ILE A C 1
ATOM 2645 O O . ILE A 1 331 ? -3.963 18.300 2.853 1.00 91.19 331 ILE A O 1
ATOM 2649 N N . ARG A 1 332 ? -5.193 17.159 1.343 1.00 91.25 332 ARG A N 1
ATOM 2650 C CA . ARG A 1 332 ? -6.414 17.101 2.146 1.00 91.25 332 ARG A CA 1
ATOM 2651 C C . ARG A 1 332 ? -6.131 16.596 3.560 1.00 91.25 332 ARG A C 1
ATOM 2653 O O . ARG A 1 332 ? -5.545 15.535 3.793 1.00 91.25 332 ARG A O 1
ATOM 2660 N N . THR A 1 333 ? -6.613 17.361 4.528 1.00 90.81 333 THR A N 1
ATOM 2661 C CA . THR A 1 333 ? -6.524 17.045 5.959 1.00 90.81 333 THR A CA 1
ATOM 2662 C C . THR A 1 333 ? -7.859 16.603 6.544 1.00 90.81 333 THR A C 1
ATOM 2664 O O . THR A 1 333 ? -7.906 16.237 7.712 1.00 90.81 333 THR A O 1
ATOM 2667 N N . HIS A 1 334 ? -8.927 16.630 5.743 1.00 93.44 334 HIS A N 1
ATOM 2668 C CA . HIS A 1 334 ? -10.285 16.309 6.161 1.00 93.44 334 HIS A CA 1
ATOM 2669 C C . HIS A 1 334 ? -10.879 15.279 5.205 1.00 93.44 334 HIS A C 1
ATOM 2671 O O . HIS A 1 334 ? -10.995 15.544 4.010 1.00 93.44 334 HIS A O 1
ATOM 2677 N N . VAL A 1 335 ? -11.238 14.113 5.734 1.00 94.62 335 VAL A N 1
ATOM 2678 C CA . VAL A 1 335 ? -11.923 13.036 5.013 1.00 94.62 335 VAL A CA 1
ATOM 2679 C C . VAL A 1 335 ? -12.937 12.414 5.957 1.00 94.62 335 VAL A C 1
ATOM 2681 O O . VAL A 1 335 ? -12.636 12.150 7.116 1.00 94.62 335 VAL A O 1
ATOM 2684 N N . GLU A 1 336 ? -14.135 12.160 5.458 1.00 94.38 336 GLU A N 1
ATOM 2685 C CA . GLU A 1 336 ? -15.126 11.330 6.128 1.00 94.38 336 GLU A CA 1
ATOM 2686 C C . GLU A 1 336 ? -15.851 10.540 5.054 1.00 94.38 336 GLU A C 1
ATOM 2688 O O . GLU A 1 336 ? -16.587 11.100 4.237 1.00 94.38 336 GLU A O 1
ATOM 2693 N N . ARG A 1 337 ? -15.570 9.242 4.995 1.00 94.81 337 ARG A N 1
ATOM 2694 C CA . ARG A 1 337 ? -16.020 8.407 3.892 1.00 94.81 337 ARG A CA 1
ATOM 2695 C C . ARG A 1 337 ? -16.420 7.030 4.380 1.00 94.81 337 ARG A C 1
ATOM 2697 O O . ARG A 1 337 ? -15.625 6.310 4.976 1.00 94.81 337 ARG A O 1
ATOM 2704 N N . PHE A 1 338 ? -17.660 6.671 4.076 1.00 95.62 338 PHE A N 1
ATOM 2705 C CA . PHE A 1 338 ? -18.147 5.304 4.163 1.00 95.62 338 PHE A CA 1
ATOM 2706 C C . PHE A 1 338 ? -18.025 4.654 2.784 1.00 95.62 338 PHE A C 1
ATOM 2708 O O . PHE A 1 338 ? -18.532 5.196 1.802 1.00 95.62 338 PHE A O 1
ATOM 2715 N N . MET A 1 339 ? -17.312 3.535 2.728 1.00 95.62 339 MET A N 1
ATOM 2716 C CA . MET A 1 339 ? -17.052 2.735 1.535 1.00 95.62 339 MET A CA 1
ATOM 2717 C C . MET A 1 339 ? -17.943 1.498 1.609 1.00 95.62 339 MET A C 1
ATOM 2719 O O . MET A 1 339 ? -17.655 0.559 2.359 1.00 95.62 339 MET A O 1
ATOM 2723 N N . GLN A 1 340 ? -19.081 1.557 0.917 1.00 94.62 340 GLN A N 1
ATOM 2724 C CA . GLN A 1 340 ? -20.185 0.620 1.119 1.00 94.62 340 GLN A CA 1
ATOM 2725 C C . GLN A 1 340 ? -19.841 -0.786 0.629 1.00 94.62 340 GLN A C 1
ATOM 2727 O O . GLN A 1 340 ? -20.120 -1.755 1.332 1.00 94.62 340 GLN A O 1
ATOM 2732 N N . GLU A 1 341 ? -19.237 -0.914 -0.549 1.00 94.94 341 GLU A N 1
ATOM 2733 C CA . GLU A 1 341 ? -18.876 -2.220 -1.110 1.00 94.94 341 GLU A CA 1
ATOM 2734 C C . GLU A 1 341 ? -17.723 -2.856 -0.322 1.00 94.94 341 GLU A C 1
ATOM 2736 O O . GLU A 1 341 ? -17.679 -4.066 -0.109 1.00 94.94 341 GLU A O 1
ATOM 2741 N N . SER A 1 342 ? -16.811 -2.024 0.173 1.00 94.62 342 SER A N 1
ATOM 2742 C CA . SER A 1 342 ? -15.618 -2.454 0.900 1.00 94.62 342 SER A CA 1
ATOM 2743 C C . SER A 1 342 ? -15.866 -2.716 2.382 1.00 94.62 342 SER A C 1
ATOM 2745 O O . SER A 1 342 ? -15.010 -3.333 3.022 1.00 94.62 342 SER A O 1
ATOM 2747 N N . GLN A 1 343 ? -17.003 -2.246 2.912 1.00 95.88 343 GLN A N 1
ATOM 2748 C CA . GLN A 1 343 ? -17.345 -2.237 4.336 1.00 95.88 343 GLN A CA 1
ATOM 2749 C C . GLN A 1 343 ? -16.232 -1.593 5.179 1.00 95.88 343 GLN A C 1
ATOM 2751 O O . GLN A 1 343 ? -15.694 -2.186 6.120 1.00 95.88 343 GLN A O 1
ATOM 2756 N N . LEU A 1 344 ? -15.868 -0.363 4.797 1.00 96.06 344 LEU A N 1
ATOM 2757 C CA . LEU A 1 344 ? -14.867 0.457 5.479 1.00 96.06 344 LEU A CA 1
ATOM 2758 C C . LEU A 1 344 ? -15.441 1.832 5.819 1.00 96.06 344 LEU A C 1
ATOM 2760 O O . LEU A 1 344 ? -16.189 2.424 5.042 1.00 96.06 344 LEU A O 1
ATOM 2764 N N . TYR A 1 345 ? -15.034 2.381 6.954 1.00 96.19 345 TYR A N 1
ATOM 2765 C CA . TYR A 1 345 ? -15.303 3.768 7.309 1.00 96.19 345 TYR A CA 1
ATOM 2766 C C . TYR A 1 345 ? -13.997 4.463 7.673 1.00 96.19 345 TYR A C 1
ATOM 2768 O O . TYR A 1 345 ? -13.303 4.041 8.597 1.00 96.19 345 TYR A O 1
ATOM 2776 N N . ARG A 1 346 ? -13.654 5.514 6.926 1.00 96.00 346 ARG A N 1
ATOM 2777 C CA . ARG A 1 346 ? -12.419 6.285 7.086 1.00 96.00 346 ARG A CA 1
ATOM 2778 C C . ARG A 1 346 ? -12.751 7.709 7.503 1.00 96.00 346 ARG A C 1
ATOM 2780 O O . ARG A 1 346 ? -13.516 8.397 6.826 1.00 96.00 346 ARG A O 1
ATOM 2787 N N . VAL A 1 347 ? -12.123 8.158 8.582 1.00 95.50 347 VAL A N 1
ATOM 2788 C CA . VAL A 1 347 ? -12.159 9.545 9.048 1.00 95.50 347 VAL A CA 1
ATOM 2789 C C . VAL A 1 347 ? -10.734 10.072 9.160 1.00 95.50 347 VAL A C 1
ATOM 2791 O O . VAL A 1 347 ? -9.851 9.384 9.665 1.00 95.50 347 VAL A O 1
ATOM 2794 N N . LYS A 1 348 ? -10.515 11.301 8.707 1.00 94.12 348 LYS A N 1
ATOM 2795 C CA . LYS A 1 348 ? -9.276 12.068 8.849 1.00 94.12 348 LYS A CA 1
ATOM 2796 C C . LYS A 1 348 ? -9.652 13.509 9.183 1.00 94.12 348 LYS A C 1
ATOM 2798 O O . LYS A 1 348 ? -10.498 14.080 8.501 1.00 94.12 348 LYS A O 1
ATOM 2803 N N . GLU A 1 349 ? -9.048 14.087 10.211 1.00 93.50 349 GLU A N 1
ATOM 2804 C CA . GLU A 1 349 ? -9.223 15.491 10.600 1.00 93.50 349 GLU A CA 1
ATOM 2805 C C . GLU A 1 349 ? -7.924 16.010 11.233 1.00 93.50 349 GLU A C 1
ATOM 2807 O O . GLU A 1 349 ? -7.636 15.790 12.412 1.00 93.50 349 GLU A O 1
ATOM 2812 N N . GLY A 1 350 ? -7.088 16.660 10.421 1.00 92.50 350 GLY A N 1
ATOM 2813 C CA . GLY A 1 350 ? -5.762 17.119 10.835 1.00 92.50 350 GLY A CA 1
ATOM 2814 C C . GLY A 1 350 ? -4.888 15.954 11.305 1.00 92.50 350 GLY A C 1
ATOM 2815 O O . GLY A 1 350 ? -4.471 15.124 10.499 1.00 92.50 350 GLY A O 1
ATOM 2816 N N . LYS A 1 351 ? -4.612 15.905 12.613 1.00 94.44 351 LYS A N 1
ATOM 2817 C CA . LYS A 1 351 ? -3.846 14.833 13.269 1.00 94.44 351 LYS A CA 1
ATOM 2818 C C . LYS A 1 351 ? -4.652 13.573 13.568 1.00 94.44 351 LYS A C 1
ATOM 2820 O O . LYS A 1 351 ? -4.039 12.529 13.788 1.00 94.44 351 LYS A O 1
ATOM 2825 N N . LEU A 1 352 ? -5.979 13.686 13.643 1.00 95.62 352 LEU A N 1
ATOM 2826 C CA . LEU A 1 352 ? -6.873 12.569 13.912 1.00 95.62 352 LEU A CA 1
ATOM 2827 C C . LEU A 1 352 ? -7.040 11.741 12.643 1.00 95.62 352 LEU A C 1
ATOM 2829 O O . LEU A 1 352 ? -7.380 12.282 11.590 1.00 95.62 352 LEU A O 1
ATOM 2833 N N . SER A 1 353 ? -6.880 10.431 12.753 1.00 95.75 353 SER A N 1
ATOM 2834 C CA . SER A 1 353 ? -7.356 9.495 11.744 1.00 95.75 353 SER A CA 1
ATOM 2835 C C . SER A 1 353 ? -7.972 8.265 12.394 1.00 95.75 353 SER A C 1
ATOM 2837 O O . SER A 1 353 ? -7.545 7.832 13.463 1.00 95.75 353 SER A O 1
ATOM 2839 N N . ALA A 1 354 ? -9.014 7.719 11.776 1.00 96.44 354 ALA A N 1
ATOM 2840 C CA . ALA A 1 354 ? -9.672 6.509 12.234 1.00 96.44 354 ALA A CA 1
ATOM 2841 C C . ALA A 1 354 ? -10.142 5.665 11.053 1.00 96.44 354 ALA A C 1
ATOM 2843 O O . ALA A 1 354 ? -10.655 6.195 10.065 1.00 96.44 354 ALA A O 1
ATOM 2844 N N . THR A 1 355 ? -9.985 4.352 11.182 1.00 96.44 355 THR A N 1
ATOM 2845 C CA . THR A 1 355 ? -10.409 3.370 10.184 1.00 96.44 355 THR A CA 1
ATOM 2846 C C . THR A 1 355 ? -11.205 2.280 10.890 1.00 96.44 355 THR A C 1
ATOM 2848 O O . THR A 1 355 ? -10.681 1.628 11.796 1.00 96.44 355 THR A O 1
ATOM 2851 N N . VAL A 1 356 ? -12.457 2.080 10.477 1.00 96.56 356 VAL A N 1
ATOM 2852 C CA . VAL A 1 356 ? -13.298 0.952 10.900 1.00 96.56 356 VAL A CA 1
ATOM 2853 C C . VAL A 1 356 ? -13.445 -0.018 9.737 1.00 96.56 356 VAL A C 1
ATOM 2855 O O . VAL A 1 356 ? -13.691 0.421 8.612 1.00 96.56 356 VAL A O 1
ATOM 2858 N N . LYS A 1 357 ? -13.264 -1.318 9.989 1.00 93.88 357 LYS A N 1
ATOM 2859 C CA . LYS A 1 357 ? -13.230 -2.349 8.942 1.00 93.88 357 LYS A CA 1
ATOM 2860 C C . LYS A 1 357 ? -13.899 -3.655 9.361 1.00 93.88 357 LYS A C 1
ATOM 2862 O O . LYS A 1 357 ? -13.771 -4.080 10.510 1.00 93.88 357 LYS A O 1
ATOM 2867 N N . CYS A 1 358 ? -14.561 -4.297 8.402 1.00 93.12 358 CYS A N 1
ATOM 2868 C CA . CYS A 1 358 ? -15.101 -5.647 8.546 1.00 93.12 358 CYS A CA 1
ATOM 2869 C C . CYS A 1 358 ? -14.029 -6.749 8.494 1.00 93.12 358 CYS A C 1
ATOM 2871 O O . CYS A 1 358 ? -12.860 -6.500 8.190 1.00 93.12 358 CYS A O 1
ATOM 2873 N N . ASP A 1 359 ? -14.453 -7.969 8.831 1.00 88.00 359 ASP A N 1
ATOM 2874 C CA . ASP A 1 359 ? -13.690 -9.224 8.818 1.00 88.00 359 ASP A CA 1
ATOM 2875 C C . ASP A 1 359 ? -12.418 -9.216 9.680 1.00 88.00 359 ASP A C 1
ATOM 2877 O O . ASP A 1 359 ? -11.506 -10.026 9.504 1.00 88.00 359 ASP A O 1
ATOM 2881 N N . ASN A 1 360 ? -12.367 -8.329 10.678 1.00 86.19 360 ASN A N 1
ATOM 2882 C CA . ASN A 1 360 ? -11.234 -8.193 11.585 1.00 86.19 360 ASN A CA 1
ATOM 2883 C C . ASN A 1 360 ? -11.699 -8.051 13.050 1.00 86.19 360 ASN A C 1
ATOM 2885 O O . ASN A 1 360 ? -12.605 -7.259 13.321 1.00 86.19 360 ASN A O 1
ATOM 2889 N N . PRO A 1 361 ? -11.085 -8.770 14.014 1.00 88.19 361 PRO A N 1
ATOM 2890 C CA . PRO A 1 361 ? -11.328 -8.537 15.441 1.00 88.19 361 PRO A CA 1
ATOM 2891 C C . PRO A 1 361 ? -10.847 -7.156 15.912 1.00 88.19 361 PRO A C 1
ATOM 2893 O O . PRO A 1 361 ? -11.416 -6.574 16.834 1.00 88.19 361 PRO A O 1
ATOM 2896 N N . ALA A 1 362 ? -9.803 -6.621 15.269 1.00 91.19 362 ALA A N 1
ATOM 2897 C CA . ALA A 1 362 ? -9.360 -5.238 15.404 1.00 91.19 362 ALA A CA 1
ATOM 2898 C C . ALA A 1 362 ? -10.234 -4.339 14.518 1.00 91.19 362 ALA A C 1
ATOM 2900 O O . ALA A 1 362 ? -9.807 -3.893 13.449 1.00 91.19 362 ALA A O 1
ATOM 2901 N N . PHE A 1 363 ? -11.487 -4.148 14.931 1.00 94.25 363 PHE A N 1
ATOM 2902 C CA . PHE A 1 363 ? -12.501 -3.498 14.101 1.00 94.25 363 PHE A CA 1
ATOM 2903 C C . PHE A 1 363 ? -12.248 -1.999 13.920 1.00 94.25 363 PHE A C 1
ATOM 2905 O O . PHE A 1 363 ? -12.629 -1.460 12.888 1.00 94.25 363 PHE A O 1
ATOM 2912 N N . LEU A 1 364 ? -11.609 -1.334 14.890 1.00 96.25 364 LEU A N 1
ATOM 2913 C CA . LEU A 1 364 ? -11.289 0.095 14.858 1.00 96.25 364 LEU A CA 1
ATOM 2914 C C . LEU A 1 364 ? -9.793 0.319 15.104 1.00 96.25 364 LEU A C 1
ATOM 2916 O O . LEU A 1 364 ? -9.221 -0.183 16.073 1.00 96.25 364 LEU A O 1
ATOM 2920 N N . LYS A 1 365 ? -9.192 1.147 14.252 1.00 95.88 365 LYS A N 1
ATOM 2921 C CA . LYS A 1 365 ? -7.892 1.792 14.453 1.00 95.88 365 LYS A CA 1
ATOM 2922 C C . LYS A 1 365 ? -8.103 3.289 14.598 1.00 95.88 365 LYS A C 1
ATOM 2924 O O . LYS A 1 365 ? -8.901 3.864 13.859 1.00 95.88 365 LYS A O 1
ATOM 2929 N N . LEU A 1 366 ? -7.375 3.918 15.514 1.00 96.81 366 LEU A N 1
ATOM 2930 C CA . LEU A 1 366 ? -7.427 5.360 15.718 1.00 96.81 366 LEU A CA 1
ATOM 2931 C C . LEU A 1 366 ? -6.038 5.912 16.030 1.00 96.81 366 LEU A C 1
ATOM 2933 O O . LEU A 1 366 ? -5.333 5.418 16.903 1.00 96.81 366 LEU A O 1
ATOM 2937 N N . ASN A 1 367 ? -5.659 6.980 15.348 1.00 95.94 367 ASN A N 1
ATOM 2938 C CA . ASN A 1 367 ? -4.403 7.676 15.558 1.00 95.94 367 ASN A CA 1
ATOM 2939 C C . ASN A 1 367 ? -4.679 9.149 15.845 1.00 95.94 367 ASN A C 1
ATOM 2941 O O . ASN A 1 367 ? -5.586 9.750 15.272 1.00 95.94 367 ASN A O 1
ATOM 2945 N N . TYR A 1 368 ? -3.862 9.741 16.706 1.00 96.56 368 TYR A N 1
ATOM 2946 C CA . TYR A 1 368 ? -3.823 11.180 16.892 1.00 96.56 368 TYR A CA 1
ATOM 2947 C C . TYR A 1 368 ? -2.382 11.638 17.058 1.00 96.56 368 TYR A C 1
ATOM 2949 O O . TYR A 1 368 ? -1.777 11.466 18.119 1.00 96.56 368 TYR A O 1
ATOM 2957 N N . GLY A 1 369 ? -1.829 12.229 16.000 1.00 94.44 369 GLY A N 1
ATOM 2958 C CA . GLY A 1 369 ? -0.460 12.717 16.048 1.00 94.44 369 GLY A CA 1
ATOM 2959 C C . GLY A 1 369 ? 0.532 11.584 16.346 1.00 94.44 369 GLY A C 1
ATOM 2960 O O . GLY A 1 369 ? 0.517 10.532 15.702 1.00 94.44 369 GLY A O 1
ATOM 2961 N N . GLU A 1 370 ? 1.363 11.776 17.367 1.00 95.31 370 GLU A N 1
ATOM 2962 C CA . GLU A 1 370 ? 2.317 10.759 17.829 1.00 95.31 370 GLU A CA 1
ATOM 2963 C C . GLU A 1 370 ? 1.668 9.547 18.523 1.00 95.31 370 GLU A C 1
ATOM 2965 O O . GLU A 1 370 ? 2.303 8.493 18.627 1.00 95.31 370 GLU A O 1
ATOM 2970 N N . VAL A 1 371 ? 0.420 9.660 18.993 1.00 97.31 371 VAL A N 1
ATOM 2971 C CA . VAL A 1 371 ? -0.284 8.549 19.644 1.00 97.31 371 VAL A CA 1
ATOM 2972 C C . VAL A 1 371 ? -0.944 7.667 18.592 1.00 97.31 371 VAL A C 1
ATOM 2974 O O . VAL A 1 371 ? -1.813 8.109 17.841 1.00 97.31 371 VAL A O 1
ATOM 2977 N N . LYS A 1 372 ? -0.555 6.391 18.570 1.00 95.94 372 LYS A N 1
ATOM 2978 C CA . LYS A 1 372 ? -1.106 5.378 17.669 1.00 95.94 372 LYS A CA 1
ATOM 2979 C C . LYS A 1 372 ? -1.845 4.316 18.484 1.00 95.94 372 LYS A C 1
ATOM 2981 O O . LYS A 1 372 ? -1.227 3.653 19.322 1.00 95.94 372 LYS A O 1
ATOM 2986 N N . MET A 1 373 ? -3.146 4.160 18.235 1.00 96.88 373 MET A N 1
ATOM 2987 C CA . MET A 1 373 ? -3.998 3.109 18.800 1.00 96.88 373 MET A CA 1
ATOM 2988 C C . MET A 1 373 ? -4.386 2.137 17.670 1.00 96.88 373 MET A C 1
ATOM 2990 O O . MET A 1 373 ? -5.476 2.243 17.100 1.00 96.88 373 MET A O 1
ATOM 2994 N N . PRO A 1 374 ? -3.474 1.222 17.274 1.00 94.25 374 PRO A N 1
ATOM 2995 C CA . PRO A 1 374 ? -3.650 0.374 16.091 1.00 94.25 374 PRO A CA 1
ATOM 2996 C C . PRO A 1 374 ? -4.797 -0.635 16.201 1.00 94.25 374 PRO A C 1
ATOM 2998 O O . PRO A 1 374 ? -5.205 -1.192 15.187 1.00 94.25 374 PRO A O 1
ATOM 3001 N N . ARG A 1 375 ? -5.303 -0.912 17.409 1.00 94.38 375 ARG A N 1
ATOM 3002 C CA . ARG A 1 375 ? -6.352 -1.912 17.613 1.00 94.38 375 ARG A CA 1
ATOM 3003 C C . ARG A 1 375 ? -7.288 -1.521 18.748 1.00 94.38 375 ARG A C 1
ATOM 3005 O O . ARG A 1 375 ? -6.847 -1.300 19.872 1.00 94.38 375 ARG A O 1
ATOM 3012 N N . VAL A 1 376 ? -8.580 -1.549 18.456 1.00 96.25 376 VAL A N 1
ATOM 3013 C CA . VAL A 1 376 ? -9.668 -1.699 19.423 1.00 96.25 376 VAL A CA 1
ATOM 3014 C C . VAL A 1 376 ? -10.377 -3.008 19.105 1.00 96.25 376 VAL A C 1
ATOM 3016 O O . VAL A 1 376 ? -10.676 -3.281 17.939 1.00 96.25 376 VAL A O 1
ATOM 3019 N N . SER A 1 377 ? -10.604 -3.836 20.119 1.00 94.25 377 SER A N 1
ATOM 3020 C CA . SER A 1 377 ? -11.274 -5.126 19.958 1.00 94.25 377 SER A CA 1
ATOM 3021 C C . SER A 1 377 ? -12.235 -5.403 21.099 1.00 94.25 377 SER A C 1
ATOM 3023 O O . SER A 1 377 ? -11.994 -5.012 22.239 1.00 94.25 377 SER A O 1
ATOM 3025 N N . LEU A 1 378 ? -13.286 -6.147 20.783 1.00 94.06 378 LEU A N 1
ATOM 3026 C CA . LEU A 1 378 ? -14.240 -6.669 21.747 1.00 94.06 378 LEU A CA 1
ATOM 3027 C C . LEU A 1 378 ? -13.929 -8.138 22.021 1.00 94.06 378 LEU A C 1
ATOM 3029 O O . LEU A 1 378 ? -13.685 -8.906 21.088 1.00 94.06 378 LEU A O 1
ATOM 3033 N N . VAL A 1 379 ? -13.963 -8.528 23.292 1.00 93.44 379 VAL A N 1
ATOM 3034 C CA . VAL A 1 379 ? -13.735 -9.909 23.718 1.00 93.44 379 VAL A CA 1
ATOM 3035 C C . VAL A 1 379 ? -14.927 -10.401 24.523 1.00 93.44 379 VAL A C 1
ATOM 3037 O O . VAL A 1 379 ? -15.304 -9.807 25.529 1.00 93.44 379 VAL A O 1
ATOM 3040 N N . MET A 1 380 ? -15.487 -11.528 24.098 1.00 92.44 380 MET A N 1
ATOM 3041 C CA . MET A 1 380 ? -16.442 -12.316 24.870 1.00 92.44 380 MET A CA 1
ATOM 3042 C C . MET A 1 380 ? -16.069 -13.784 24.692 1.00 92.44 380 MET A C 1
ATOM 3044 O O . MET A 1 380 ? -16.278 -14.353 23.622 1.00 92.44 380 MET A O 1
ATOM 3048 N N . ASP A 1 381 ? -15.500 -14.409 25.723 1.00 85.12 381 ASP A N 1
ATOM 3049 C CA . ASP A 1 381 ? -15.100 -15.819 25.624 1.00 85.12 381 ASP A CA 1
ATOM 3050 C C . ASP A 1 381 ? -16.310 -16.726 25.850 1.00 85.12 381 ASP A C 1
ATOM 3052 O O . ASP A 1 381 ? -16.580 -17.228 26.944 1.00 85.12 381 ASP A O 1
ATOM 3056 N N . TYR A 1 382 ? -17.087 -16.871 24.784 1.00 92.44 382 TYR A N 1
ATOM 3057 C CA . TYR A 1 382 ? -18.260 -17.719 24.734 1.00 92.44 382 TYR A CA 1
ATOM 3058 C C . TYR A 1 382 ? -17.994 -18.882 23.788 1.00 92.44 382 TYR A C 1
ATOM 3060 O O . TYR A 1 382 ? -18.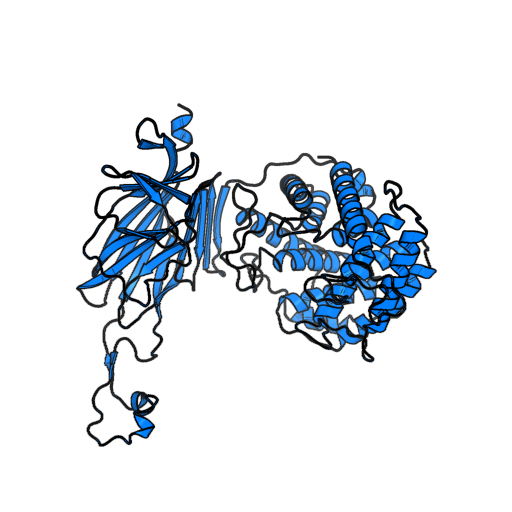041 -18.715 22.575 1.00 92.44 382 TYR A O 1
ATOM 3068 N N . PHE A 1 383 ? -17.676 -20.062 24.330 1.00 92.31 383 PHE A N 1
ATOM 3069 C CA . PHE A 1 383 ? -17.241 -21.217 23.530 1.00 92.31 383 PHE A CA 1
ATOM 3070 C C . PHE A 1 383 ? -16.034 -20.902 22.627 1.00 92.31 383 PHE A C 1
ATOM 3072 O O . PHE A 1 383 ? -16.003 -21.346 21.472 1.00 92.31 383 PHE A O 1
ATOM 3079 N N . ASN A 1 384 ? -15.045 -20.157 23.146 1.00 88.25 384 ASN A N 1
ATOM 3080 C CA . ASN A 1 384 ? -13.856 -19.746 22.397 1.00 88.25 384 ASN A CA 1
ATOM 3081 C C . ASN A 1 384 ? -14.196 -18.944 21.123 1.00 88.25 384 ASN A C 1
ATOM 3083 O O . ASN A 1 384 ? -13.581 -19.141 20.073 1.00 88.25 384 ASN A O 1
ATOM 3087 N N . ALA A 1 385 ? -15.242 -18.114 21.184 1.00 90.81 385 ALA A N 1
ATOM 3088 C CA . ALA A 1 385 ? -15.647 -17.259 20.076 1.00 90.81 385 ALA A CA 1
ATOM 3089 C C . ALA A 1 385 ? -14.647 -16.123 19.845 1.00 90.81 385 ALA A C 1
ATOM 3091 O O . ALA A 1 385 ? -14.233 -15.441 20.781 1.00 90.81 385 ALA A O 1
ATOM 3092 N N . ILE A 1 386 ? -14.356 -15.846 18.578 1.00 91.69 386 ILE A N 1
ATOM 3093 C CA . ILE A 1 386 ? -13.708 -14.606 18.151 1.00 91.69 386 ILE A CA 1
ATOM 3094 C C . ILE A 1 386 ? -14.786 -13.717 17.542 1.00 91.69 386 ILE A C 1
ATOM 3096 O O . ILE A 1 386 ? -15.470 -14.128 16.609 1.00 91.69 386 ILE A O 1
ATOM 3100 N N . TYR A 1 387 ? -14.934 -12.495 18.046 1.00 93.31 387 TYR A N 1
ATOM 3101 C CA . TYR A 1 387 ? -15.885 -11.536 17.490 1.00 93.31 387 TYR A CA 1
ATOM 3102 C C . TYR A 1 387 ? -15.204 -10.674 16.429 1.00 93.31 387 TYR A C 1
ATOM 3104 O O . TYR A 1 387 ? -14.152 -10.083 16.678 1.00 93.31 387 TYR A O 1
ATOM 3112 N N . LYS A 1 388 ? -15.809 -10.599 15.242 1.00 94.38 388 LYS A N 1
ATOM 3113 C CA . LYS A 1 388 ? -15.352 -9.776 14.113 1.00 94.38 388 LYS A CA 1
ATOM 3114 C C . LYS A 1 388 ? -16.476 -8.861 13.652 1.00 94.38 388 LYS A C 1
ATOM 3116 O O . LYS A 1 388 ? -17.641 -9.251 13.695 1.00 94.38 388 LYS A O 1
ATOM 3121 N N . ALA A 1 389 ? -16.129 -7.669 13.179 1.00 94.94 389 ALA A N 1
ATOM 3122 C CA . ALA A 1 389 ? -17.092 -6.802 12.510 1.00 94.94 389 ALA A CA 1
ATOM 3123 C C . ALA A 1 389 ? -17.584 -7.478 11.220 1.00 94.94 389 ALA A C 1
ATOM 3125 O O . ALA A 1 389 ? -16.798 -7.708 10.307 1.00 94.94 389 ALA A O 1
ATOM 3126 N N . ALA A 1 390 ? -18.867 -7.818 11.147 1.00 95.38 390 ALA A N 1
ATOM 3127 C CA . ALA A 1 390 ? -19.475 -8.528 10.022 1.00 95.38 390 ALA A CA 1
ATOM 3128 C C . ALA A 1 390 ? -20.162 -7.587 9.027 1.00 95.38 390 ALA A C 1
ATOM 3130 O O . ALA A 1 390 ? -20.192 -7.874 7.835 1.00 95.38 390 ALA A O 1
ATOM 3131 N N . SER A 1 391 ? -20.694 -6.462 9.503 1.00 96.56 391 SER A N 1
ATOM 3132 C CA . SER A 1 391 ? -21.218 -5.399 8.646 1.00 96.56 391 SER A CA 1
ATOM 3133 C C . SER A 1 391 ? -21.069 -4.032 9.302 1.00 96.56 391 SER A C 1
ATOM 3135 O O . SER A 1 391 ? -21.012 -3.910 10.531 1.00 96.56 391 SER A O 1
ATOM 3137 N N . ILE A 1 392 ? -21.011 -3.004 8.460 1.00 97.31 392 ILE A N 1
ATOM 3138 C CA . ILE A 1 392 ? -21.049 -1.597 8.835 1.00 97.31 392 ILE A CA 1
ATOM 3139 C C . ILE A 1 392 ? -22.208 -0.948 8.084 1.00 97.31 392 ILE A C 1
ATOM 3141 O O . ILE A 1 392 ? -22.294 -1.010 6.857 1.00 97.31 392 ILE A O 1
ATOM 3145 N N . GLU A 1 393 ? -23.078 -0.280 8.824 1.00 96.19 393 GLU A N 1
ATOM 3146 C CA . GLU A 1 393 ? -24.186 0.497 8.287 1.00 96.19 393 GLU A CA 1
ATOM 3147 C C . GLU A 1 393 ? -23.959 1.975 8.581 1.00 96.19 393 GLU A C 1
ATOM 3149 O O . GLU A 1 393 ? -23.573 2.351 9.688 1.00 96.19 393 GLU A O 1
ATOM 3154 N N . LYS A 1 394 ? -24.214 2.836 7.596 1.00 94.75 394 LYS A N 1
ATOM 3155 C CA . LYS A 1 394 ? -24.224 4.278 7.828 1.00 94.75 394 LYS A CA 1
ATOM 3156 C C . LYS A 1 394 ? -25.507 4.664 8.562 1.00 94.75 394 LYS A C 1
ATOM 3158 O O . LYS A 1 394 ? -26.592 4.253 8.160 1.00 94.75 394 LYS A O 1
ATOM 3163 N N . THR A 1 395 ? -25.381 5.478 9.601 1.00 92.38 395 THR A N 1
ATOM 3164 C CA . THR A 1 395 ? -26.509 6.040 10.354 1.00 92.38 395 THR A CA 1
ATOM 3165 C C . THR A 1 395 ? -26.543 7.560 10.191 1.00 92.38 395 THR A C 1
ATOM 3167 O O . THR A 1 395 ? -25.617 8.156 9.638 1.00 92.38 395 THR A O 1
ATOM 3170 N N . ASP A 1 396 ? -27.594 8.210 10.695 1.00 86.25 396 ASP A N 1
ATOM 3171 C CA . ASP A 1 396 ? -27.718 9.676 10.660 1.00 86.25 396 ASP A CA 1
ATOM 3172 C C . ASP A 1 396 ? -26.604 10.396 11.446 1.00 86.25 396 ASP A C 1
ATOM 3174 O O . ASP A 1 396 ? -26.318 11.565 11.193 1.00 86.25 396 ASP A O 1
ATOM 3178 N N . PHE A 1 397 ? -25.963 9.700 12.392 1.00 82.94 397 PHE A N 1
ATOM 3179 C CA . PHE A 1 397 ? -25.019 10.281 13.353 1.00 82.94 397 PHE A CA 1
ATOM 3180 C C . PHE A 1 397 ? -23.615 9.649 13.307 1.00 82.94 397 PHE A C 1
ATOM 3182 O O . PHE A 1 397 ? -22.742 10.022 14.093 1.00 82.94 397 PHE A O 1
ATOM 3189 N N . GLY A 1 398 ? -23.382 8.689 12.410 1.00 92.56 398 GLY A N 1
ATOM 3190 C CA . GLY A 1 398 ? -22.115 7.972 12.303 1.00 92.56 398 GLY A CA 1
ATOM 3191 C C . GLY A 1 398 ? -22.277 6.633 11.595 1.00 92.56 398 GLY A C 1
ATOM 3192 O O . GLY A 1 398 ? -22.846 6.559 10.503 1.00 92.56 398 GLY A O 1
ATOM 3193 N N . ILE A 1 399 ? -21.772 5.569 12.216 1.00 97.31 399 ILE A N 1
ATOM 3194 C CA . ILE A 1 399 ? -21.914 4.200 11.714 1.00 97.31 399 ILE A CA 1
ATOM 3195 C C . ILE A 1 399 ? -22.374 3.246 12.815 1.00 97.31 399 ILE A C 1
ATOM 3197 O O . ILE A 1 399 ? -22.131 3.482 13.996 1.00 97.31 399 ILE A O 1
ATOM 3201 N N . ARG A 1 400 ? -22.994 2.143 12.411 1.00 97.38 400 ARG A N 1
ATOM 3202 C CA . ARG A 1 400 ? -23.341 1.002 13.254 1.00 97.38 400 ARG A CA 1
ATOM 3203 C C . ARG A 1 400 ? -22.559 -0.211 12.785 1.00 97.38 400 ARG A C 1
ATOM 3205 O O . ARG A 1 400 ? -22.630 -0.566 11.613 1.00 97.38 400 ARG A O 1
ATOM 3212 N N . VAL A 1 401 ? -21.831 -0.846 13.692 1.00 97.69 401 VAL A N 1
ATOM 3213 C CA . VAL A 1 401 ? -21.058 -2.060 13.420 1.00 97.69 401 VAL A CA 1
ATOM 3214 C C . VAL A 1 401 ? -21.766 -3.250 14.055 1.00 97.69 401 VAL A C 1
ATOM 3216 O O . VAL A 1 401 ? -22.019 -3.247 15.261 1.00 97.69 401 VAL A O 1
ATOM 3219 N N . TYR A 1 402 ? -22.065 -4.271 13.256 1.00 97.19 402 TYR A N 1
ATOM 3220 C CA . TYR A 1 402 ? -22.514 -5.566 13.761 1.00 97.19 402 TYR A CA 1
ATOM 3221 C C . TYR A 1 402 ? -21.305 -6.466 13.994 1.00 97.19 402 TYR A C 1
ATOM 3223 O O . TYR A 1 402 ? -20.538 -6.731 13.067 1.00 97.19 402 TYR A O 1
ATOM 3231 N N . MET A 1 403 ? -21.133 -6.953 15.217 1.00 96.19 403 MET A N 1
ATOM 3232 C CA . MET A 1 403 ? -20.070 -7.880 15.583 1.00 96.19 403 MET A CA 1
ATOM 3233 C C . MET A 1 403 ? -20.641 -9.298 15.634 1.00 96.19 403 MET A C 1
ATOM 3235 O O . MET A 1 403 ? -21.561 -9.579 16.400 1.00 96.19 403 MET A O 1
ATOM 3239 N N . LYS A 1 404 ? -20.070 -10.203 14.840 1.00 93.00 404 LYS A N 1
ATOM 3240 C CA . LYS A 1 404 ? -20.482 -11.606 14.767 1.00 93.00 404 LYS A CA 1
ATOM 3241 C C . LYS A 1 404 ? -19.437 -12.506 15.413 1.00 93.00 404 LYS A C 1
ATOM 3243 O O . LYS A 1 404 ? -18.239 -12.314 15.200 1.00 93.00 404 LYS A O 1
ATOM 3248 N N . SER A 1 405 ? -19.894 -13.503 16.163 1.00 92.56 405 SER A N 1
ATOM 3249 C CA . SER A 1 405 ? -19.040 -14.563 16.693 1.00 92.56 405 SER A CA 1
ATOM 3250 C C . SER A 1 405 ? -18.643 -15.566 15.608 1.00 92.56 405 SER A C 1
ATOM 3252 O O . SER A 1 405 ? -19.481 -16.051 14.846 1.00 92.56 405 SER A O 1
ATOM 3254 N N . GLU A 1 406 ? -17.368 -15.934 15.588 1.00 90.69 406 GLU A N 1
ATOM 3255 C CA . GLU A 1 406 ? -16.816 -17.034 14.805 1.00 90.69 406 GLU A CA 1
ATOM 3256 C C . GLU A 1 406 ? -16.215 -18.076 15.752 1.00 90.69 406 GLU A C 1
ATOM 3258 O O . GLU A 1 406 ? -15.493 -17.736 16.692 1.00 90.69 406 GLU A O 1
ATOM 3263 N N . HIS A 1 407 ? -16.518 -19.352 15.510 1.00 90.00 407 HIS A N 1
ATOM 3264 C CA . HIS A 1 407 ? -16.061 -20.462 16.339 1.00 90.00 407 HIS A CA 1
ATOM 3265 C C . HIS A 1 407 ? -15.189 -21.422 15.532 1.00 90.00 407 HIS A C 1
ATOM 3267 O O . HIS A 1 407 ? -15.533 -21.798 14.414 1.00 90.00 407 HIS A O 1
ATOM 3273 N N . ASN A 1 408 ? -14.120 -21.921 16.155 1.00 85.31 408 ASN A N 1
ATOM 3274 C CA . ASN A 1 408 ? -13.273 -22.965 15.563 1.00 85.31 408 ASN A CA 1
ATOM 3275 C C . ASN A 1 408 ? -14.005 -24.310 15.399 1.00 85.31 408 ASN A C 1
ATOM 3277 O O . ASN A 1 408 ? -13.607 -25.146 14.593 1.00 85.31 408 ASN A O 1
ATOM 3281 N N . VAL A 1 409 ? -15.073 -24.535 16.172 1.00 86.50 409 VAL A N 1
ATOM 3282 C CA . VAL A 1 409 ? -15.923 -25.726 16.086 1.00 86.50 409 VAL A CA 1
ATOM 3283 C C . VAL A 1 409 ? -17.252 -25.321 15.463 1.00 86.50 409 VAL A C 1
ATOM 3285 O O . VAL A 1 409 ? -18.007 -24.554 16.055 1.00 86.50 409 VAL A O 1
ATOM 3288 N N . LYS A 1 410 ? -17.561 -25.871 14.284 1.00 86.75 410 LYS A N 1
ATOM 3289 C CA . LYS A 1 410 ? -18.743 -25.516 13.478 1.00 86.75 410 LYS A CA 1
ATOM 3290 C C . LYS A 1 410 ? -20.075 -25.649 14.230 1.00 86.75 410 LYS A C 1
ATOM 3292 O O . LYS A 1 410 ? -21.025 -24.947 13.907 1.00 86.75 410 LYS A O 1
ATOM 3297 N N . GLN A 1 411 ? -20.170 -26.569 15.192 1.00 89.25 411 GLN A N 1
ATOM 3298 C CA . GLN A 1 411 ? -21.388 -26.796 15.977 1.00 89.25 411 GLN A CA 1
ATOM 3299 C C . GLN A 1 411 ? -21.560 -25.834 17.165 1.00 89.25 411 GLN A C 1
ATOM 3301 O O . GLN A 1 411 ? -22.601 -25.888 17.819 1.00 89.25 411 GLN A O 1
ATOM 3306 N N . HIS A 1 412 ? -20.567 -25.001 17.490 1.00 91.88 412 HIS A N 1
ATOM 3307 C CA . HIS A 1 412 ? -20.682 -24.039 18.586 1.00 91.88 412 HIS A CA 1
ATOM 3308 C C . HIS A 1 412 ? -21.562 -22.832 18.202 1.00 91.88 412 HIS A C 1
ATOM 3310 O O . HIS A 1 412 ? -21.589 -22.469 17.027 1.00 91.88 412 HIS A O 1
ATOM 3316 N N . PRO A 1 413 ? -22.257 -22.211 19.179 1.00 94.56 413 PRO A N 1
ATOM 3317 C CA . PRO A 1 413 ? -22.254 -22.538 20.610 1.00 94.56 413 PRO A CA 1
ATOM 3318 C C . PRO A 1 413 ? -23.271 -23.645 20.959 1.00 94.56 413 PRO A C 1
ATOM 3320 O O . PRO A 1 413 ? -24.488 -23.463 20.907 1.00 94.56 413 PRO A O 1
ATOM 3323 N N . ALA A 1 414 ? -22.778 -24.824 21.345 1.00 95.12 414 ALA A N 1
ATOM 3324 C CA . ALA A 1 414 ? -23.605 -25.967 21.728 1.00 95.12 414 ALA A CA 1
ATOM 3325 C C . ALA A 1 414 ? -22.790 -27.009 22.499 1.00 95.12 414 ALA A C 1
ATOM 3327 O O . ALA A 1 414 ? -21.566 -27.060 22.394 1.00 95.12 414 ALA A O 1
ATOM 3328 N N . PHE A 1 415 ? -23.489 -27.886 23.217 1.00 94.81 415 PHE A N 1
ATOM 3329 C CA . PHE A 1 415 ? -22.914 -29.124 23.741 1.00 94.81 415 PHE A CA 1
ATOM 3330 C C . PHE A 1 415 ? -23.396 -30.319 22.925 1.00 94.81 415 PHE A C 1
ATOM 3332 O O . PHE A 1 415 ? -24.571 -30.392 22.559 1.00 94.81 415 PHE A O 1
ATOM 3339 N N . TRP A 1 416 ? -22.504 -31.275 22.681 1.00 94.25 416 TRP A N 1
ATOM 3340 C CA . TRP A 1 416 ? -22.874 -32.529 22.041 1.00 94.25 416 TRP A CA 1
ATOM 3341 C C . TRP A 1 416 ? -23.556 -33.475 23.030 1.00 94.25 416 TRP A C 1
ATOM 3343 O O . TRP A 1 416 ? -23.023 -33.749 24.109 1.00 94.25 416 TRP A O 1
ATOM 3353 N N . MET A 1 417 ? -24.712 -34.015 22.653 1.00 95.94 417 MET A N 1
ATOM 3354 C CA . MET A 1 417 ? -25.421 -34.999 23.466 1.00 95.94 417 MET A CA 1
ATOM 3355 C C . MET A 1 417 ? -24.751 -36.386 23.387 1.00 95.94 417 MET A C 1
ATOM 3357 O O . MET A 1 417 ? -24.060 -36.705 22.408 1.00 95.94 417 MET A O 1
ATOM 3361 N N . PRO A 1 418 ? -24.910 -37.238 24.419 1.00 94.19 418 PRO A N 1
ATOM 3362 C CA . PRO A 1 418 ? -24.494 -38.638 24.357 1.00 94.19 418 PRO A CA 1
ATOM 3363 C C . PRO A 1 418 ? -25.237 -39.398 23.250 1.00 94.19 418 PRO A C 1
ATOM 3365 O O . PRO A 1 418 ? -26.438 -39.220 23.088 1.00 94.19 418 PRO A O 1
ATOM 3368 N N . LEU A 1 419 ? -24.539 -40.286 22.532 1.00 93.81 419 LEU A N 1
ATOM 3369 C CA . LEU A 1 419 ? -25.132 -41.085 21.446 1.00 93.81 419 LEU A CA 1
ATOM 3370 C C . LEU A 1 419 ? -25.982 -42.270 21.936 1.00 93.81 419 LEU A C 1
ATOM 3372 O O . LEU A 1 419 ? -26.748 -42.831 21.165 1.00 93.81 419 LEU A O 1
ATOM 3376 N N . GLY A 1 420 ? -25.844 -42.674 23.203 1.00 94.12 420 GLY A N 1
ATOM 3377 C CA . GLY A 1 420 ? -26.567 -43.829 23.750 1.00 94.12 420 GLY A CA 1
ATOM 3378 C C . GLY A 1 420 ? -26.052 -45.196 23.278 1.00 94.12 420 GLY A C 1
ATOM 3379 O O . GLY A 1 420 ? -26.673 -46.211 23.573 1.00 94.12 420 GLY A O 1
ATOM 3380 N N . GLU A 1 421 ? -24.908 -45.239 22.594 1.00 93.44 421 GLU A N 1
ATOM 3381 C CA . GLU A 1 421 ? -24.268 -46.455 22.082 1.00 93.44 421 GLU A CA 1
ATOM 3382 C C . GLU A 1 421 ? -22.758 -46.464 22.372 1.00 93.44 421 GLU A C 1
ATOM 3384 O O . GLU A 1 421 ? -22.161 -45.436 22.710 1.00 93.44 421 GLU A O 1
ATOM 3389 N N . THR A 1 422 ? -22.122 -47.632 22.249 1.00 93.62 422 THR A N 1
ATOM 3390 C CA . THR A 1 422 ? -20.659 -47.738 22.321 1.00 93.62 422 THR A CA 1
ATOM 3391 C C . THR A 1 422 ? -20.034 -47.141 21.063 1.00 93.62 422 THR A C 1
ATOM 3393 O O . THR A 1 422 ? -20.364 -47.548 19.955 1.00 93.62 422 THR A O 1
ATOM 3396 N N . VAL A 1 423 ? -19.094 -46.212 21.241 1.00 93.88 423 VAL A N 1
ATOM 3397 C CA . VAL A 1 423 ? -18.359 -45.567 20.145 1.00 93.88 423 VAL A CA 1
ATOM 3398 C C . VAL A 1 423 ? -16.944 -46.132 20.095 1.00 93.88 423 VAL A C 1
ATOM 3400 O O . VAL A 1 423 ? -16.277 -46.238 21.127 1.00 93.88 423 VAL A O 1
ATOM 3403 N N . ALA A 1 424 ? -16.479 -46.503 18.904 1.00 92.44 424 ALA A N 1
ATOM 3404 C CA . ALA A 1 424 ? -15.127 -47.011 18.725 1.00 92.44 424 ALA A CA 1
ATOM 3405 C C . ALA A 1 424 ? -14.082 -45.919 19.023 1.00 92.44 424 ALA A C 1
ATOM 3407 O O . ALA A 1 424 ? -14.272 -44.742 18.711 1.00 92.44 424 ALA A O 1
ATOM 3408 N N . ILE A 1 425 ? -12.949 -46.299 19.627 1.00 92.56 425 ILE A N 1
ATOM 3409 C CA . ILE A 1 425 ? -11.937 -45.332 20.087 1.00 92.56 425 ILE A CA 1
ATOM 3410 C C . ILE A 1 425 ? -11.388 -44.462 18.949 1.00 92.56 425 ILE A C 1
ATOM 3412 O O . ILE A 1 425 ? -11.111 -43.289 19.152 1.00 92.56 425 ILE A O 1
ATOM 3416 N N . ASN A 1 426 ? -11.273 -45.009 17.741 1.00 92.25 426 ASN A N 1
ATOM 3417 C CA 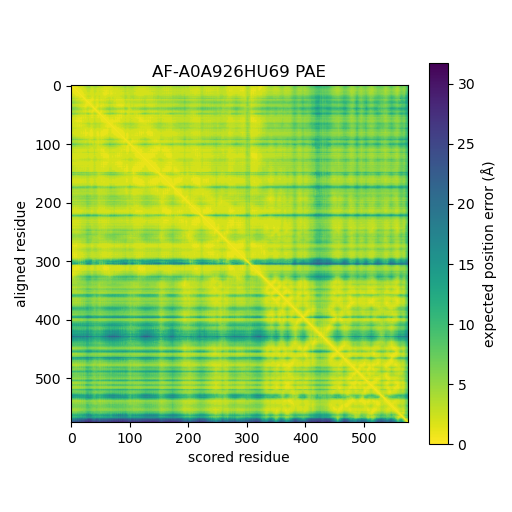. ASN A 1 426 ? -10.820 -44.301 16.543 1.00 92.25 426 ASN A CA 1
ATOM 3418 C C . ASN A 1 426 ? -11.825 -43.265 16.016 1.00 92.25 426 ASN A C 1
ATOM 3420 O O . ASN A 1 426 ? -11.434 -42.409 15.232 1.00 92.25 426 ASN A O 1
ATOM 3424 N N . GLU A 1 427 ? -13.102 -43.355 16.388 1.00 88.75 427 GLU A N 1
ATOM 3425 C CA . GLU A 1 427 ? -14.098 -42.331 16.059 1.00 88.75 427 GLU A CA 1
ATOM 3426 C C . GLU A 1 427 ? -14.047 -41.179 17.062 1.00 88.75 427 GLU A C 1
ATOM 3428 O O . GLU A 1 427 ? -14.098 -40.017 16.661 1.00 88.75 427 GLU A O 1
ATOM 3433 N N . LEU A 1 428 ? -13.863 -41.504 18.347 1.00 88.44 428 LEU A N 1
ATOM 3434 C CA . LEU A 1 428 ? -13.631 -40.519 19.407 1.00 88.44 428 LEU A CA 1
ATOM 3435 C C . LEU A 1 428 ? -12.318 -39.755 19.171 1.00 88.44 428 LEU A C 1
ATOM 3437 O O . LEU A 1 428 ? -12.253 -38.534 19.320 1.00 88.44 428 LEU A O 1
ATOM 3441 N N . LEU A 1 429 ? -11.261 -40.471 18.774 1.00 81.00 429 LEU A N 1
ATOM 3442 C CA . LEU A 1 429 ? -9.982 -39.890 18.383 1.00 81.00 429 LEU A CA 1
ATOM 3443 C C . LEU A 1 429 ? -10.139 -39.159 17.044 1.00 81.00 429 LEU A C 1
ATOM 3445 O O . LEU A 1 429 ? -10.259 -39.766 15.985 1.00 81.00 429 LEU A O 1
ATOM 3449 N N . GLY A 1 430 ? -10.120 -37.830 17.097 1.00 78.19 430 GLY A N 1
ATOM 3450 C CA . GLY A 1 430 ? -10.366 -36.979 15.932 1.00 78.19 430 GLY A CA 1
ATOM 3451 C C . GLY A 1 430 ? -11.815 -36.521 15.796 1.00 78.19 430 GLY A C 1
ATOM 3452 O O . GLY A 1 430 ? -12.142 -35.947 14.762 1.00 78.19 430 GLY A O 1
ATOM 3453 N N . PHE A 1 431 ? -12.649 -36.734 16.825 1.00 85.50 431 PHE A N 1
ATOM 3454 C CA . PHE A 1 431 ? -13.992 -36.158 16.928 1.00 85.50 431 PHE A CA 1
ATOM 3455 C C . PHE A 1 431 ? -14.875 -36.459 15.705 1.00 85.50 431 PHE A C 1
ATOM 3457 O O . PHE A 1 431 ? -15.632 -35.605 15.260 1.00 85.50 431 PHE A O 1
ATOM 3464 N N . ARG A 1 432 ? -14.777 -37.655 15.112 1.00 85.50 432 ARG A N 1
ATOM 3465 C CA . ARG A 1 432 ? -15.547 -38.012 13.900 1.00 85.50 432 ARG A CA 1
ATOM 3466 C C . ARG A 1 432 ? -17.004 -38.337 14.209 1.00 85.50 432 ARG A C 1
ATOM 3468 O O . ARG A 1 432 ? -17.863 -38.268 13.338 1.00 85.50 432 ARG A O 1
ATOM 3475 N N . ASP A 1 433 ? -17.284 -38.687 15.455 1.00 87.75 433 ASP A N 1
ATOM 3476 C CA . ASP A 1 433 ? -18.615 -38.998 15.958 1.00 87.75 433 ASP A CA 1
ATOM 3477 C C . ASP A 1 433 ? -19.483 -37.746 16.177 1.00 87.75 433 ASP A C 1
ATOM 3479 O O . ASP A 1 433 ? -20.707 -37.857 16.240 1.00 87.75 433 ASP A O 1
ATOM 3483 N N . VAL A 1 434 ? -18.879 -36.553 16.261 1.00 88.56 434 VAL A N 1
ATOM 3484 C CA . VAL A 1 434 ? -19.574 -35.302 16.621 1.00 88.56 434 VAL A CA 1
ATOM 3485 C C . VAL A 1 434 ? -20.656 -34.885 15.628 1.00 88.56 434 VAL A C 1
ATOM 3487 O O . VAL A 1 434 ? -21.616 -34.232 16.027 1.00 88.56 434 VAL A O 1
ATOM 3490 N N . GLU A 1 435 ? -20.553 -35.280 14.356 1.00 88.44 435 GLU A N 1
ATOM 3491 C CA . GLU A 1 435 ? -21.589 -35.006 13.349 1.00 88.44 435 GLU A CA 1
ATOM 3492 C C . GLU A 1 435 ? -22.869 -35.813 13.581 1.00 88.44 435 GLU A C 1
ATOM 3494 O O . GLU A 1 435 ? -23.950 -35.378 13.189 1.00 88.44 435 GLU A O 1
ATOM 3499 N N . ARG A 1 436 ? -22.769 -36.968 14.249 1.00 90.88 436 ARG A N 1
ATOM 3500 C CA . ARG A 1 436 ? -23.931 -37.802 14.588 1.00 90.88 436 ARG A CA 1
ATOM 3501 C C . ARG A 1 436 ? -24.634 -37.346 15.861 1.00 90.88 436 ARG A C 1
ATOM 3503 O O . ARG A 1 436 ? -25.705 -37.855 16.182 1.00 90.88 436 ARG A O 1
ATOM 3510 N N . ARG A 1 437 ? -24.006 -36.460 16.636 1.00 92.31 437 ARG A N 1
ATOM 3511 C CA . ARG A 1 437 ? -24.506 -36.060 17.949 1.00 92.31 437 ARG A CA 1
ATOM 3512 C C . ARG A 1 437 ? -25.570 -34.987 17.803 1.00 92.31 437 ARG A C 1
ATOM 3514 O O . ARG A 1 437 ? -25.358 -33.964 17.155 1.00 92.31 437 ARG A O 1
ATOM 3521 N N . GLU A 1 438 ? -26.694 -35.193 18.480 1.00 95.38 438 GLU A N 1
ATOM 3522 C CA . GLU A 1 438 ? -27.664 -34.125 18.690 1.00 95.38 438 GLU A CA 1
ATOM 3523 C C . GLU A 1 438 ? -27.007 -32.973 19.468 1.00 95.38 438 GLU A C 1
ATOM 3525 O O . GLU A 1 438 ? -26.162 -33.184 20.345 1.00 95.38 438 GLU A O 1
ATOM 3530 N N . LEU A 1 439 ? -27.384 -31.741 19.132 1.00 95.69 439 LEU A N 1
ATOM 3531 C CA . LEU A 1 439 ? -26.823 -30.537 19.730 1.00 95.69 439 LEU A CA 1
ATOM 3532 C C . LEU A 1 439 ? -27.780 -29.948 20.761 1.00 95.69 439 LEU A C 1
ATOM 3534 O O . LEU A 1 439 ? -28.867 -29.486 20.419 1.00 95.69 439 LEU A O 1
ATOM 3538 N N . ASN A 1 440 ? -27.319 -29.840 22.004 1.00 96.31 440 ASN A N 1
ATOM 3539 C CA . ASN A 1 440 ? -27.930 -28.958 22.987 1.00 96.31 440 ASN A CA 1
ATOM 3540 C C . ASN A 1 440 ? -27.411 -27.531 22.756 1.00 96.31 440 ASN A C 1
ATOM 3542 O O . ASN A 1 440 ? -26.397 -27.120 23.332 1.00 96.31 440 ASN A O 1
ATOM 3546 N N . LYS A 1 441 ? -28.079 -26.812 21.847 1.00 95.19 441 LYS A N 1
ATOM 3547 C CA . LYS A 1 441 ? -27.683 -25.470 21.404 1.00 95.19 441 LYS A CA 1
ATOM 3548 C C . LYS A 1 441 ? -27.750 -24.447 22.533 1.00 95.19 441 LYS A C 1
ATOM 3550 O O . LYS A 1 441 ? -28.547 -24.551 23.470 1.00 95.19 441 LYS A O 1
ATOM 3555 N N . ARG A 1 442 ? -26.901 -23.436 22.440 1.00 95.12 442 ARG A N 1
ATOM 3556 C CA . ARG A 1 442 ? -26.933 -22.248 23.286 1.00 95.12 442 ARG A CA 1
ATOM 3557 C C . ARG A 1 442 ? -27.224 -21.018 22.418 1.00 95.12 442 ARG A C 1
ATOM 3559 O O . ARG A 1 442 ? -27.002 -21.083 21.210 1.00 95.12 442 ARG A O 1
ATOM 3566 N N . PRO A 1 443 ? -27.799 -19.946 22.983 1.00 94.00 443 PRO A N 1
ATOM 3567 C CA . PRO A 1 443 ? -28.119 -18.759 22.199 1.00 94.00 443 PRO A CA 1
ATOM 3568 C C . PRO A 1 443 ? -26.841 -18.047 21.739 1.00 94.00 443 PRO A C 1
ATOM 3570 O O . PRO A 1 443 ? -25.882 -17.939 22.498 1.00 94.00 443 PRO A O 1
ATOM 3573 N N . GLU A 1 444 ? -26.848 -17.545 20.507 1.00 93.25 444 GLU A N 1
ATOM 3574 C CA . GLU A 1 444 ? -25.829 -16.615 20.011 1.00 93.25 444 GLU A CA 1
ATOM 3575 C C . GLU A 1 444 ? -26.097 -15.197 20.540 1.00 93.25 444 GLU A C 1
ATOM 3577 O O . GLU A 1 444 ? -27.223 -14.871 20.935 1.00 93.25 444 GLU A O 1
ATOM 3582 N N . PHE A 1 445 ? -25.055 -14.365 20.549 1.00 94.44 445 PHE A N 1
ATOM 3583 C CA . PHE A 1 445 ? -25.148 -12.951 20.898 1.00 94.44 445 PHE A CA 1
ATOM 3584 C C . PHE A 1 445 ? -25.266 -12.101 19.640 1.00 94.44 445 PHE A C 1
ATOM 3586 O O . PHE A 1 445 ? -24.492 -12.278 18.699 1.00 94.44 445 PHE A O 1
ATOM 3593 N N . ASP A 1 446 ? -26.165 -11.123 19.673 1.00 93.62 446 ASP A N 1
ATOM 3594 C CA . ASP A 1 446 ? -26.120 -9.996 18.752 1.00 93.62 446 ASP A CA 1
ATOM 3595 C C . ASP A 1 446 ? -25.374 -8.855 19.430 1.00 93.62 446 ASP A C 1
ATOM 3597 O O . ASP A 1 446 ? -25.780 -8.367 20.485 1.00 93.62 446 ASP A O 1
ATOM 3601 N N . VAL A 1 447 ? -24.265 -8.431 18.835 1.00 96.88 447 VAL A N 1
ATOM 3602 C CA . VAL A 1 447 ? -23.401 -7.411 19.422 1.00 96.88 447 VAL A CA 1
ATOM 3603 C C . VAL A 1 447 ? -23.319 -6.230 18.468 1.00 96.88 447 VAL A C 1
ATOM 3605 O O . VAL A 1 447 ? -22.888 -6.367 17.325 1.00 96.88 447 VAL A O 1
ATOM 3608 N N . TRP A 1 448 ? -23.737 -5.064 18.945 1.00 97.38 448 TRP A N 1
ATOM 3609 C CA . TRP A 1 448 ? -23.792 -3.829 18.173 1.00 97.38 448 TRP A CA 1
ATOM 3610 C C . TRP A 1 448 ? -22.854 -2.793 18.774 1.00 97.38 448 TRP A C 1
ATOM 3612 O O . TRP A 1 448 ? -22.808 -2.624 19.993 1.00 97.38 448 TRP A O 1
ATOM 3622 N N . ILE A 1 449 ? -22.120 -2.091 17.914 1.00 97.75 449 ILE A N 1
ATOM 3623 C CA . ILE A 1 449 ? -21.296 -0.945 18.295 1.00 97.75 449 ILE A CA 1
ATOM 3624 C C . ILE A 1 449 ? -21.699 0.233 17.415 1.00 97.75 449 ILE A C 1
ATOM 3626 O O . ILE A 1 449 ? -21.354 0.276 16.234 1.00 97.75 449 ILE A O 1
ATOM 3630 N N . ASP A 1 450 ? -22.422 1.190 17.985 1.00 97.81 450 ASP A N 1
ATOM 3631 C CA . ASP A 1 450 ? -22.660 2.471 17.329 1.00 97.81 450 ASP A CA 1
ATOM 3632 C C . ASP A 1 450 ? -21.455 3.386 17.562 1.00 97.81 450 ASP A C 1
ATOM 3634 O O . ASP A 1 450 ? -21.038 3.602 18.700 1.00 97.81 450 ASP A O 1
ATOM 3638 N N . ILE A 1 451 ? -20.877 3.902 16.479 1.00 97.69 451 ILE A N 1
ATOM 3639 C CA . ILE A 1 451 ? -19.714 4.789 16.502 1.00 97.69 451 ILE A CA 1
ATOM 3640 C C . ILE A 1 451 ? -20.149 6.152 15.977 1.00 97.69 451 ILE A C 1
ATOM 3642 O O . ILE A 1 451 ? -20.371 6.338 14.777 1.00 97.69 451 ILE A O 1
ATOM 3646 N N . TYR A 1 452 ? -20.236 7.114 16.888 1.00 95.69 452 TYR A N 1
ATOM 3647 C CA . TYR A 1 452 ? -20.620 8.490 16.598 1.00 95.69 452 TYR A CA 1
ATOM 3648 C C . TYR A 1 452 ? -19.384 9.374 16.530 1.00 95.69 452 TYR A C 1
ATOM 3650 O O . TYR A 1 452 ? -18.504 9.293 17.391 1.00 95.69 452 TYR A O 1
ATOM 3658 N N . LYS A 1 453 ? -19.315 10.252 15.529 1.00 92.19 453 LYS A N 1
ATOM 3659 C CA . LYS A 1 453 ? -18.248 11.254 15.466 1.00 92.19 453 LYS A CA 1
ATOM 3660 C C . LYS A 1 453 ? -18.506 12.329 16.523 1.00 92.19 453 LYS A C 1
ATOM 3662 O O . LYS A 1 453 ? -19.580 12.924 16.561 1.00 92.19 453 LYS A O 1
ATOM 3667 N N . ALA A 1 454 ? -17.508 12.592 17.356 1.00 90.88 454 ALA A N 1
ATOM 3668 C CA . ALA A 1 454 ? -17.522 13.657 18.351 1.00 90.88 454 ALA A CA 1
ATOM 3669 C C . ALA A 1 454 ? -16.462 14.715 18.013 1.00 90.88 454 ALA A C 1
ATOM 3671 O O . ALA A 1 454 ? -15.603 14.518 17.151 1.00 90.88 454 ALA A O 1
ATOM 3672 N N . GLU A 1 455 ? -16.491 15.854 18.708 1.00 87.19 455 GLU A N 1
ATOM 3673 C CA . GLU A 1 455 ? -15.435 16.856 18.564 1.00 87.19 455 GLU A CA 1
ATOM 3674 C C . GLU A 1 455 ? -14.076 16.261 18.985 1.00 87.19 455 GLU A C 1
ATOM 3676 O O . GLU A 1 455 ? -13.865 15.926 20.152 1.00 87.19 455 GLU A O 1
ATOM 3681 N N . ASN A 1 456 ? -13.155 16.146 18.021 1.00 87.06 456 ASN A N 1
ATOM 3682 C CA . ASN A 1 456 ? -11.840 15.510 18.163 1.00 87.06 456 ASN A CA 1
ATOM 3683 C C . ASN A 1 456 ? -11.897 14.073 18.701 1.00 87.06 456 ASN A C 1
ATOM 3685 O O . ASN A 1 456 ? -11.083 13.700 19.540 1.00 87.06 456 ASN A O 1
ATOM 3689 N N . GLY A 1 457 ? -12.846 13.250 18.263 1.00 94.62 457 GLY A N 1
ATOM 3690 C CA . GLY A 1 457 ? -12.864 11.848 18.667 1.00 94.62 457 GLY A CA 1
ATOM 3691 C C . GLY A 1 457 ? -14.160 11.136 18.323 1.00 94.62 457 GLY A C 1
ATOM 3692 O O . GLY A 1 457 ? -14.841 11.499 17.366 1.00 94.62 457 GLY A O 1
ATOM 3693 N N . PHE A 1 458 ? -14.488 10.108 19.102 1.00 96.94 458 PHE A N 1
ATOM 3694 C CA . PHE A 1 458 ? -15.619 9.223 18.829 1.00 96.94 458 PHE A CA 1
ATOM 3695 C C . PHE A 1 458 ? -16.308 8.788 20.116 1.00 96.94 458 PHE A C 1
ATOM 3697 O O . PHE A 1 458 ? -15.648 8.616 21.140 1.00 96.94 458 PHE A O 1
ATOM 3704 N N . ASP A 1 459 ? -17.615 8.566 20.047 1.00 97.31 459 ASP A N 1
ATOM 3705 C CA . ASP A 1 459 ? -18.374 7.872 21.086 1.00 97.31 459 ASP A CA 1
ATOM 3706 C C . ASP A 1 459 ? -18.719 6.476 20.581 1.0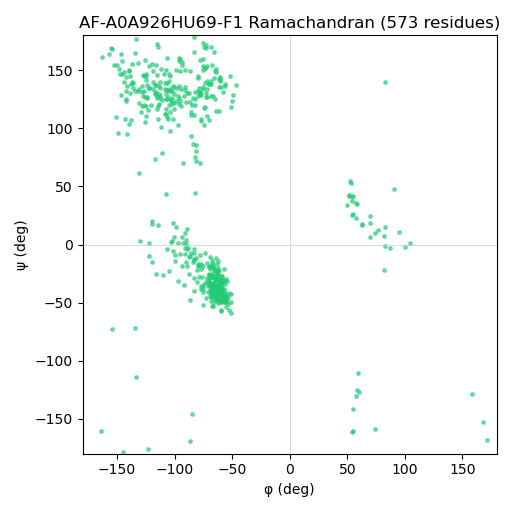0 97.31 459 ASP A C 1
ATOM 3708 O O . ASP A 1 459 ? -19.267 6.330 19.490 1.00 97.31 459 ASP A O 1
ATOM 3712 N N . LEU A 1 460 ? -18.374 5.461 21.369 1.00 97.69 460 LEU A N 1
ATOM 3713 C CA . LEU A 1 460 ? -18.668 4.062 21.100 1.00 97.69 460 LEU A CA 1
ATOM 3714 C C . LEU A 1 460 ? -19.765 3.617 22.054 1.00 97.69 460 LEU A C 1
ATOM 3716 O O . LEU A 1 460 ? -19.535 3.517 23.261 1.00 97.69 460 LEU A O 1
ATOM 3720 N N . HIS A 1 461 ? -20.946 3.335 21.523 1.00 97.81 461 HIS A N 1
ATOM 3721 C CA . HIS A 1 461 ? -22.040 2.744 22.280 1.00 97.81 461 HIS A CA 1
ATOM 3722 C C . HIS A 1 461 ? -22.119 1.257 21.959 1.00 97.81 461 HIS A C 1
ATOM 3724 O O . HIS A 1 461 ? -22.485 0.868 20.854 1.00 97.81 461 HIS A O 1
ATOM 3730 N N . VAL A 1 462 ? -21.728 0.431 22.926 1.00 97.25 462 VAL A N 1
ATOM 3731 C CA . VAL A 1 462 ? -21.699 -1.023 22.791 1.00 97.25 462 VAL A CA 1
ATOM 3732 C C . VAL A 1 462 ? -22.925 -1.613 23.458 1.00 97.25 462 VAL A C 1
ATOM 3734 O O . VAL A 1 462 ? -23.196 -1.326 24.629 1.00 97.25 462 VAL A O 1
ATOM 3737 N N . LYS A 1 463 ? -23.621 -2.478 22.725 1.00 97.69 463 LYS A N 1
ATOM 3738 C CA . LYS A 1 463 ? -24.798 -3.184 23.207 1.00 97.69 463 LYS A CA 1
ATOM 3739 C C . LYS A 1 463 ? -24.739 -4.661 22.851 1.00 97.69 463 LYS A C 1
ATOM 3741 O O . LYS A 1 463 ? -24.506 -5.011 21.696 1.00 97.69 463 LYS A O 1
ATOM 3746 N N . THR A 1 464 ? -25.004 -5.520 23.826 1.00 97.25 464 THR A N 1
ATOM 3747 C CA . THR A 1 464 ? -25.274 -6.941 23.581 1.00 97.25 464 THR A CA 1
ATOM 3748 C C . THR A 1 464 ? -26.765 -7.202 23.721 1.00 97.25 464 THR A C 1
ATOM 3750 O O . THR A 1 464 ? -27.376 -6.781 24.704 1.00 97.25 464 THR A O 1
ATOM 3753 N N . ASP A 1 465 ? -27.331 -7.926 22.771 1.00 93.19 465 ASP A N 1
ATOM 3754 C CA . ASP A 1 465 ? -28.696 -8.431 22.804 1.00 93.19 465 ASP A CA 1
ATOM 3755 C C . ASP A 1 465 ? -28.683 -9.949 22.579 1.00 93.19 465 ASP A C 1
ATOM 3757 O O . ASP A 1 465 ? -27.719 -10.509 22.042 1.00 93.19 465 ASP A O 1
ATOM 3761 N N . LYS A 1 466 ? -29.755 -10.625 22.996 1.00 89.69 466 LYS A N 1
ATOM 3762 C CA . LYS A 1 466 ? -29.836 -12.094 23.049 1.00 89.69 466 LYS A CA 1
ATOM 3763 C C . LYS A 1 466 ? -28.674 -12.695 23.869 1.00 89.69 466 LYS A C 1
ATOM 3765 O O . LYS A 1 466 ? -28.064 -12.030 24.702 1.00 89.69 466 LYS A O 1
ATOM 3770 N N . GLY A 1 467 ? -28.396 -13.982 23.672 1.00 91.56 467 GLY A N 1
ATOM 3771 C CA . GLY A 1 467 ? -27.357 -14.697 24.408 1.00 91.56 467 GLY A CA 1
ATOM 3772 C C . GLY A 1 467 ? -27.727 -15.023 25.859 1.00 91.56 467 GLY A C 1
ATOM 3773 O O . GLY A 1 467 ? -28.900 -15.142 26.212 1.00 91.56 467 GLY A O 1
ATOM 3774 N N . LEU A 1 468 ? -26.704 -15.260 26.680 1.00 94.94 468 LEU A N 1
ATOM 3775 C CA . LEU A 1 468 ? -26.836 -15.553 28.110 1.00 94.94 468 LEU A CA 1
ATOM 3776 C C . LEU A 1 468 ? -26.373 -14.365 28.953 1.00 94.94 468 LEU A C 1
ATOM 3778 O O . LEU A 1 468 ? -25.433 -13.668 28.574 1.00 94.94 468 LEU A O 1
ATOM 3782 N N . ASP A 1 469 ? -26.966 -14.206 30.131 1.00 94.94 469 ASP A N 1
ATOM 3783 C CA . ASP A 1 469 ? -26.488 -13.272 31.151 1.00 94.94 469 ASP A CA 1
ATOM 3784 C C . ASP A 1 469 ? -25.213 -13.805 31.826 1.00 94.94 469 ASP A C 1
ATOM 3786 O O . ASP A 1 469 ? -25.003 -15.018 31.935 1.00 94.94 469 ASP A O 1
ATOM 3790 N N . GLY A 1 470 ? -24.363 -12.902 32.318 1.00 95.56 470 GLY A N 1
ATOM 3791 C CA . GLY A 1 470 ? -23.166 -13.262 33.080 1.00 95.56 470 GLY A CA 1
ATOM 3792 C C . GLY A 1 470 ? -22.000 -13.790 32.238 1.00 95.56 470 GLY A C 1
ATOM 3793 O O . GLY A 1 470 ? -21.051 -14.339 32.800 1.00 95.56 470 GLY A O 1
ATOM 3794 N N . VAL A 1 471 ? -22.039 -13.648 30.909 1.00 95.44 471 VAL A N 1
ATOM 3795 C CA . VAL A 1 471 ? -20.899 -13.970 30.038 1.00 95.44 471 VAL A CA 1
ATOM 3796 C C . VAL A 1 471 ? -19.898 -12.826 30.100 1.00 95.44 471 VAL A C 1
ATOM 3798 O O . VAL A 1 471 ? -20.277 -11.658 30.062 1.00 95.44 471 VAL A O 1
ATOM 3801 N N . GLN A 1 472 ? -18.615 -13.162 30.242 1.00 95.06 472 GLN A N 1
ATOM 3802 C CA . GLN A 1 472 ? -17.566 -12.154 30.346 1.00 95.06 472 GLN A CA 1
ATOM 3803 C C . GLN A 1 472 ? -17.507 -11.281 29.094 1.00 95.06 472 GLN A C 1
ATOM 3805 O O . GLN A 1 472 ? -17.656 -11.776 27.973 1.00 95.06 472 GLN A O 1
ATOM 3810 N N . PHE A 1 473 ? -17.240 -10.000 29.297 1.00 96.38 473 PHE A N 1
ATOM 3811 C CA . PHE A 1 473 ? -17.112 -9.017 28.239 1.00 96.38 473 PHE A CA 1
ATOM 3812 C C . PHE A 1 473 ? -15.929 -8.099 28.534 1.00 96.38 473 PHE A C 1
ATOM 3814 O O . PHE A 1 473 ? -15.766 -7.613 29.656 1.00 96.38 473 PHE A O 1
ATOM 3821 N N . SER A 1 474 ? -15.141 -7.775 27.514 1.00 96.56 474 SER A N 1
ATOM 3822 C CA . SER A 1 474 ? -14.232 -6.639 27.584 1.00 96.56 474 SER A CA 1
ATOM 3823 C C . SER A 1 474 ? -14.169 -5.845 26.290 1.00 96.56 474 SER A C 1
ATOM 3825 O O . SER A 1 474 ? -14.322 -6.378 25.189 1.00 96.56 474 SER A O 1
ATOM 3827 N N . MET A 1 475 ? -13.927 -4.546 26.454 1.00 97.06 475 MET A N 1
ATOM 3828 C CA . MET A 1 475 ? -13.453 -3.676 25.389 1.00 97.06 475 MET A CA 1
ATOM 3829 C C . MET A 1 475 ? -11.973 -3.387 25.634 1.00 97.06 475 MET A C 1
ATOM 3831 O O . MET A 1 475 ? -11.601 -2.833 26.675 1.00 97.06 475 MET A O 1
ATOM 3835 N N . ASP A 1 476 ? -11.144 -3.763 24.667 1.00 97.19 476 ASP A N 1
ATOM 3836 C CA . ASP A 1 476 ? -9.691 -3.706 24.757 1.00 97.19 476 ASP A CA 1
ATOM 3837 C C . ASP A 1 476 ? -9.149 -2.652 23.784 1.00 97.19 476 ASP A C 1
ATOM 3839 O O . ASP A 1 476 ? -9.398 -2.708 22.578 1.00 97.19 476 ASP A O 1
ATOM 3843 N N . PHE A 1 477 ? -8.357 -1.716 24.305 1.00 98.12 477 PHE A N 1
ATOM 3844 C CA . PHE A 1 477 ? -7.719 -0.630 23.563 1.00 98.12 477 PHE A CA 1
ATOM 3845 C C . PHE A 1 477 ? -6.205 -0.833 23.567 1.00 98.12 477 PHE A C 1
ATOM 3847 O O . PHE A 1 477 ? -5.587 -0.884 24.632 1.00 98.12 477 PHE A O 1
ATOM 3854 N N . PHE A 1 478 ? -5.592 -0.954 22.392 1.00 97.81 478 PHE A N 1
ATOM 3855 C CA . PHE A 1 478 ? -4.169 -1.255 22.259 1.00 97.81 478 PHE A CA 1
ATOM 3856 C C . PHE A 1 478 ? -3.405 -0.082 21.665 1.00 97.81 478 PHE A C 1
ATOM 3858 O O . PHE A 1 478 ? -3.739 0.393 20.582 1.00 97.81 478 PHE A O 1
ATOM 3865 N N . PHE A 1 479 ? -2.334 0.319 22.341 1.00 98.12 479 PHE A N 1
ATOM 3866 C CA . PHE A 1 479 ? -1.477 1.441 21.978 1.00 98.12 479 PHE A CA 1
ATOM 3867 C C . PHE A 1 479 ? -0.066 0.966 21.626 1.00 98.12 479 PHE A C 1
ATOM 3869 O O . PHE A 1 479 ? 0.454 0.029 22.240 1.00 98.12 479 PHE A O 1
ATOM 3876 N N . GLU A 1 480 ? 0.589 1.639 20.672 1.00 96.44 480 GLU A N 1
ATOM 3877 C CA . GLU A 1 480 ? 2.043 1.495 20.509 1.00 96.44 480 GLU A CA 1
ATOM 3878 C C . GLU A 1 480 ? 2.740 1.884 21.827 1.00 96.44 480 GLU A C 1
ATOM 3880 O O . GLU A 1 480 ? 2.444 2.960 22.357 1.00 96.44 480 GLU A O 1
ATOM 3885 N N . PRO A 1 481 ? 3.675 1.074 22.358 1.00 96.75 481 PRO A N 1
ATOM 3886 C CA . PRO A 1 481 ? 4.330 1.359 23.632 1.00 96.75 481 PRO A CA 1
ATOM 3887 C C . PRO A 1 481 ? 5.254 2.586 23.554 1.00 96.75 481 PRO A C 1
ATOM 3889 O O . PRO A 1 481 ? 5.577 3.101 22.479 1.00 96.75 481 PRO A O 1
ATOM 3892 N N . GLY A 1 482 ? 5.727 3.039 24.717 1.00 95.25 482 GLY A N 1
ATOM 3893 C CA . GLY A 1 482 ? 6.701 4.130 24.831 1.00 95.25 482 GLY A CA 1
ATOM 3894 C C . GLY A 1 482 ? 6.110 5.495 25.188 1.00 95.25 482 GLY A C 1
ATOM 3895 O O . GLY A 1 482 ? 6.888 6.427 25.381 1.00 95.25 482 GLY A O 1
ATOM 3896 N N . GLY A 1 483 ? 4.786 5.603 25.314 1.00 96.12 483 GLY A N 1
ATOM 3897 C CA . GLY A 1 483 ? 4.108 6.739 25.940 1.00 96.12 483 GLY A CA 1
ATOM 3898 C C . GLY A 1 483 ? 3.969 6.596 27.461 1.00 96.12 483 GLY A C 1
ATOM 3899 O O . GLY A 1 483 ? 4.558 5.701 28.079 1.00 96.12 483 GLY A O 1
ATOM 3900 N N . SER A 1 484 ? 3.168 7.472 28.061 1.00 96.88 484 SER A N 1
ATOM 3901 C CA . SER A 1 484 ? 2.725 7.383 29.456 1.00 96.88 484 SER A CA 1
ATOM 3902 C C . SER A 1 484 ? 1.206 7.295 29.551 1.00 96.88 484 SER A C 1
ATOM 3904 O O . SER A 1 484 ? 0.478 7.719 28.653 1.00 96.88 484 SER A O 1
ATOM 3906 N N . ILE A 1 485 ? 0.740 6.712 30.649 1.00 97.25 485 ILE A N 1
ATOM 3907 C CA . ILE A 1 485 ? -0.654 6.742 31.066 1.00 97.25 485 ILE A CA 1
ATOM 3908 C C . ILE A 1 485 ? -0.785 7.736 32.202 1.00 97.25 485 ILE A C 1
ATOM 3910 O O . ILE A 1 485 ? -0.046 7.651 33.180 1.00 97.25 485 ILE A O 1
ATOM 3914 N N . GLU A 1 486 ? -1.776 8.608 32.085 1.00 96.31 486 GLU A N 1
ATOM 3915 C CA . GLU A 1 486 ? -2.195 9.537 33.122 1.00 96.31 486 GLU A CA 1
ATOM 3916 C C . GLU A 1 486 ? -3.634 9.222 33.531 1.00 96.31 486 GLU A C 1
ATOM 3918 O O . GLU A 1 486 ? -4.531 9.081 32.696 1.00 96.31 486 GLU A O 1
ATOM 3923 N N . THR A 1 487 ? -3.855 9.104 34.833 1.00 94.44 487 THR A N 1
ATOM 3924 C CA . THR A 1 487 ? -5.175 8.942 35.454 1.00 94.44 487 THR A CA 1
ATOM 3925 C C . THR A 1 487 ? -5.275 9.898 36.640 1.00 94.44 487 THR A C 1
ATOM 3927 O O . THR A 1 487 ? -4.294 10.540 37.007 1.00 94.44 487 THR A O 1
ATOM 3930 N N . GLU A 1 488 ? -6.427 9.953 37.307 1.00 90.44 488 GLU A N 1
ATOM 3931 C CA . GLU A 1 488 ? -6.576 10.755 38.531 1.00 90.44 488 GLU A CA 1
ATOM 3932 C C . GLU A 1 488 ? -5.592 10.348 39.649 1.00 90.44 488 GLU A C 1
ATOM 3934 O O . GLU A 1 488 ? -5.188 11.175 40.463 1.00 90.44 488 GLU A O 1
ATOM 3939 N N . HIS A 1 489 ? -5.214 9.068 39.722 1.00 90.75 489 HIS A N 1
ATOM 3940 C CA . HIS A 1 489 ? -4.512 8.514 40.887 1.00 90.75 489 HIS A CA 1
ATOM 3941 C C . HIS A 1 489 ? -3.130 7.936 40.584 1.00 90.75 489 HIS A C 1
ATOM 3943 O O . HIS A 1 489 ? -2.363 7.672 41.510 1.00 90.75 489 HIS A O 1
ATOM 3949 N N . CYS A 1 490 ? -2.808 7.689 39.318 1.00 91.81 490 CYS A N 1
ATOM 3950 C CA . CYS A 1 490 ? -1.522 7.131 38.925 1.00 91.81 490 CYS A CA 1
ATOM 3951 C C . CYS A 1 490 ? -1.043 7.684 37.584 1.00 91.81 490 CYS A C 1
ATOM 3953 O O . CYS A 1 490 ? -1.843 7.945 36.683 1.00 91.81 490 CYS A O 1
ATOM 3955 N N . SER A 1 491 ? 0.279 7.803 37.488 1.00 94.25 491 SER A N 1
ATOM 3956 C CA . SER A 1 491 ? 1.027 8.092 36.271 1.00 94.25 491 SER A CA 1
ATOM 3957 C C . SER A 1 491 ? 2.121 7.043 36.135 1.00 94.25 491 SER A C 1
ATOM 3959 O O . SER A 1 491 ? 2.820 6.742 37.110 1.00 94.25 491 SER A O 1
ATOM 3961 N N . PHE A 1 492 ? 2.244 6.437 34.959 1.00 96.06 492 PHE A N 1
ATOM 3962 C CA . PHE A 1 492 ? 3.282 5.446 34.693 1.00 96.06 492 PHE A CA 1
ATOM 3963 C C . PHE A 1 492 ? 3.567 5.318 33.197 1.00 96.06 492 PHE A C 1
ATOM 3965 O O . PHE A 1 492 ? 2.805 5.766 32.342 1.00 96.06 492 PHE A O 1
ATOM 3972 N N . ARG A 1 493 ? 4.699 4.696 32.867 1.00 97.19 493 ARG A N 1
ATOM 3973 C CA . ARG A 1 493 ? 5.101 4.460 31.480 1.00 97.19 493 ARG A CA 1
ATOM 3974 C C . ARG A 1 493 ? 4.365 3.252 30.905 1.00 97.19 493 ARG A C 1
ATOM 3976 O O . ARG A 1 493 ? 4.376 2.191 31.516 1.00 97.19 493 ARG A O 1
ATOM 3983 N N . ALA A 1 494 ? 3.804 3.395 29.708 1.00 96.88 494 ALA A N 1
ATOM 3984 C CA . ALA A 1 494 ? 3.185 2.294 28.981 1.00 96.88 494 ALA A CA 1
ATOM 3985 C C . ALA A 1 494 ? 4.262 1.401 28.343 1.00 96.88 494 ALA A C 1
ATOM 3987 O O . ALA A 1 494 ? 4.902 1.787 27.352 1.00 96.88 494 ALA A O 1
ATOM 3988 N N . CYS A 1 495 ? 4.482 0.216 28.915 1.00 96.75 495 CYS A N 1
ATOM 3989 C CA . CYS A 1 495 ? 5.482 -0.731 28.429 1.00 96.75 495 CYS A CA 1
ATOM 3990 C C . CYS A 1 495 ? 4.889 -1.777 27.478 1.00 96.75 495 CYS A C 1
ATOM 3992 O O . CYS A 1 495 ? 3.687 -2.027 27.421 1.00 96.75 495 CYS A O 1
ATOM 3994 N N . LYS A 1 496 ? 5.781 -2.383 26.695 1.00 97.00 496 LYS A N 1
ATOM 3995 C CA . LYS A 1 496 ? 5.451 -3.453 25.756 1.00 97.00 496 LYS A CA 1
ATOM 3996 C C . LYS A 1 496 ? 4.841 -4.647 26.505 1.00 97.00 496 LYS A C 1
ATOM 3998 O O . LYS A 1 496 ? 5.393 -5.059 27.519 1.00 97.00 496 LYS A O 1
ATOM 4003 N N . ASP A 1 497 ? 3.760 -5.209 25.964 1.00 95.56 497 ASP A N 1
ATOM 4004 C CA . ASP A 1 497 ? 3.095 -6.423 26.464 1.00 95.56 497 ASP A CA 1
ATOM 4005 C C . ASP A 1 497 ? 2.494 -6.312 27.880 1.00 95.56 497 ASP A C 1
ATOM 4007 O O . ASP A 1 497 ? 2.159 -7.315 28.510 1.00 95.56 497 ASP A O 1
ATOM 4011 N N . GLU A 1 498 ? 2.294 -5.089 28.376 1.00 95.31 498 GLU A N 1
ATOM 4012 C CA . GLU A 1 498 ? 1.595 -4.843 29.636 1.00 95.31 498 GLU A CA 1
ATOM 4013 C C . GLU A 1 498 ? 0.099 -4.581 29.428 1.00 95.31 498 GLU A C 1
ATOM 4015 O O . GLU A 1 498 ? -0.357 -4.137 28.371 1.00 95.31 498 GLU A O 1
ATOM 4020 N N . THR A 1 499 ? -0.686 -4.872 30.467 1.00 96.31 499 THR A N 1
ATOM 4021 C CA . THR A 1 499 ? -2.134 -4.651 30.493 1.00 96.31 499 THR A CA 1
ATOM 4022 C C . THR A 1 499 ? -2.528 -3.841 31.724 1.00 96.31 499 THR A C 1
ATOM 4024 O O . THR A 1 499 ? -2.223 -4.228 32.852 1.00 96.31 499 THR A O 1
ATOM 4027 N N . MET A 1 500 ? -3.272 -2.758 31.510 1.00 96.19 500 MET A N 1
ATOM 4028 C CA . MET A 1 500 ? -3.966 -1.998 32.546 1.00 96.19 500 MET A CA 1
ATOM 4029 C C . MET A 1 500 ? -5.472 -2.263 32.476 1.00 96.19 500 MET A C 1
ATOM 4031 O O . MET A 1 500 ? -6.059 -2.258 31.401 1.00 96.19 500 MET A O 1
ATOM 4035 N N . PHE A 1 501 ? -6.120 -2.408 33.631 1.00 97.62 501 PHE A N 1
ATOM 4036 C CA . PHE A 1 501 ? -7.580 -2.357 33.734 1.00 97.62 501 PHE A CA 1
ATOM 4037 C C . PHE A 1 501 ? -8.023 -0.948 34.129 1.00 97.62 501 PHE A C 1
ATOM 4039 O O . PHE A 1 501 ? -7.643 -0.470 35.203 1.00 97.62 501 PHE A O 1
ATOM 4046 N N . LEU A 1 502 ? -8.844 -0.298 33.303 1.00 97.38 502 LEU A N 1
ATOM 4047 C CA . LEU A 1 502 ? -9.410 1.013 33.620 1.00 97.38 502 LEU A CA 1
ATOM 4048 C C . LEU A 1 502 ? -10.684 0.838 34.453 1.00 97.38 502 LEU A C 1
ATOM 4050 O O . LEU A 1 502 ? -11.771 0.623 33.924 1.00 97.38 502 LEU A O 1
ATOM 4054 N N . LYS A 1 503 ? -10.532 0.884 35.781 1.00 95.62 503 LYS A N 1
ATOM 4055 C CA . LYS A 1 503 ? -11.599 0.481 36.711 1.00 95.62 503 LYS A CA 1
ATOM 4056 C C . LYS A 1 503 ? -12.746 1.477 36.861 1.00 95.62 503 LYS A C 1
ATOM 4058 O O . LYS A 1 503 ? -13.877 1.058 37.086 1.00 95.62 503 LYS A O 1
ATOM 4063 N N . LYS A 1 504 ? -12.424 2.765 36.815 1.00 93.44 504 LYS A N 1
ATOM 4064 C CA . LYS A 1 504 ? -13.335 3.903 36.965 1.00 93.44 504 LYS A CA 1
ATOM 4065 C C . LYS A 1 504 ? -12.728 5.117 36.266 1.00 93.44 504 LYS A C 1
ATOM 4067 O O . LYS A 1 504 ? -11.539 5.087 35.946 1.00 93.44 504 LYS A O 1
ATOM 4072 N N . ASP A 1 505 ? -13.531 6.163 36.111 1.00 94.00 505 ASP A N 1
ATOM 4073 C CA . ASP A 1 505 ? -13.123 7.467 35.583 1.00 94.00 505 ASP A CA 1
ATOM 4074 C C . ASP A 1 505 ? -12.444 7.349 34.210 1.00 94.00 505 ASP A C 1
ATOM 4076 O O . ASP A 1 505 ? -12.868 6.550 33.371 1.00 94.00 505 ASP A O 1
ATOM 4080 N N . ASP A 1 506 ? -11.408 8.149 33.969 1.00 96.50 506 ASP A N 1
ATOM 4081 C CA . ASP A 1 506 ? -10.788 8.297 32.662 1.00 96.50 506 ASP A CA 1
ATOM 4082 C C . ASP A 1 506 ? -9.294 7.945 32.704 1.00 96.50 506 ASP A C 1
ATOM 4084 O O . ASP A 1 506 ? -8.621 8.111 33.726 1.00 96.50 506 ASP A O 1
ATOM 4088 N N . ALA A 1 507 ? -8.756 7.525 31.560 1.00 97.38 507 ALA A N 1
ATOM 4089 C CA . ALA A 1 507 ? -7.317 7.396 31.336 1.00 97.38 507 ALA A CA 1
ATOM 4090 C C . ALA A 1 507 ? -6.894 8.184 30.100 1.00 97.38 507 ALA A C 1
ATOM 4092 O O . ALA A 1 507 ? -7.594 8.188 29.088 1.00 97.38 507 ALA A O 1
ATOM 4093 N N . ILE A 1 508 ? -5.730 8.821 30.163 1.00 97.94 508 ILE A N 1
ATOM 4094 C CA . ILE A 1 508 ? -5.128 9.556 29.053 1.00 97.94 508 ILE A CA 1
ATOM 4095 C C . ILE A 1 508 ? -3.834 8.845 28.666 1.00 97.94 508 ILE A C 1
ATOM 4097 O O . ILE A 1 508 ? -2.898 8.788 29.458 1.00 97.94 508 ILE A O 1
ATOM 4101 N N . TYR A 1 509 ? -3.775 8.317 27.446 1.00 98.38 509 TYR A N 1
ATOM 4102 C CA . TYR A 1 509 ? -2.520 7.882 26.843 1.00 98.38 509 TYR A CA 1
ATOM 4103 C C . TYR A 1 509 ? -1.833 9.090 26.213 1.00 98.38 509 TYR A C 1
ATOM 4105 O O . TYR A 1 509 ? -2.436 9.773 25.381 1.00 98.38 509 TYR A O 1
ATOM 4113 N N . VAL A 1 510 ? -0.577 9.336 26.573 1.00 97.88 510 VAL A N 1
ATOM 4114 C CA . VAL A 1 510 ? 0.209 10.488 26.120 1.00 97.88 510 VAL A CA 1
ATOM 4115 C C . VAL A 1 510 ? 1.480 10.015 25.422 1.00 97.88 510 VAL A C 1
ATOM 4117 O O . VAL A 1 510 ? 2.197 9.148 25.923 1.00 97.88 510 VAL A O 1
ATOM 4120 N N . LYS A 1 511 ? 1.794 10.609 24.269 1.00 96.69 511 LYS A N 1
ATOM 4121 C CA . LYS A 1 511 ? 3.095 10.463 23.600 1.00 96.69 511 LYS A CA 1
ATOM 4122 C C . LYS A 1 511 ? 3.493 11.800 22.985 1.00 96.69 511 LYS A C 1
ATOM 4124 O O . LYS A 1 511 ? 2.716 12.405 22.247 1.00 96.69 511 LYS A O 1
ATOM 4129 N N . GLY A 1 512 ? 4.680 12.286 23.343 1.00 93.81 512 GLY A N 1
ATOM 4130 C CA . GLY A 1 512 ? 5.061 13.669 23.061 1.00 93.81 512 GLY A CA 1
ATOM 4131 C C . GLY A 1 512 ? 4.067 14.635 23.714 1.00 93.81 512 GLY A C 1
ATOM 4132 O O . GLY A 1 512 ? 3.792 14.530 24.906 1.00 93.81 512 GLY A O 1
ATOM 4133 N N . ASN A 1 513 ? 3.493 15.535 22.916 1.00 93.81 513 ASN A N 1
ATOM 4134 C CA . ASN A 1 513 ? 2.431 16.451 23.356 1.00 93.81 513 ASN A CA 1
ATOM 4135 C C . ASN A 1 513 ? 1.030 16.018 22.895 1.00 93.81 513 ASN A C 1
ATOM 4137 O O . ASN A 1 513 ? 0.071 16.763 23.089 1.00 93.81 513 ASN A O 1
ATOM 4141 N N . ASP A 1 514 ? 0.908 14.874 22.225 1.00 96.62 514 ASP A N 1
ATOM 4142 C CA . ASP A 1 514 ? -0.350 14.364 21.688 1.00 96.62 514 ASP A CA 1
ATOM 4143 C C . ASP A 1 514 ? -0.947 13.317 22.645 1.00 96.62 514 ASP A C 1
ATOM 4145 O O . ASP A 1 514 ? -0.227 12.633 23.379 1.00 96.62 514 ASP A O 1
ATOM 4149 N N . SER A 1 515 ? -2.276 13.208 22.670 1.00 97.56 515 SER A N 1
ATOM 4150 C CA . SER A 1 515 ? -2.983 12.331 23.603 1.00 97.56 515 SER A CA 1
ATOM 4151 C C . SER A 1 515 ? -4.286 11.764 23.055 1.00 97.56 515 SER A C 1
ATOM 4153 O O . SER A 1 515 ? -4.969 12.399 22.248 1.00 97.56 515 SER A O 1
ATOM 4155 N N . ILE A 1 516 ? -4.634 10.576 23.552 1.00 98.19 516 ILE A N 1
ATOM 4156 C CA . ILE A 1 516 ? -5.954 9.956 23.412 1.00 98.19 516 ILE A CA 1
ATOM 4157 C C . ILE A 1 516 ? -6.459 9.636 24.818 1.00 98.19 516 ILE A C 1
ATOM 4159 O O . ILE A 1 516 ? -5.844 8.869 25.558 1.00 98.19 516 ILE A O 1
ATOM 4163 N N . LYS A 1 517 ? -7.588 10.231 25.180 1.00 97.75 517 LYS A N 1
ATOM 4164 C CA . LYS A 1 517 ? -8.313 10.012 26.424 1.00 97.75 517 LYS A CA 1
ATOM 4165 C C . LYS A 1 517 ? -9.444 9.012 26.199 1.00 97.75 517 LYS A C 1
ATOM 4167 O O . LYS A 1 517 ? -10.260 9.209 25.301 1.00 97.75 517 LYS A O 1
ATOM 4172 N N . ILE A 1 518 ? -9.494 7.979 27.033 1.00 98.12 518 ILE A N 1
ATOM 4173 C CA . ILE A 1 518 ? -10.601 7.028 27.146 1.00 98.12 518 ILE A CA 1
ATOM 4174 C C . ILE A 1 518 ? -11.425 7.445 28.362 1.00 98.12 518 ILE A C 1
ATOM 4176 O O . ILE A 1 518 ? -10.907 7.422 29.482 1.00 98.12 518 ILE A O 1
ATOM 4180 N N . CYS A 1 519 ? -12.682 7.826 28.146 1.00 96.75 519 CYS A N 1
ATOM 4181 C CA . CYS A 1 519 ? -13.611 8.172 29.216 1.00 96.75 519 CYS A CA 1
ATOM 4182 C C . CYS A 1 519 ? -14.635 7.061 29.451 1.00 96.75 519 CYS A C 1
ATOM 4184 O O . CYS A 1 519 ? -15.103 6.429 28.498 1.00 96.75 519 CYS A O 1
ATOM 4186 N N . GLY A 1 520 ? -15.037 6.899 30.712 1.00 92.38 520 GLY A N 1
ATOM 4187 C CA . GLY A 1 520 ? -16.069 5.937 31.104 1.00 92.38 520 GLY A CA 1
ATOM 4188 C C . GLY A 1 520 ? -15.511 4.562 31.465 1.00 92.38 520 GLY A C 1
ATOM 4189 O O . GLY A 1 520 ? -16.017 3.550 30.995 1.00 92.38 520 GLY A O 1
ATOM 4190 N N . GLY A 1 521 ? -14.467 4.517 32.293 1.00 95.31 521 GLY A N 1
ATOM 4191 C CA . GLY A 1 521 ? -13.915 3.284 32.846 1.00 95.31 521 GLY A CA 1
ATOM 4192 C C . GLY A 1 521 ? -14.948 2.442 33.597 1.00 95.31 521 GLY A C 1
ATOM 4193 O O . GLY A 1 521 ? -15.742 2.966 34.380 1.00 95.31 521 GLY A O 1
ATOM 4194 N N . PHE A 1 522 ? -14.904 1.126 33.395 1.00 97.38 522 PHE A N 1
ATOM 4195 C CA . PHE A 1 522 ? -15.732 0.158 34.110 1.00 97.38 522 PHE A CA 1
ATOM 4196 C C . PHE A 1 522 ? -14.990 -1.169 34.302 1.00 97.38 522 PHE A C 1
ATOM 4198 O O . PHE A 1 522 ? -14.171 -1.589 33.478 1.00 97.38 522 PHE A O 1
ATOM 4205 N N . TYR A 1 523 ? -15.269 -1.831 35.425 1.00 97.62 523 TYR A N 1
ATOM 4206 C CA . TYR A 1 523 ? -14.584 -3.057 35.813 1.00 97.62 523 TYR A CA 1
ATOM 4207 C C . TYR A 1 523 ? -15.468 -3.970 36.659 1.00 97.62 523 TYR A C 1
ATOM 4209 O O . TYR A 1 523 ? -15.735 -3.689 37.828 1.00 97.62 523 TYR A O 1
ATOM 4217 N N . ALA A 1 524 ? -15.869 -5.091 36.069 1.00 97.62 524 ALA A N 1
ATOM 4218 C CA . ALA A 1 524 ? -16.586 -6.165 36.745 1.00 97.62 524 ALA A CA 1
ATOM 4219 C C . ALA A 1 524 ? -15.693 -7.384 37.029 1.00 97.62 524 ALA A C 1
ATOM 4221 O O . ALA A 1 524 ? -15.987 -8.160 37.940 1.00 97.62 524 ALA A O 1
ATOM 4222 N N . HIS A 1 525 ? -14.589 -7.568 36.290 1.00 96.38 525 HIS A N 1
ATOM 4223 C CA . HIS A 1 525 ? -13.719 -8.736 36.445 1.00 96.38 525 HIS A CA 1
ATOM 4224 C C . HIS A 1 525 ? -12.268 -8.495 36.005 1.00 96.38 525 HIS A C 1
ATOM 4226 O O . HIS A 1 525 ? -11.944 -7.545 35.310 1.00 96.38 525 HIS A O 1
ATOM 4232 N N . LYS A 1 526 ? -11.377 -9.431 36.352 1.00 95.56 526 LYS A N 1
ATOM 4233 C CA . LYS A 1 526 ? -9.963 -9.460 35.911 1.00 95.56 526 LYS A CA 1
ATOM 4234 C C . LYS A 1 526 ? -9.614 -10.652 35.018 1.00 95.56 526 LYS A C 1
ATOM 4236 O O . LYS A 1 526 ? -8.451 -11.033 34.924 1.00 95.56 526 LYS A O 1
ATOM 4241 N N . MET A 1 527 ? -10.623 -11.311 34.456 1.00 93.44 527 MET A N 1
ATOM 4242 C CA . MET A 1 527 ? -10.413 -12.475 33.604 1.00 93.44 527 MET A CA 1
ATOM 4243 C C . MET A 1 527 ? -9.736 -12.057 32.297 1.00 93.44 527 MET A C 1
ATOM 4245 O O . MET A 1 527 ? -10.187 -11.134 31.626 1.00 93.44 527 MET A O 1
ATOM 4249 N N . ILE A 1 528 ? -8.643 -12.743 31.972 1.00 89.31 528 ILE A N 1
ATOM 4250 C CA . ILE A 1 528 ? -7.959 -12.704 30.681 1.00 89.31 528 ILE A CA 1
ATOM 4251 C C . ILE A 1 528 ? -7.807 -14.166 30.293 1.00 89.31 528 ILE A C 1
ATOM 4253 O O . ILE A 1 528 ? -7.132 -14.920 30.997 1.00 89.31 528 ILE A O 1
ATOM 4257 N N . THR A 1 529 ? -8.470 -14.591 29.225 1.00 81.81 529 THR A N 1
ATOM 4258 C CA . THR A 1 529 ? -8.393 -15.987 28.796 1.00 81.81 529 THR A CA 1
ATOM 4259 C C . THR A 1 529 ? -7.184 -16.184 27.883 1.00 81.81 529 THR A C 1
ATOM 4261 O O . THR A 1 529 ? -6.796 -15.244 27.185 1.00 81.81 529 THR A O 1
ATOM 4264 N N . PRO A 1 530 ? -6.550 -17.375 27.876 1.00 82.12 530 PRO A N 1
ATOM 4265 C CA . PRO A 1 530 ? -5.340 -17.615 27.084 1.00 82.12 530 PRO A CA 1
ATOM 4266 C C . PRO A 1 530 ? -5.503 -17.294 25.592 1.00 82.12 530 PRO A C 1
ATOM 4268 O O . PRO A 1 530 ? -4.564 -16.843 24.950 1.00 82.12 530 PRO A O 1
ATOM 4271 N N . MET A 1 531 ? -6.711 -17.467 25.046 1.00 78.19 531 MET A N 1
ATOM 4272 C CA . MET A 1 531 ? -7.023 -17.138 23.652 1.00 78.19 531 MET A CA 1
ATOM 4273 C C . MET A 1 531 ? -6.919 -15.637 23.339 1.00 78.19 531 MET A C 1
ATOM 4275 O O . MET A 1 531 ? -6.645 -15.259 22.205 1.00 78.19 531 MET A O 1
ATOM 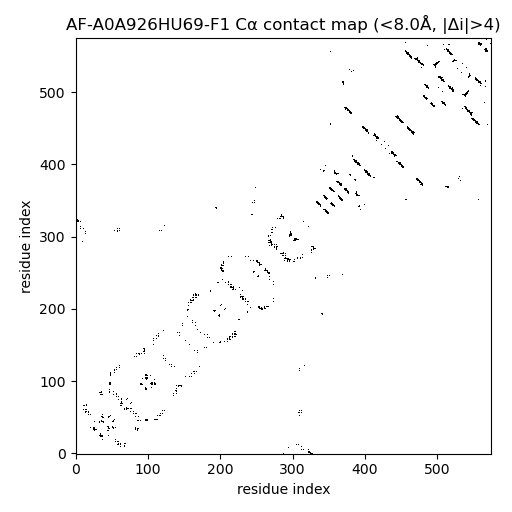4279 N N . HIS A 1 532 ? -7.120 -14.781 24.341 1.00 79.62 532 HIS A N 1
ATOM 4280 C CA . HIS A 1 532 ? -7.147 -13.324 24.199 1.00 79.62 532 HIS A CA 1
ATOM 4281 C C . HIS A 1 532 ? -6.065 -12.635 25.047 1.00 79.62 532 HIS A C 1
ATOM 4283 O O . HIS A 1 532 ? -6.136 -11.434 25.322 1.00 79.62 532 HIS A O 1
ATOM 4289 N N . SER A 1 533 ? -5.047 -13.379 25.496 1.00 80.56 533 SER A N 1
ATOM 4290 C CA . SER A 1 533 ? -3.941 -12.808 26.272 1.00 80.56 533 SER A CA 1
ATOM 4291 C C . SER A 1 533 ? -2.893 -12.102 25.411 1.00 80.56 533 SER A C 1
ATOM 4293 O O . SER A 1 533 ? -2.130 -11.304 25.947 1.00 80.56 533 SER A O 1
ATOM 4295 N N . GLU A 1 534 ? -2.849 -12.366 24.102 1.00 86.50 534 GLU A N 1
ATOM 4296 C CA . GLU A 1 534 ? -1.804 -11.847 23.215 1.00 86.50 534 GLU A CA 1
ATOM 4297 C C . GLU A 1 534 ? -1.944 -10.347 22.905 1.00 86.50 534 GLU A C 1
ATOM 4299 O O . GLU A 1 534 ? -2.885 -9.860 22.264 1.00 86.50 534 GLU A O 1
ATOM 4304 N N . THR A 1 535 ? -0.928 -9.596 23.316 1.00 89.19 535 THR A N 1
ATOM 4305 C CA . THR A 1 535 ? -0.788 -8.153 23.090 1.00 89.19 535 THR A CA 1
ATOM 4306 C C . THR A 1 535 ? 0.021 -7.809 21.841 1.00 89.19 535 THR A C 1
ATOM 4308 O O . THR A 1 535 ? -0.101 -6.692 21.345 1.00 89.19 535 THR A O 1
ATOM 4311 N N . ASN A 1 536 ? 0.816 -8.745 21.306 1.00 90.88 536 ASN A N 1
ATOM 4312 C CA . ASN A 1 536 ? 1.651 -8.573 20.106 1.00 90.88 536 ASN A CA 1
ATOM 4313 C C . ASN A 1 536 ? 2.551 -7.327 20.142 1.00 90.88 536 ASN A C 1
ATOM 4315 O O . ASN A 1 536 ? 2.707 -6.613 19.153 1.00 90.88 536 ASN A O 1
ATOM 4319 N N . GLY A 1 537 ? 3.156 -7.054 21.296 1.00 94.19 537 GLY A N 1
ATOM 4320 C CA . GLY A 1 537 ? 4.040 -5.918 21.506 1.00 94.19 537 GLY A CA 1
ATOM 4321 C C . GLY A 1 537 ? 3.344 -4.589 21.786 1.00 94.19 537 GLY A C 1
ATOM 4322 O O . GLY A 1 537 ? 4.020 -3.563 21.846 1.00 94.19 537 GLY A O 1
ATOM 4323 N N . LEU A 1 538 ? 2.025 -4.577 21.959 1.00 96.75 538 LEU A N 1
ATOM 4324 C CA . LEU A 1 538 ? 1.258 -3.374 22.280 1.00 96.75 538 LEU A CA 1
ATOM 4325 C C . LEU A 1 538 ? 1.022 -3.254 23.790 1.00 96.75 538 LEU A C 1
ATOM 4327 O O . LEU A 1 538 ? 1.063 -4.243 24.520 1.00 96.75 538 LEU A O 1
ATOM 4331 N N . PHE A 1 539 ? 0.759 -2.035 24.253 1.00 97.94 539 PHE A N 1
ATOM 4332 C CA . PHE A 1 539 ? 0.234 -1.784 25.593 1.00 97.94 539 PHE A CA 1
ATOM 4333 C C . PHE A 1 539 ? -1.294 -1.851 25.552 1.00 97.94 539 PHE A C 1
ATOM 4335 O O . PHE A 1 539 ? -1.905 -1.206 24.698 1.00 97.94 539 PHE A O 1
ATOM 4342 N N . ARG A 1 540 ? -1.923 -2.609 26.454 1.00 98.06 540 ARG A N 1
ATOM 4343 C CA . ARG A 1 540 ? -3.379 -2.815 26.468 1.00 98.06 540 ARG A CA 1
ATOM 4344 C C . ARG A 1 540 ? -4.053 -2.091 27.634 1.00 98.06 540 ARG A C 1
ATOM 4346 O O . ARG A 1 540 ? -3.646 -2.252 28.779 1.00 98.06 540 ARG A O 1
ATOM 4353 N N . ILE A 1 541 ? -5.153 -1.395 27.360 1.00 97.81 541 ILE A N 1
ATOM 4354 C CA . ILE A 1 541 ? -6.112 -0.905 28.358 1.00 97.81 541 ILE A CA 1
ATOM 4355 C C . ILE A 1 541 ? -7.417 -1.694 28.204 1.00 97.81 541 ILE A C 1
ATOM 4357 O O . ILE A 1 541 ? -7.981 -1.724 27.115 1.00 97.81 541 ILE A O 1
ATOM 4361 N N . MET A 1 542 ? -7.896 -2.330 29.274 1.00 97.88 542 MET A N 1
ATOM 4362 C CA . MET A 1 542 ? -9.127 -3.133 29.288 1.00 97.88 542 MET A CA 1
ATOM 4363 C C . MET A 1 542 ? -10.211 -2.484 30.147 1.00 97.88 542 MET A C 1
ATOM 4365 O O . MET A 1 542 ? -9.953 -2.096 31.292 1.00 97.88 542 MET A O 1
ATOM 4369 N N . LEU A 1 543 ? -11.433 -2.441 29.621 1.00 98.19 543 LEU A N 1
ATOM 4370 C CA . LEU A 1 543 ? -12.660 -2.142 30.361 1.00 98.19 543 LEU A CA 1
ATOM 4371 C C . LEU A 1 543 ? -13.507 -3.419 30.359 1.00 98.19 543 LEU A C 1
ATOM 4373 O O . LEU A 1 543 ? -13.679 -4.028 29.306 1.00 98.19 543 LEU A O 1
ATOM 4377 N N . THR A 1 544 ? -13.988 -3.865 31.520 1.00 98.00 544 THR A N 1
ATOM 4378 C CA . THR A 1 544 ? -14.539 -5.230 31.687 1.00 98.00 544 THR A CA 1
ATOM 4379 C C . THR A 1 544 ? -15.922 -5.225 32.315 1.00 98.00 544 THR A C 1
ATOM 4381 O O . THR A 1 544 ? -16.141 -4.535 33.310 1.00 98.00 544 THR A O 1
ATOM 4384 N N . ASP A 1 545 ? -16.833 -6.029 31.780 1.00 97.62 545 ASP A N 1
ATOM 4385 C CA . ASP A 1 545 ? -18.209 -6.158 32.258 1.00 97.62 545 ASP A CA 1
ATOM 4386 C C . ASP A 1 545 ? -18.721 -7.603 32.111 1.00 97.62 545 ASP A C 1
ATOM 4388 O O . ASP A 1 545 ? -17.996 -8.494 31.664 1.00 97.62 545 ASP A O 1
ATOM 4392 N N . PHE A 1 546 ? -19.974 -7.841 32.482 1.00 97.38 546 PHE A N 1
ATOM 4393 C CA . PHE A 1 546 ? -20.705 -9.061 32.151 1.00 97.38 546 PHE A CA 1
ATOM 4394 C C . PHE A 1 546 ? -21.944 -8.733 31.316 1.00 97.38 546 PHE A C 1
ATOM 4396 O O . PHE A 1 546 ? -22.540 -7.672 31.477 1.00 97.38 546 PHE A O 1
ATOM 4403 N N . THR A 1 547 ? -22.352 -9.646 30.437 1.00 97.00 547 THR A N 1
ATOM 4404 C CA . THR A 1 547 ? -23.601 -9.500 29.679 1.00 97.00 547 THR A CA 1
ATOM 4405 C C . THR A 1 547 ? -24.836 -9.509 30.594 1.00 97.00 547 THR A C 1
ATOM 4407 O O . THR A 1 547 ? -24.829 -10.202 31.617 1.00 97.00 547 THR A O 1
ATOM 4410 N N . PRO A 1 548 ? -25.917 -8.793 30.229 1.00 97.06 548 PRO A N 1
ATOM 4411 C CA . PRO A 1 548 ? -26.032 -7.905 29.071 1.00 97.06 548 PRO A CA 1
ATOM 4412 C C . PRO A 1 548 ? -25.264 -6.588 29.270 1.00 97.06 548 PRO A C 1
ATOM 4414 O O . PRO A 1 548 ? -25.298 -5.984 30.338 1.00 97.06 548 PRO A O 1
ATOM 4417 N N . VAL A 1 549 ? -24.590 -6.132 28.216 1.00 97.31 549 VAL A N 1
ATOM 4418 C CA . VAL A 1 549 ? -23.815 -4.889 28.195 1.00 97.31 549 VAL A CA 1
ATOM 4419 C C . VAL A 1 549 ? -24.600 -3.804 27.470 1.00 97.31 549 VAL A C 1
ATOM 4421 O O . VAL A 1 549 ? -25.097 -4.024 26.367 1.00 97.31 549 VAL A O 1
ATOM 4424 N N . ASP A 1 550 ? -24.666 -2.626 28.085 1.00 97.62 550 ASP A N 1
ATOM 4425 C CA . ASP A 1 550 ? -25.123 -1.371 27.486 1.00 97.62 550 ASP A CA 1
ATOM 4426 C C . ASP A 1 550 ? -24.219 -0.252 28.034 1.00 97.62 550 ASP A C 1
ATOM 4428 O O . ASP A 1 550 ? -24.367 0.196 29.177 1.00 97.62 550 ASP A O 1
ATOM 4432 N N . ARG A 1 551 ? -23.169 0.094 27.279 1.00 97.19 551 ARG A N 1
ATOM 4433 C CA . ARG A 1 551 ? -22.090 0.989 27.734 1.00 97.19 551 ARG A CA 1
ATOM 4434 C C . ARG A 1 551 ? -21.715 1.999 26.665 1.00 97.19 551 ARG A C 1
ATOM 4436 O O . ARG A 1 551 ? -21.558 1.646 25.501 1.00 97.19 551 ARG A O 1
ATOM 4443 N N . VAL A 1 552 ? -21.478 3.237 27.090 1.00 97.06 552 VAL A N 1
ATOM 4444 C CA . VAL A 1 552 ? -20.907 4.294 26.249 1.00 97.06 552 VAL A CA 1
ATOM 4445 C C . VAL A 1 552 ? -19.471 4.553 26.688 1.00 97.06 552 VAL A C 1
ATOM 4447 O O . VAL A 1 552 ? -19.227 4.843 27.858 1.00 97.06 552 VAL A O 1
ATOM 4450 N N . ILE A 1 553 ? -18.534 4.459 25.746 1.00 97.88 553 ILE A N 1
ATOM 4451 C CA . ILE A 1 553 ? -17.114 4.769 25.931 1.00 97.88 553 ILE A CA 1
ATOM 4452 C C . ILE A 1 553 ? -16.775 5.938 25.019 1.00 97.88 553 ILE A C 1
ATOM 4454 O O . ILE A 1 553 ? -17.072 5.904 23.826 1.00 97.88 553 ILE A O 1
ATOM 4458 N N . GLN A 1 554 ? -16.138 6.968 25.562 1.00 97.94 554 GLN A N 1
ATOM 4459 C CA . GLN A 1 554 ? -15.778 8.148 24.782 1.00 97.94 554 GLN A CA 1
ATOM 4460 C C . GLN A 1 554 ? -14.277 8.170 24.530 1.00 97.94 554 GLN A C 1
ATOM 4462 O O . GLN A 1 554 ? -13.479 8.062 25.457 1.00 97.94 554 GLN A O 1
ATOM 4467 N N . LEU A 1 555 ? -13.891 8.351 23.274 1.00 98.00 555 LEU A N 1
ATOM 4468 C CA . LEU A 1 555 ? -12.519 8.607 22.863 1.00 98.00 555 LEU A CA 1
ATOM 4469 C C . LEU A 1 555 ? -12.388 10.090 22.546 1.00 98.00 555 LEU A C 1
ATOM 4471 O O . LEU A 1 555 ? -13.136 10.620 21.720 1.00 98.00 555 LEU A O 1
ATOM 4475 N N . ARG A 1 556 ? -11.460 10.777 23.208 1.00 96.88 556 ARG A N 1
ATOM 4476 C CA . ARG A 1 556 ? -11.170 12.196 22.972 1.00 96.88 556 ARG A CA 1
ATOM 4477 C C . ARG A 1 556 ? -9.696 12.383 22.691 1.00 96.88 556 ARG A C 1
ATOM 4479 O O . ARG A 1 556 ? -8.847 11.946 23.457 1.00 96.88 556 ARG A O 1
ATOM 4486 N N . CYS A 1 557 ? -9.400 13.037 21.590 1.00 96.69 557 CYS A N 1
ATOM 4487 C CA . CYS A 1 557 ? -8.060 13.266 21.104 1.00 96.69 557 CYS A CA 1
ATOM 4488 C C . CYS A 1 557 ? -7.700 14.737 21.267 1.00 96.69 557 CYS A C 1
ATOM 4490 O O . CYS A 1 557 ? -8.550 15.626 21.164 1.00 96.69 557 CYS A O 1
ATOM 4492 N N . GLY A 1 558 ? -6.428 15.002 21.528 1.00 95.19 558 GLY A N 1
ATOM 4493 C CA . GLY A 1 558 ? -5.999 16.365 21.766 1.00 95.19 558 GLY A CA 1
ATOM 4494 C C . GLY A 1 558 ? -4.574 16.474 22.260 1.00 95.19 558 GLY A C 1
ATOM 4495 O O . GLY A 1 558 ? -3.789 15.524 22.241 1.00 95.19 558 GLY A O 1
ATOM 4496 N N . LYS A 1 559 ? -4.243 17.674 22.712 1.00 94.56 559 LYS A N 1
ATOM 4497 C CA . LYS A 1 559 ? -2.944 18.013 23.272 1.00 94.56 559 LYS A CA 1
ATOM 4498 C C . LYS A 1 559 ? -2.942 17.790 24.773 1.00 94.56 559 LYS A C 1
ATOM 4500 O O . LYS A 1 559 ? -3.888 18.176 25.456 1.00 94.56 559 LYS A O 1
ATOM 4505 N N . PHE A 1 560 ? -1.880 17.175 25.274 1.00 93.56 560 PHE A N 1
ATOM 4506 C CA . PHE A 1 560 ? -1.700 16.973 26.703 1.00 93.56 560 PHE A CA 1
ATOM 4507 C C . PHE A 1 560 ? -0.928 18.138 27.318 1.00 93.56 560 PHE A C 1
ATOM 4509 O O . PHE A 1 560 ? 0.116 18.543 26.806 1.00 93.56 560 PHE A O 1
ATOM 4516 N N . SER A 1 561 ? -1.431 18.654 28.434 1.00 90.88 561 SER A N 1
ATOM 4517 C CA . SER A 1 561 ? -0.732 19.618 29.275 1.00 90.88 561 SER A CA 1
ATOM 4518 C C . SER A 1 561 ? -0.270 18.920 30.550 1.00 90.88 561 SER A C 1
ATOM 4520 O O . SER A 1 561 ? -1.066 18.592 31.428 1.00 90.88 561 SER A O 1
ATOM 4522 N N . GLY A 1 562 ? 1.044 18.722 30.678 1.00 84.56 562 GLY A N 1
ATOM 4523 C CA . GLY A 1 562 ? 1.634 18.156 31.895 1.00 84.56 562 GLY A CA 1
ATOM 4524 C C . GLY A 1 562 ? 1.532 19.074 33.118 1.00 84.56 562 GLY A C 1
ATOM 4525 O O . GLY A 1 562 ? 1.709 18.608 34.237 1.00 84.56 562 GLY A O 1
ATOM 4526 N N . ALA A 1 563 ? 1.237 20.366 32.928 1.00 85.44 563 ALA A N 1
ATOM 4527 C CA . ALA A 1 563 ? 1.122 21.326 34.024 1.00 85.44 563 ALA A CA 1
ATOM 4528 C C . ALA A 1 563 ? -0.133 21.100 34.883 1.00 85.44 563 ALA A C 1
ATOM 4530 O O . ALA A 1 563 ? -0.114 21.358 36.084 1.00 85.44 563 ALA A O 1
ATOM 4531 N N . ASP A 1 564 ? -1.218 20.630 34.273 1.00 85.88 564 ASP A N 1
ATOM 4532 C CA . ASP A 1 564 ? -2.510 20.418 34.928 1.00 85.88 564 ASP A CA 1
ATOM 4533 C C . ASP A 1 564 ? -3.103 19.024 34.678 1.00 85.88 564 ASP A C 1
ATOM 4535 O O . ASP A 1 564 ? -4.206 18.740 35.147 1.00 85.88 564 ASP A O 1
ATOM 4539 N N . GLY A 1 565 ? -2.378 18.157 33.963 1.00 82.62 565 GLY A N 1
ATOM 4540 C CA . GLY A 1 565 ? -2.752 16.767 33.713 1.00 82.62 565 GLY A CA 1
ATOM 4541 C C . GLY A 1 565 ? -3.956 16.610 32.785 1.00 82.62 565 GLY A C 1
ATOM 4542 O O . GLY A 1 565 ? -4.673 15.613 32.879 1.00 82.62 565 GLY A O 1
ATOM 4543 N N . LYS A 1 566 ? -4.235 17.595 31.920 1.00 85.12 566 LYS A N 1
ATOM 4544 C CA . LYS A 1 566 ? -5.456 17.627 31.097 1.00 85.12 566 LYS A CA 1
ATOM 4545 C C . LYS A 1 566 ? -5.189 17.447 29.607 1.00 85.12 566 LYS A C 1
ATOM 4547 O O . LYS A 1 566 ? -4.150 17.830 29.076 1.00 85.12 566 LYS A O 1
ATOM 4552 N N . CYS A 1 567 ? -6.191 16.881 28.935 1.00 84.88 567 CYS A N 1
ATOM 4553 C CA . CYS A 1 567 ? -6.281 16.793 27.481 1.00 84.88 567 CYS A CA 1
ATOM 4554 C C . CYS A 1 567 ? -7.144 17.950 26.954 1.00 84.88 567 CYS A C 1
ATOM 4556 O O . CYS A 1 567 ? -8.286 18.121 27.390 1.00 84.88 567 CYS A O 1
ATOM 4558 N N . TYR A 1 568 ? -6.602 18.722 26.017 1.00 85.06 568 TYR A N 1
ATOM 4559 C CA . TYR A 1 568 ? -7.246 19.873 25.392 1.00 85.06 568 TYR A CA 1
ATOM 4560 C C . TYR A 1 568 ? -7.455 19.637 23.902 1.00 85.06 568 TYR A C 1
ATOM 4562 O O . TYR A 1 568 ? -6.544 19.192 23.202 1.00 85.06 568 TYR A O 1
ATOM 4570 N N . SER A 1 569 ? -8.625 20.006 23.382 1.00 78.50 569 SER A N 1
ATOM 4571 C CA . SER A 1 569 ? -8.801 20.081 21.932 1.00 78.50 569 SER A CA 1
ATOM 4572 C C . SER A 1 569 ? -7.901 21.167 21.335 1.00 78.50 569 SER A C 1
ATOM 4574 O O . SER A 1 569 ? -7.654 22.203 21.958 1.00 78.50 569 SER A O 1
ATOM 4576 N N . GLU A 1 570 ? -7.442 20.987 20.094 1.00 68.75 570 GLU A N 1
ATOM 4577 C CA . GLU A 1 570 ? -6.601 21.995 19.422 1.00 68.75 570 GLU A CA 1
ATOM 4578 C C . GLU A 1 570 ? -7.292 23.362 19.285 1.00 68.75 570 GLU A C 1
ATOM 4580 O O . GLU A 1 570 ? -6.626 24.398 19.281 1.00 68.75 570 GLU A O 1
ATOM 4585 N N . LYS A 1 571 ? -8.629 23.389 19.230 1.00 62.00 571 LYS A N 1
ATOM 4586 C CA . LYS A 1 571 ? -9.414 24.633 19.203 1.00 62.00 571 LYS A CA 1
ATOM 4587 C C . LYS A 1 571 ? -9.378 25.390 20.533 1.00 62.00 571 LYS A C 1
ATOM 4589 O O . LYS A 1 571 ? -9.439 26.617 20.513 1.00 62.00 571 LYS A O 1
ATOM 4594 N N . MET A 1 572 ? -9.268 24.695 21.668 1.00 58.66 572 MET A N 1
ATOM 4595 C CA . MET A 1 572 ? -9.237 25.331 22.990 1.00 58.66 572 MET A CA 1
ATOM 4596 C C . MET A 1 572 ? -7.891 25.986 23.305 1.00 58.66 572 MET A C 1
ATOM 4598 O O . MET A 1 572 ? -7.890 26.979 24.013 1.00 58.66 572 MET A O 1
ATOM 4602 N N . MET A 1 573 ? -6.774 25.512 22.740 1.00 54.62 573 MET A N 1
ATOM 4603 C CA . MET A 1 573 ? -5.451 26.118 22.984 1.00 54.62 573 MET A CA 1
ATOM 4604 C C . MET A 1 573 ? -5.180 27.410 22.192 1.00 54.62 573 MET A C 1
ATOM 4606 O O . MET A 1 573 ? -4.161 28.059 22.411 1.00 54.62 573 MET A O 1
ATOM 4610 N N . LYS A 1 574 ? -6.051 27.777 21.239 1.00 47.81 574 LYS A N 1
ATOM 4611 C CA . LYS A 1 574 ? -5.958 29.042 20.481 1.00 47.81 574 LYS A CA 1
ATOM 4612 C C . LYS A 1 574 ? -6.713 30.206 21.143 1.00 47.81 574 LYS A C 1
ATOM 4614 O O . LYS A 1 574 ? -6.741 31.297 20.577 1.00 47.81 574 LYS A O 1
ATOM 4619 N N . LYS A 1 575 ? -7.346 29.966 22.291 1.00 39.50 575 LYS A N 1
ATOM 4620 C CA . LYS A 1 575 ? -7.955 30.974 23.165 1.00 39.50 575 LYS A CA 1
ATOM 4621 C C . LYS A 1 575 ? -7.164 31.034 24.459 1.00 39.50 575 LYS A C 1
ATOM 4623 O O . LYS A 1 575 ? -7.100 32.149 25.015 1.00 39.50 575 LYS A O 1
#

Mean predicted aligned error: 5.38 Å

Sequence (575 aa):
MKFNDLYNKIIQGAERYADNAFQNQVTDKSRPDFGGLFYSEYGVALPDHCSTAEFIPVIGFLYYEKTSKFYHSSDLRQRLFDALDYMKRCTREDGLIDLRFNNYDSPPDTAFAITPIGYLAYAAKQMDDTELYTALMEFLVPSAVAVAKGGFHTPNHRWVICAALALIMALEPEKCDFSDVLDSYLKEGIDINSDGLFTERSLGVYDQILSKKMLILSECCKSKLYSAEDFLKIVDVNLKNRLDFTDFDNIVDTDISGRQDYGKKYELGNAAAFIYMSIEQQNGEYAAAAEIAVDSMRPGTNQGYGELSTCLYFFFKHPHWREAELEPAPIRTHVERFMQESQLYRVKEGKLSATVKCDNPAFLKLNYGEVKMPRVSLVMDYFNAIYKAASIEKTDFGIRVYMKSEHNVKQHPAFWMPLGETVAINELLGFRDVERRELNKRPEFDVWIDIYKAENGFDLHVKTDKGLDGVQFSMDFFFEPGGSIETEHCSFRACKDETMFLKKDDAIYVKGNDSIKICGGFYAHKMITPMHSETNGLFRIMLTDFTPVDRVIQLRCGKFSGADGKCYSEKMMKK

pLDDT: mean 93.75, std 6.28, range [39.5, 98.69]